Protein AF-A0A961IS47-F1 (afdb_monomer_lite)

Radius of gyration: 37.1 Å; chains: 1; bounding box: 96×62×106 Å

Sequence (460 aa):
MLNVRRTISDNNWDSGKYRLFGLIVFLSAWSSLAAQSPAVLLLPPLAPDVDQETARLVEESLGNVLQQRGHRVVRLSDLDEDQAARAVAANCGDACHAEVLLAARCEWLVRPRLSRSGSGYMVRMQFLERAGGRLEPVEENTTPIEVWLPNEGPGTIQGRLARALREHPVVQNTADTQQSTPTRDVAVQGSDGDYLIAVQGSAAVLRIRPDPPDSEVQVRTTEDENGVRTVHVVVRREFYKPVELHLRPGGSGEQTIEVVLESTGAGEPDEQLVGDCTRLGALWRSAILPGWGQYCKGQSLRAGLFFSGFLVTGYNYVSSALEYRKALQGLRTESRENALFLALLAYQTTFTFNSAYRYFSTDLLLQFDKNYVEGKLDRFDCYASSCGRARRLRNDLEQAPYFFGIVYVWNLLDAYFAGGAVAPGAGDAATGTDSATYDFSLAPETAGGQRAGFSVRWTF

Secondary structure (DSSP, 8-state):
--SHHHHTTS----HHHHHHHHHHHHHHHHHHHTT-PPEEEEPPPB-TTS-HHHHHHHHHHHHHHHHHTT-EEEEGGGS-HHHHHHHH-TT--HHHHHHHHHHHT-SEEEEEEEEEETTEEEEEEEEEEEETTEEEE-TT-SSPEEEEEES--HHHHHHHHHHHHHH-HHHHHHHHTT----S--EEEE-TTSPEEEE-TT-S-EEEE--SSTT-EEEEEEEE-TTS-EEEEEEEE-TTSPPPP------SSS----------------SGGG-----HHHHHHHHHHSTTHHHHTTT-HHHHHHHHHHHHHHHHHHHHHHHHHHHHHHHHHHHHHHHHHHHHHHHHHHHTTS-S--TT--HHHHHHHHHHHHHHHTTTS---HHHHHHHHHHHHHHHHHHHHHHHHHHHHHHHHHHTTS---TTSS---S---------------TT------------

pLDDT: mean 70.15, std 21.4, range [25.98, 96.75]

Structure (mmCIF, N/CA/C/O backbone):
data_AF-A0A961IS47-F1
#
_entry.id   AF-A0A961IS47-F1
#
loop_
_atom_site.group_PDB
_atom_site.id
_atom_site.type_symbol
_atom_site.label_atom_id
_atom_site.label_alt_id
_atom_site.label_comp_id
_atom_site.label_asym_id
_atom_site.label_entity_id
_atom_site.label_seq_id
_atom_site.pdbx_PDB_ins_code
_atom_site.Cartn_x
_atom_site.Cartn_y
_atom_site.Cartn_z
_atom_site.occupancy
_atom_site.B_iso_or_equiv
_atom_site.auth_seq_id
_atom_site.auth_comp_id
_atom_site.auth_asym_id
_atom_site.auth_atom_id
_atom_site.pdbx_PDB_model_num
ATOM 1 N N . MET A 1 1 ? 10.763 -21.704 -0.979 1.00 39.56 1 MET A N 1
ATOM 2 C CA . MET A 1 1 ? 10.579 -20.654 -2.020 1.00 39.56 1 MET A CA 1
ATOM 3 C C . MET A 1 1 ? 11.553 -20.717 -3.215 1.00 39.56 1 MET A C 1
ATOM 5 O O . MET A 1 1 ? 11.435 -19.891 -4.112 1.00 39.56 1 MET A O 1
ATOM 9 N N . LEU A 1 2 ? 12.467 -21.694 -3.315 1.00 33.47 2 LEU A N 1
ATOM 10 C CA . LEU A 1 2 ? 13.462 -21.743 -4.406 1.00 33.47 2 LEU A CA 1
ATOM 11 C C . LEU A 1 2 ? 12.978 -22.407 -5.715 1.00 33.47 2 LEU A C 1
ATOM 13 O O . LEU A 1 2 ? 13.536 -22.118 -6.768 1.00 33.47 2 LEU A O 1
ATOM 17 N N . ASN A 1 3 ? 11.893 -23.194 -5.694 1.00 31.55 3 ASN A N 1
ATOM 18 C CA . ASN A 1 3 ? 11.374 -23.870 -6.898 1.00 31.55 3 ASN A CA 1
ATOM 19 C C . ASN A 1 3 ? 10.336 -23.076 -7.711 1.00 31.55 3 ASN A C 1
ATOM 21 O O . ASN A 1 3 ? 10.062 -23.438 -8.847 1.00 31.55 3 ASN A O 1
ATOM 25 N N . VAL A 1 4 ? 9.810 -21.958 -7.199 1.00 36.59 4 VAL A N 1
ATOM 26 C CA . VAL A 1 4 ? 8.877 -21.096 -7.963 1.00 36.59 4 VAL A CA 1
ATOM 27 C C . VAL A 1 4 ? 9.634 -20.145 -8.903 1.00 36.59 4 VAL A C 1
ATOM 29 O O . VAL A 1 4 ? 9.095 -19.670 -9.897 1.00 36.59 4 VAL A O 1
ATOM 32 N N . ARG A 1 5 ? 10.926 -19.902 -8.642 1.00 34.78 5 ARG A N 1
ATOM 33 C CA . ARG A 1 5 ? 11.731 -18.932 -9.399 1.00 34.78 5 ARG A CA 1
ATOM 34 C C . ARG A 1 5 ? 12.193 -19.445 -10.766 1.00 34.78 5 ARG A C 1
ATOM 36 O O . ARG A 1 5 ? 12.476 -18.629 -11.635 1.00 34.78 5 ARG A O 1
ATOM 43 N N . ARG A 1 6 ? 12.253 -20.768 -10.975 1.00 34.38 6 ARG A N 1
ATOM 44 C CA . ARG A 1 6 ? 12.652 -21.355 -12.269 1.00 34.38 6 ARG A CA 1
ATOM 45 C C . ARG A 1 6 ? 11.505 -21.422 -13.275 1.00 34.38 6 ARG A C 1
ATOM 47 O O . ARG A 1 6 ? 11.735 -21.188 -14.450 1.00 34.38 6 ARG A O 1
ATOM 54 N N . THR A 1 7 ? 10.268 -21.618 -12.828 1.00 36.53 7 THR A N 1
ATOM 55 C CA . THR A 1 7 ? 9.114 -21.767 -13.734 1.00 36.53 7 THR A CA 1
ATOM 56 C C . THR A 1 7 ? 8.612 -20.439 -14.322 1.00 36.53 7 THR A C 1
ATOM 58 O O . THR A 1 7 ? 7.842 -20.443 -15.278 1.00 36.53 7 THR A O 1
ATOM 61 N N . ILE A 1 8 ? 9.056 -19.297 -13.782 1.00 42.88 8 ILE A N 1
ATOM 62 C CA . ILE A 1 8 ? 8.671 -17.949 -14.247 1.00 42.88 8 ILE A CA 1
ATOM 63 C C . ILE A 1 8 ? 9.618 -17.424 -15.350 1.00 42.88 8 ILE A C 1
ATOM 65 O O . ILE A 1 8 ? 9.264 -16.499 -16.073 1.00 42.88 8 ILE A O 1
ATOM 69 N N . SER A 1 9 ? 10.801 -18.024 -15.523 1.00 38.75 9 SER A N 1
ATOM 70 C CA . SER A 1 9 ? 11.792 -17.593 -16.525 1.00 38.75 9 SER A CA 1
ATOM 71 C C . SER A 1 9 ? 11.425 -17.990 -17.961 1.00 38.75 9 SER A C 1
ATOM 73 O O . SER A 1 9 ? 11.716 -17.244 -18.891 1.00 38.75 9 SER A O 1
ATOM 75 N N . ASP A 1 10 ? 10.753 -19.127 -18.152 1.00 38.34 10 ASP A N 1
ATOM 76 C CA . ASP A 1 10 ? 10.664 -19.762 -19.482 1.00 38.34 10 ASP A CA 1
ATOM 77 C C . ASP A 1 10 ? 9.315 -19.563 -20.171 1.00 38.34 10 ASP A C 1
ATOM 79 O O . ASP A 1 10 ? 8.991 -20.193 -21.174 1.00 38.34 10 ASP A O 1
ATOM 83 N N . ASN A 1 11 ? 8.503 -18.674 -19.620 1.00 36.22 11 ASN A N 1
ATOM 84 C CA . ASN A 1 11 ? 7.097 -18.628 -19.918 1.00 36.22 11 ASN A CA 1
ATOM 85 C C . ASN A 1 11 ? 6.752 -17.185 -20.303 1.00 36.22 11 ASN A C 1
ATOM 87 O O . ASN A 1 11 ? 6.757 -16.273 -19.479 1.00 36.22 11 ASN A O 1
ATOM 91 N N . ASN A 1 12 ? 6.470 -16.991 -21.593 1.00 41.88 12 ASN A N 1
ATOM 92 C CA . ASN A 1 12 ? 6.162 -15.722 -22.255 1.00 41.88 12 ASN A CA 1
ATOM 93 C C . ASN A 1 12 ? 4.779 -15.192 -21.817 1.00 41.88 12 ASN A C 1
ATOM 95 O O . ASN A 1 12 ? 3.804 -15.254 -22.564 1.00 41.88 12 ASN A O 1
ATOM 99 N N . TRP A 1 13 ? 4.670 -14.780 -20.552 1.00 43.44 13 TRP A N 1
ATOM 100 C CA . TRP A 1 13 ? 3.408 -14.399 -19.922 1.00 43.44 13 TRP A CA 1
ATOM 101 C C . TRP A 1 13 ? 3.154 -12.906 -20.130 1.00 43.44 13 TRP A C 1
ATOM 103 O O . TRP A 1 13 ? 3.967 -12.048 -19.786 1.00 43.44 13 TRP A O 1
ATOM 113 N N . ASP A 1 14 ? 1.999 -12.626 -20.723 1.00 50.56 14 ASP A N 1
ATOM 114 C CA . ASP A 1 14 ? 1.523 -11.320 -21.166 1.00 50.56 14 ASP A CA 1
ATOM 115 C C . ASP A 1 14 ? 1.358 -10.351 -19.971 1.00 50.56 14 ASP A C 1
ATOM 117 O O . ASP A 1 14 ? 0.404 -10.420 -19.191 1.00 50.56 14 ASP A O 1
ATOM 121 N N . SER A 1 15 ? 2.345 -9.472 -19.779 1.00 54.62 15 SER A N 1
ATOM 122 C CA . SER A 1 15 ? 2.575 -8.704 -18.543 1.00 54.62 15 SER A CA 1
ATOM 123 C C . SER A 1 15 ? 1.578 -7.566 -18.287 1.00 54.62 15 SER A C 1
ATOM 125 O O . SER A 1 15 ? 1.519 -7.043 -17.175 1.00 54.62 15 SER A O 1
ATOM 127 N N . GLY A 1 16 ? 0.762 -7.188 -19.276 1.00 47.56 16 GLY A N 1
ATOM 128 C CA . GLY A 1 16 ? -0.194 -6.080 -19.155 1.00 47.56 16 GLY A CA 1
ATOM 129 C C . GLY A 1 16 ? -1.436 -6.412 -18.319 1.00 47.56 16 GLY A C 1
ATOM 130 O O . GLY A 1 16 ? -1.858 -5.614 -17.482 1.00 47.56 16 GLY A O 1
ATOM 131 N N . LYS A 1 17 ? -2.003 -7.616 -18.476 1.00 49.12 17 LYS A N 1
ATOM 132 C CA . LYS A 1 17 ? -3.259 -8.010 -17.799 1.00 49.12 17 LYS A CA 1
ATOM 133 C C . LYS A 1 17 ? -3.070 -8.241 -16.296 1.00 49.12 17 LYS A C 1
ATOM 135 O O . LYS A 1 17 ? -3.948 -7.915 -15.500 1.00 49.12 17 LYS A O 1
ATOM 140 N N . TYR A 1 18 ? -1.889 -8.708 -15.895 1.00 57.00 18 TYR A N 1
ATOM 141 C CA . TYR A 1 18 ? -1.544 -8.938 -14.491 1.00 57.00 18 TYR A CA 1
ATOM 142 C C . TYR A 1 18 ? -1.083 -7.679 -13.754 1.00 57.00 18 TYR A C 1
ATOM 144 O O . TYR A 1 18 ? -1.101 -7.676 -12.531 1.00 57.00 18 TYR A O 1
ATOM 152 N N . ARG A 1 19 ? -0.726 -6.592 -14.453 1.00 51.97 19 ARG A N 1
ATOM 153 C CA . ARG A 1 19 ? -0.448 -5.296 -13.809 1.00 51.97 19 ARG A CA 1
ATOM 154 C C . ARG A 1 19 ? -1.731 -4.592 -13.371 1.00 51.97 19 ARG A C 1
ATOM 156 O O . ARG A 1 19 ? -1.755 -4.034 -12.284 1.00 51.97 19 ARG A O 1
ATOM 163 N N . LEU A 1 20 ? -2.809 -4.680 -14.157 1.00 51.78 20 LEU A N 1
ATOM 164 C CA . LEU A 1 20 ? -4.124 -4.139 -13.783 1.00 51.78 20 LEU A CA 1
ATOM 165 C C . LEU A 1 20 ? -4.806 -4.993 -12.704 1.00 51.78 20 LEU A C 1
ATOM 167 O O . LEU A 1 20 ? -5.258 -4.452 -11.700 1.00 51.78 20 LEU A O 1
ATOM 171 N N . PHE A 1 21 ? -4.819 -6.323 -12.867 1.00 52.69 21 PHE A N 1
ATOM 172 C CA . PHE A 1 21 ? -5.285 -7.232 -11.813 1.00 52.69 21 PHE A CA 1
ATOM 173 C C . PHE A 1 21 ? -4.407 -7.103 -10.564 1.00 52.69 21 PHE A C 1
ATOM 175 O O . PHE A 1 21 ? -4.919 -7.013 -9.459 1.00 52.69 21 PHE A O 1
ATOM 182 N N . GLY A 1 22 ? -3.092 -6.986 -10.749 1.00 60.06 22 GLY A N 1
ATOM 183 C CA . GLY A 1 22 ? -2.126 -6.733 -9.690 1.00 60.06 22 GLY A CA 1
ATOM 184 C C . GLY A 1 22 ? -2.356 -5.408 -8.980 1.00 60.06 22 GLY A C 1
ATOM 185 O O . GLY A 1 22 ? -2.234 -5.399 -7.773 1.00 60.06 22 GLY A O 1
ATOM 186 N N . LEU A 1 23 ? -2.747 -4.327 -9.664 1.00 54.88 23 LEU A N 1
ATOM 187 C CA . LEU A 1 23 ? -3.049 -3.034 -9.040 1.00 54.88 23 LEU A CA 1
ATOM 188 C C . LEU A 1 23 ? -4.405 -3.038 -8.326 1.00 54.88 23 LEU A C 1
ATOM 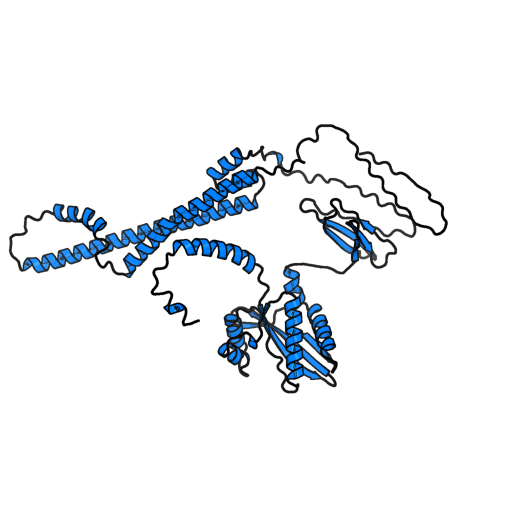190 O O . LEU A 1 23 ? -4.510 -2.477 -7.247 1.00 54.88 23 LEU A O 1
ATOM 194 N N . ILE A 1 24 ? -5.435 -3.679 -8.884 1.00 57.59 24 ILE A N 1
ATOM 195 C CA . ILE A 1 24 ? -6.744 -3.813 -8.222 1.00 57.59 24 ILE A CA 1
ATOM 196 C C . ILE A 1 24 ? -6.603 -4.700 -6.985 1.00 57.59 24 ILE A C 1
ATOM 198 O O . ILE A 1 24 ? -7.050 -4.306 -5.910 1.00 57.59 24 ILE A O 1
ATOM 202 N N . VAL A 1 25 ? -5.905 -5.835 -7.103 1.00 54.97 25 VAL A N 1
ATOM 203 C CA . VAL A 1 25 ? -5.523 -6.691 -5.971 1.00 54.97 25 VAL A CA 1
ATOM 204 C C . VAL A 1 25 ? -4.596 -5.941 -5.028 1.00 54.97 25 VAL A C 1
ATOM 206 O O . VAL A 1 25 ? -4.748 -6.091 -3.834 1.00 54.97 25 VAL A O 1
ATOM 209 N N . PHE A 1 26 ? -3.682 -5.099 -5.508 1.00 52.69 26 PHE A N 1
ATOM 210 C CA . PHE A 1 26 ? -2.794 -4.315 -4.653 1.00 52.69 26 PHE A CA 1
ATOM 211 C C . PHE A 1 26 ? -3.546 -3.218 -3.916 1.00 52.69 26 PHE A C 1
ATOM 213 O O . PHE A 1 26 ? -3.269 -3.046 -2.754 1.00 52.69 26 PHE A O 1
ATOM 220 N N . LEU A 1 27 ? -4.506 -2.510 -4.511 1.00 49.50 27 LEU A N 1
ATOM 221 C CA . LEU A 1 27 ? -5.284 -1.460 -3.842 1.00 49.50 27 LEU A CA 1
ATOM 222 C C . LEU A 1 27 ? -6.299 -2.048 -2.855 1.00 49.50 27 LEU A C 1
ATOM 224 O O . LEU A 1 27 ? -6.436 -1.539 -1.745 1.00 49.50 27 LEU A O 1
ATOM 228 N N . SER A 1 28 ? -6.947 -3.159 -3.215 1.00 47.47 28 SER A N 1
ATOM 229 C CA . SER A 1 28 ? -7.807 -3.902 -2.285 1.00 47.47 28 SER A CA 1
ATOM 230 C C . SER A 1 28 ? -6.983 -4.576 -1.182 1.00 47.47 28 SER A C 1
ATOM 232 O O . SER A 1 28 ? -7.276 -4.379 -0.006 1.00 47.47 28 SER A O 1
ATOM 234 N N . ALA A 1 29 ? -5.869 -5.234 -1.510 1.00 45.38 29 ALA A N 1
ATOM 235 C CA . ALA A 1 29 ? -4.934 -5.758 -0.518 1.00 45.38 29 ALA A CA 1
ATOM 236 C C . ALA A 1 29 ? -4.248 -4.654 0.285 1.00 45.38 29 ALA A C 1
ATOM 238 O O . ALA A 1 29 ? -3.962 -4.911 1.434 1.00 45.38 29 ALA A O 1
ATOM 239 N N . TRP A 1 30 ? -4.005 -3.452 -0.245 1.00 42.84 30 TRP A N 1
ATOM 240 C CA . TRP A 1 30 ? -3.412 -2.313 0.472 1.00 42.84 30 TRP A CA 1
ATOM 241 C C . TRP A 1 30 ? -4.393 -1.767 1.500 1.00 42.84 30 TRP A C 1
ATOM 243 O O . TRP A 1 30 ? -4.005 -1.533 2.637 1.00 42.84 30 TRP A O 1
ATOM 253 N N . SER A 1 31 ? -5.679 -1.666 1.148 1.00 40.97 31 SER A N 1
ATOM 254 C CA . SER A 1 31 ? -6.733 -1.360 2.120 1.00 40.97 31 SER A CA 1
ATOM 255 C C . SER A 1 31 ? -6.893 -2.455 3.186 1.00 40.97 31 SER A C 1
ATOM 257 O O . SER A 1 31 ? -7.191 -2.146 4.332 1.00 40.97 31 SER A O 1
ATOM 259 N N . SER A 1 32 ? -6.608 -3.722 2.852 1.00 42.28 32 SER A N 1
ATOM 260 C CA . SER A 1 32 ? -6.567 -4.830 3.820 1.00 42.28 32 SER A CA 1
ATOM 261 C C . SER A 1 32 ? -5.234 -4.954 4.580 1.00 42.28 32 SER A C 1
ATOM 263 O O . SER A 1 32 ? -5.228 -5.474 5.684 1.00 42.28 32 SER A O 1
ATOM 265 N N . LEU A 1 33 ? -4.110 -4.494 4.019 1.00 41.72 33 LEU A N 1
ATOM 266 C CA . LEU A 1 33 ? -2.751 -4.502 4.588 1.00 41.72 33 LEU A CA 1
ATOM 267 C C . LEU A 1 33 ? -2.564 -3.332 5.552 1.00 41.72 33 LEU A C 1
ATOM 269 O O . LEU A 1 33 ? -1.920 -3.507 6.577 1.00 41.72 33 LEU A O 1
ATOM 273 N N . ALA A 1 34 ? -3.178 -2.180 5.273 1.00 42.84 34 ALA A N 1
ATOM 274 C CA . ALA A 1 34 ? -3.248 -1.047 6.196 1.00 42.84 34 ALA A CA 1
ATOM 275 C C . ALA A 1 34 ? -4.091 -1.350 7.455 1.00 42.84 34 ALA A C 1
ATOM 277 O O . ALA A 1 34 ? -4.052 -0.586 8.412 1.00 42.84 34 ALA A O 1
ATOM 278 N N . ALA A 1 35 ? -4.819 -2.473 7.460 1.00 48.38 35 ALA A N 1
ATOM 279 C CA . ALA A 1 35 ? -5.587 -2.989 8.590 1.00 48.38 35 ALA A CA 1
ATOM 280 C C . ALA A 1 35 ? -5.117 -4.388 9.040 1.00 48.38 35 ALA A C 1
ATOM 282 O O . ALA A 1 35 ? -5.862 -5.094 9.720 1.00 48.38 35 ALA A O 1
ATOM 283 N N . GLN A 1 36 ? -3.912 -4.833 8.650 1.00 58.06 36 GLN A N 1
ATOM 284 C CA . GLN A 1 36 ? -3.369 -6.081 9.189 1.00 58.06 36 GLN A CA 1
ATOM 285 C C . GLN A 1 36 ? -2.904 -5.839 10.614 1.00 58.06 36 GLN A C 1
ATOM 287 O O . GLN A 1 36 ? -1.955 -5.098 10.855 1.00 58.06 36 GLN A O 1
ATOM 292 N N . SER A 1 37 ? -3.584 -6.485 11.553 1.00 75.75 37 SER A N 1
ATOM 293 C CA . SER A 1 37 ? -3.180 -6.501 12.945 1.00 75.75 37 SER A CA 1
ATOM 294 C C . SER A 1 37 ? -1.726 -6.967 13.067 1.00 75.75 37 SER A C 1
ATOM 296 O O . SER A 1 37 ? -1.347 -7.934 12.388 1.00 75.75 37 SER A O 1
ATOM 298 N N . PRO A 1 38 ? -0.926 -6.341 13.944 1.00 88.25 38 PRO A N 1
ATOM 299 C CA . PRO A 1 38 ? 0.479 -6.685 14.109 1.00 88.25 38 PRO A CA 1
ATOM 300 C C . PRO A 1 38 ? 0.627 -8.184 14.396 1.00 88.25 38 PRO A C 1
ATOM 302 O O . PRO A 1 38 ? -0.054 -8.748 15.264 1.00 88.25 38 PRO A O 1
ATOM 305 N N . ALA A 1 39 ? 1.482 -8.846 13.613 1.00 93.69 39 ALA A N 1
ATOM 306 C CA . ALA A 1 39 ? 1.762 -10.265 13.772 1.00 93.69 39 ALA A CA 1
ATOM 307 C C . ALA A 1 39 ? 2.787 -10.473 14.892 1.00 93.69 39 ALA A C 1
ATOM 309 O O . ALA A 1 39 ? 3.854 -9.853 14.900 1.00 93.69 39 ALA A O 1
ATOM 310 N N . VAL A 1 40 ? 2.470 -11.375 15.816 1.00 95.94 40 VAL A N 1
ATOM 311 C CA . VAL A 1 40 ? 3.249 -11.643 17.027 1.00 95.94 40 VAL A CA 1
ATOM 312 C C . VAL A 1 40 ? 3.778 -13.070 16.970 1.00 95.94 40 VAL A C 1
ATOM 314 O O . VAL A 1 40 ? 2.994 -14.014 16.873 1.00 95.94 40 VAL A O 1
ATOM 317 N N . LEU A 1 41 ? 5.098 -13.234 17.052 1.00 96.25 41 LEU A N 1
ATOM 318 C CA . LEU A 1 41 ? 5.722 -14.544 17.206 1.00 96.25 41 LEU A CA 1
ATOM 319 C C . LEU A 1 41 ? 5.713 -14.927 18.687 1.00 96.25 41 LEU A C 1
ATOM 321 O O . LEU A 1 41 ? 6.330 -14.252 19.515 1.00 96.25 41 LEU A O 1
ATOM 325 N N . LEU A 1 42 ? 5.019 -16.013 19.018 1.00 96.75 42 LEU A N 1
ATOM 326 C CA . LEU A 1 42 ? 4.968 -16.552 20.371 1.00 96.75 42 LEU A CA 1
ATOM 327 C C . LEU A 1 42 ? 5.943 -17.728 20.495 1.00 96.75 42 LEU A C 1
ATOM 329 O O . LEU A 1 42 ? 5.775 -18.748 19.827 1.00 96.75 42 LEU A O 1
ATOM 333 N N . LEU A 1 43 ? 6.964 -17.581 21.346 1.00 95.25 43 LEU A N 1
ATOM 334 C CA . LEU A 1 43 ? 7.876 -18.677 21.683 1.00 95.25 43 LEU A CA 1
ATOM 335 C C . LEU A 1 43 ? 7.289 -19.556 22.801 1.00 95.25 43 LEU A C 1
ATOM 337 O O . LEU A 1 43 ? 6.503 -19.060 23.616 1.00 95.25 43 LEU A O 1
ATOM 341 N N . PRO A 1 44 ? 7.696 -20.836 22.892 1.00 94.12 44 PRO A N 1
ATOM 342 C CA . PRO A 1 44 ? 7.255 -21.711 23.954 1.00 94.12 44 PRO A CA 1
ATOM 343 C C . PRO A 1 44 ? 7.867 -21.195 25.260 1.00 94.12 44 PRO A C 1
ATOM 345 O O . PRO A 1 44 ? 8.986 -20.661 25.261 1.00 94.12 44 PRO A O 1
ATOM 348 N N . PRO A 1 45 ? 7.172 -21.341 26.393 1.00 92.06 45 PRO A N 1
ATOM 349 C CA . PRO A 1 45 ? 7.708 -20.891 27.661 1.00 92.06 45 PRO A CA 1
ATOM 350 C C . PRO A 1 45 ? 9.016 -21.604 27.994 1.00 92.06 45 PRO A C 1
ATOM 352 O O . PRO A 1 45 ? 9.086 -22.832 28.034 1.00 92.06 45 PRO A O 1
ATOM 355 N N . LEU A 1 46 ? 10.059 -20.817 28.264 1.00 89.69 46 LEU A N 1
ATOM 356 C CA . LEU A 1 46 ? 11.325 -21.353 28.750 1.00 89.69 46 LEU A CA 1
ATOM 357 C C . LEU A 1 46 ? 11.114 -21.806 30.198 1.00 89.69 46 LEU A C 1
ATOM 359 O O . LEU A 1 46 ? 10.932 -20.965 31.085 1.00 89.69 46 LEU A O 1
ATOM 363 N N . ALA A 1 47 ? 11.085 -23.119 30.415 1.00 88.38 47 ALA A N 1
ATOM 364 C CA . ALA A 1 47 ? 10.659 -23.703 31.680 1.00 88.38 47 ALA A CA 1
ATOM 365 C C . ALA A 1 47 ? 11.487 -24.957 32.027 1.00 88.38 47 ALA A C 1
ATOM 367 O O . ALA A 1 47 ? 11.016 -26.075 31.833 1.00 88.38 47 ALA A O 1
ATOM 368 N N . PRO A 1 48 ? 12.736 -24.807 32.511 1.00 86.25 48 PRO A N 1
ATOM 369 C CA . PRO A 1 48 ? 13.599 -25.958 32.798 1.00 86.25 48 PRO A CA 1
ATOM 370 C C . PRO A 1 48 ? 13.044 -26.872 33.906 1.00 86.25 48 PRO A C 1
ATOM 372 O O . PRO A 1 48 ? 13.308 -28.069 33.888 1.00 86.25 48 PRO A O 1
ATOM 375 N N . ASP A 1 49 ? 12.241 -26.321 34.824 1.00 90.12 49 ASP A N 1
ATOM 376 C CA . ASP A 1 49 ? 11.751 -27.010 36.029 1.00 90.12 49 ASP A CA 1
ATOM 377 C C . ASP A 1 49 ? 10.228 -27.249 36.032 1.00 90.12 49 ASP A C 1
ATOM 379 O O . ASP A 1 49 ? 9.638 -27.528 37.081 1.00 90.12 49 ASP A O 1
ATOM 383 N N . VAL A 1 50 ? 9.563 -27.082 34.884 1.00 88.88 50 VAL A N 1
ATOM 384 C CA . VAL A 1 50 ? 8.103 -27.214 34.756 1.00 88.88 50 VAL A CA 1
ATOM 385 C C . VAL A 1 50 ? 7.767 -28.318 33.764 1.00 88.88 50 VAL A C 1
ATOM 387 O O . VAL A 1 50 ? 8.471 -28.522 32.778 1.00 88.88 50 VAL A O 1
ATOM 390 N N . ASP A 1 51 ? 6.689 -29.047 34.032 1.00 90.56 51 ASP A N 1
ATOM 391 C CA . ASP A 1 51 ? 6.187 -30.079 33.138 1.00 90.56 51 ASP A CA 1
ATOM 392 C C . ASP A 1 51 ? 5.766 -29.497 31.774 1.00 90.56 51 ASP A C 1
ATOM 394 O O . ASP A 1 51 ? 5.251 -28.380 31.661 1.00 90.56 51 ASP A O 1
ATOM 398 N N . GLN A 1 52 ? 6.002 -30.274 30.712 1.00 90.75 52 GLN A N 1
ATOM 399 C CA . GLN A 1 52 ? 5.721 -29.859 29.332 1.00 90.75 52 GLN A CA 1
ATOM 400 C C . GLN A 1 52 ? 4.232 -29.575 29.088 1.00 90.75 52 GLN A C 1
ATOM 402 O O . GLN A 1 52 ? 3.896 -28.767 28.223 1.00 90.75 52 GLN A O 1
ATOM 407 N N . GLU A 1 53 ? 3.340 -30.223 29.839 1.00 90.12 53 GLU A N 1
ATOM 408 C CA . GLU A 1 53 ? 1.896 -30.027 29.718 1.00 90.12 53 GLU A CA 1
ATOM 409 C C . GLU A 1 53 ? 1.488 -28.631 30.202 1.00 90.12 53 GLU A C 1
ATOM 411 O O . GLU A 1 53 ? 0.819 -27.899 29.473 1.00 90.12 53 GLU A O 1
ATOM 416 N N . THR A 1 54 ? 1.983 -28.200 31.363 1.00 87.38 54 THR A N 1
ATOM 417 C CA . THR A 1 54 ? 1.781 -26.841 31.880 1.00 87.38 54 THR A CA 1
ATOM 418 C C . THR A 1 54 ? 2.386 -25.795 30.947 1.00 87.38 54 THR A C 1
ATOM 420 O O . THR A 1 54 ? 1.740 -24.789 30.650 1.00 87.38 54 THR A O 1
ATOM 423 N N . ALA A 1 55 ? 3.592 -26.036 30.421 1.00 90.75 55 ALA A N 1
ATOM 424 C CA . ALA A 1 55 ? 4.220 -25.158 29.433 1.00 90.75 55 ALA A CA 1
ATOM 425 C C . ALA A 1 55 ? 3.332 -24.973 28.185 1.00 90.75 55 ALA A C 1
ATOM 427 O O . ALA A 1 55 ? 3.076 -23.843 27.760 1.00 90.75 55 ALA A O 1
ATOM 428 N N . ARG A 1 56 ? 2.786 -26.071 27.651 1.00 92.44 56 ARG A N 1
ATOM 429 C CA . ARG A 1 56 ? 1.870 -26.054 26.504 1.00 92.44 56 ARG A CA 1
ATOM 430 C C . ARG A 1 56 ? 0.554 -25.334 26.816 1.00 92.44 56 ARG A C 1
ATOM 432 O O . ARG A 1 56 ? 0.086 -24.553 25.992 1.00 92.44 56 ARG A O 1
ATOM 439 N N . LEU A 1 57 ? -0.033 -25.555 27.994 1.00 90.12 57 LEU A N 1
ATOM 440 C CA . LEU A 1 57 ? -1.264 -24.874 28.417 1.00 90.12 57 LEU A CA 1
ATOM 441 C C . LEU A 1 57 ? -1.075 -23.356 28.535 1.00 90.12 57 LEU A C 1
ATOM 443 O O . LEU A 1 57 ? -1.969 -22.591 28.161 1.00 90.12 57 LEU A O 1
ATOM 447 N N . VAL A 1 58 ? 0.085 -22.912 29.030 1.00 90.62 58 VAL A N 1
ATOM 448 C CA . VAL A 1 58 ? 0.442 -21.487 29.095 1.00 90.62 58 VAL A CA 1
ATOM 449 C C . VAL A 1 58 ? 0.594 -20.900 27.691 1.00 90.62 58 VAL A C 1
ATOM 451 O O . VAL A 1 58 ? 0.039 -19.834 27.430 1.00 90.62 58 VAL A O 1
ATOM 454 N N . GLU A 1 59 ? 1.282 -21.592 26.779 1.00 94.19 59 GLU A N 1
ATOM 455 C CA . GLU A 1 59 ? 1.430 -21.161 25.380 1.00 94.19 59 GLU A CA 1
ATOM 456 C C . GLU A 1 59 ? 0.072 -21.038 24.671 1.00 94.19 59 GLU A C 1
ATOM 458 O O . GLU A 1 59 ? -0.221 -20.013 24.053 1.00 94.19 59 GLU A O 1
ATOM 463 N N . GLU A 1 60 ? -0.792 -22.047 24.802 1.00 93.44 60 GLU A N 1
ATOM 464 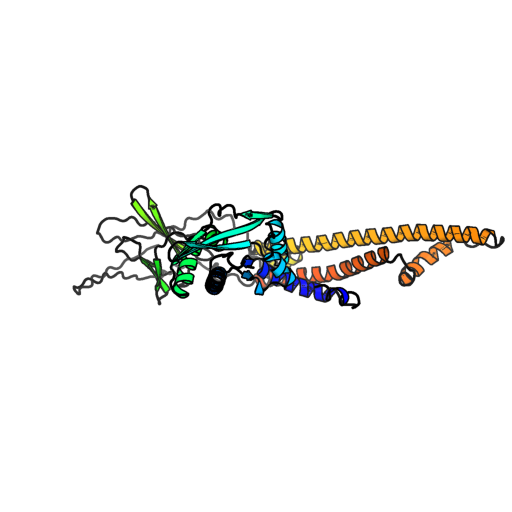C CA . GLU A 1 60 ? -2.119 -22.058 24.183 1.00 93.44 60 GLU A CA 1
ATOM 465 C C . GLU A 1 60 ? -3.012 -20.943 24.741 1.00 93.44 60 GLU A C 1
ATOM 467 O O . GLU A 1 60 ? -3.638 -20.200 23.980 1.00 93.44 60 GLU A O 1
ATOM 472 N N . SER A 1 61 ? -3.007 -20.762 26.065 1.00 91.31 61 SER A N 1
ATOM 473 C CA . SER A 1 61 ? -3.752 -19.690 26.731 1.00 91.31 61 SER A CA 1
ATOM 474 C C . SER A 1 61 ? -3.275 -18.308 26.286 1.00 91.31 61 SER A C 1
ATOM 476 O O . SER A 1 61 ? -4.099 -17.444 25.985 1.00 91.31 61 SER A O 1
ATOM 478 N N . LEU A 1 62 ? -1.958 -18.099 26.202 1.00 92.69 62 LEU A N 1
ATOM 479 C CA . LEU A 1 62 ? -1.354 -16.840 25.765 1.00 92.69 62 LEU A CA 1
ATOM 480 C C . LEU A 1 62 ? -1.681 -16.539 24.302 1.00 92.69 62 LEU A C 1
ATOM 482 O O . LEU A 1 62 ? -2.095 -15.425 23.981 1.00 92.69 62 LEU A O 1
ATOM 486 N N . GLY A 1 63 ? -1.583 -17.547 23.434 1.00 93.62 63 GLY A N 1
ATOM 487 C CA . GLY A 1 63 ? -1.980 -17.430 22.036 1.00 93.62 63 GLY A CA 1
ATOM 488 C C . GLY A 1 63 ? -3.452 -17.043 21.882 1.00 93.62 63 GLY A C 1
ATOM 489 O O . GLY A 1 63 ? -3.765 -16.128 21.125 1.00 93.62 63 GLY A O 1
ATOM 490 N N . ASN A 1 64 ? -4.350 -17.672 22.645 1.00 91.19 64 ASN A N 1
ATOM 491 C CA . ASN A 1 64 ? -5.781 -17.363 22.598 1.00 91.19 64 ASN A CA 1
ATOM 492 C C . ASN A 1 64 ? -6.079 -15.929 23.062 1.00 91.19 64 ASN A C 1
ATOM 494 O O . ASN A 1 64 ? -6.892 -15.244 22.444 1.00 91.19 64 ASN A O 1
ATOM 498 N N . VAL A 1 65 ? -5.414 -15.445 24.118 1.00 89.88 65 VAL A N 1
ATOM 499 C CA . VAL A 1 65 ? -5.604 -14.065 24.600 1.00 89.88 65 VAL A CA 1
ATOM 500 C C . VAL A 1 65 ? -5.106 -13.040 23.579 1.00 89.88 65 VAL A C 1
ATOM 502 O O . VAL A 1 65 ? -5.801 -12.060 23.316 1.00 89.88 65 VAL A O 1
ATOM 505 N N . LEU A 1 66 ? -3.935 -13.264 22.978 1.00 91.69 66 LEU A N 1
ATOM 506 C CA . LEU A 1 66 ? -3.392 -12.373 21.948 1.00 91.69 66 LEU A CA 1
ATOM 507 C C . LEU A 1 66 ? -4.290 -12.343 20.698 1.00 91.69 66 LEU A C 1
ATOM 509 O O . LEU A 1 66 ? -4.564 -11.267 20.172 1.00 91.69 66 LEU A O 1
ATOM 513 N N . GLN A 1 67 ? -4.828 -13.492 20.273 1.00 92.44 67 GLN A N 1
ATOM 514 C CA . GLN A 1 67 ? -5.793 -13.562 19.168 1.00 92.44 67 GLN A CA 1
ATOM 515 C C . GLN A 1 67 ? -7.106 -12.833 19.479 1.00 92.44 67 GLN A C 1
ATOM 517 O O . GLN A 1 67 ? -7.617 -12.107 18.630 1.00 92.44 67 GLN A O 1
ATOM 522 N N . GLN A 1 68 ? -7.638 -12.962 20.700 1.00 89.75 68 GLN A N 1
ATOM 523 C CA . GLN A 1 68 ? -8.830 -12.218 21.141 1.00 89.75 68 GLN A CA 1
ATOM 524 C C . GLN A 1 68 ? -8.621 -10.698 21.132 1.00 89.75 68 GLN A C 1
ATOM 526 O O . GLN A 1 68 ? -9.587 -9.946 21.031 1.00 89.75 68 GLN A O 1
ATOM 531 N N . ARG A 1 69 ? -7.368 -10.244 21.224 1.00 87.12 69 ARG A N 1
ATOM 532 C CA . ARG A 1 69 ? -6.967 -8.836 21.100 1.00 87.12 69 ARG A CA 1
ATOM 533 C C . ARG A 1 69 ? -6.711 -8.394 19.662 1.00 87.12 69 ARG A C 1
ATOM 535 O O . ARG A 1 69 ? -6.242 -7.287 19.437 1.00 87.12 69 ARG A O 1
ATOM 542 N N . GLY A 1 70 ? -7.026 -9.246 18.693 1.00 89.88 70 GLY A N 1
ATOM 543 C CA . GLY A 1 70 ? -6.874 -8.956 17.277 1.00 89.88 70 GLY A CA 1
ATOM 544 C C . GLY A 1 70 ? -5.481 -9.253 16.734 1.00 89.88 70 GLY A C 1
ATOM 545 O O . GLY A 1 70 ? -5.319 -9.185 15.523 1.00 89.88 70 GLY A O 1
ATOM 546 N N . HIS A 1 71 ? -4.493 -9.633 17.552 1.00 92.50 71 HIS A N 1
ATOM 547 C CA . HIS A 1 71 ? -3.153 -9.948 17.054 1.00 92.50 71 HIS A CA 1
ATOM 548 C C . HIS A 1 71 ? -3.139 -11.251 16.256 1.00 92.50 71 HIS A C 1
ATOM 550 O O . HIS A 1 71 ? -3.709 -12.271 16.659 1.00 92.50 71 HIS A O 1
ATOM 556 N N . ARG A 1 72 ? -2.390 -11.261 15.152 1.00 95.25 72 ARG A N 1
ATOM 557 C CA . ARG A 1 72 ? -2.106 -12.498 14.427 1.00 95.25 72 ARG A CA 1
ATOM 558 C C . ARG A 1 72 ? -0.967 -13.236 15.127 1.00 95.25 72 ARG A C 1
ATOM 560 O O . ARG A 1 72 ? 0.195 -12.879 14.969 1.00 95.25 72 ARG A O 1
ATOM 567 N N . VAL A 1 73 ? -1.299 -14.275 15.885 1.00 96.38 73 VAL A N 1
ATOM 568 C CA . VAL A 1 73 ? -0.300 -15.097 16.583 1.00 96.38 73 VAL A CA 1
ATOM 569 C C . VAL A 1 73 ? 0.301 -16.122 15.626 1.00 96.38 73 VAL A C 1
ATOM 571 O O . VAL A 1 73 ? -0.435 -16.899 15.022 1.00 96.38 73 VAL A O 1
ATOM 574 N N . VAL A 1 74 ? 1.627 -16.125 15.516 1.00 96.31 74 VAL A N 1
ATOM 575 C CA . VAL A 1 74 ? 2.419 -17.147 14.824 1.00 96.31 74 VAL A CA 1
ATOM 576 C C . VAL A 1 74 ? 3.099 -17.997 15.892 1.00 96.31 74 VAL A C 1
ATOM 578 O O . VAL A 1 74 ? 3.822 -17.464 16.736 1.00 96.31 74 VAL A O 1
ATOM 581 N N . ARG A 1 75 ? 2.842 -19.305 15.893 1.00 95.81 75 ARG A N 1
ATOM 582 C CA . ARG A 1 75 ? 3.494 -20.273 16.784 1.00 95.81 75 ARG A CA 1
ATOM 583 C C . ARG A 1 75 ? 4.685 -20.909 16.079 1.00 95.81 75 ARG A C 1
ATOM 585 O O . ARG A 1 75 ? 4.782 -20.895 14.855 1.00 95.81 75 ARG A O 1
ATOM 592 N N . LEU A 1 76 ? 5.570 -21.543 16.842 1.00 93.19 76 LEU A N 1
ATOM 593 C CA . LEU A 1 76 ? 6.681 -22.317 16.274 1.00 93.19 76 LEU A CA 1
ATOM 594 C C . LEU A 1 76 ? 6.234 -23.442 15.346 1.00 93.19 76 LEU A C 1
ATOM 596 O O . LEU A 1 76 ? 6.907 -23.703 14.356 1.00 93.19 76 LEU A O 1
ATOM 600 N N . SER A 1 77 ? 5.094 -24.071 15.645 1.00 92.56 77 SER A N 1
ATOM 601 C CA . SER A 1 77 ? 4.476 -25.087 14.786 1.00 92.56 77 SER A CA 1
ATOM 602 C C . SER A 1 77 ? 4.073 -24.559 13.410 1.00 92.56 77 SER A C 1
ATOM 604 O O . SER A 1 77 ? 3.856 -25.354 12.500 1.00 92.56 77 SER A O 1
ATOM 606 N N . ASP A 1 78 ? 3.944 -23.238 13.274 1.00 93.62 78 ASP A N 1
ATOM 607 C CA . ASP A 1 78 ? 3.519 -22.578 12.042 1.00 93.62 78 ASP A CA 1
ATOM 608 C C . ASP A 1 78 ? 4.720 -22.134 11.186 1.00 93.62 78 ASP A C 1
ATOM 610 O O . ASP A 1 78 ? 4.538 -21.695 10.048 1.00 93.62 78 ASP A O 1
ATOM 614 N N . LEU A 1 79 ? 5.943 -22.225 11.726 1.00 92.62 79 LEU A N 1
ATOM 615 C CA . LEU A 1 79 ? 7.183 -21.916 11.018 1.00 92.62 79 LEU A CA 1
ATOM 616 C C . LEU A 1 79 ? 7.689 -23.139 10.245 1.00 92.62 79 LEU A C 1
ATOM 618 O O . LEU A 1 79 ? 7.378 -24.283 10.578 1.00 92.62 79 LEU A O 1
ATOM 622 N N . ASP A 1 80 ? 8.515 -22.908 9.222 1.00 94.38 80 ASP A N 1
ATOM 623 C CA . ASP A 1 80 ? 9.255 -24.014 8.611 1.00 94.38 80 ASP A CA 1
ATOM 624 C C . ASP A 1 80 ? 10.276 -24.614 9.592 1.00 94.38 80 ASP A C 1
ATOM 626 O O . ASP A 1 80 ? 10.713 -23.957 10.536 1.00 94.38 80 ASP A O 1
ATOM 630 N N . GLU A 1 81 ? 10.648 -25.877 9.378 1.00 92.31 81 GLU A N 1
ATOM 631 C CA . GLU A 1 81 ? 11.517 -26.634 10.288 1.00 92.31 81 GLU A CA 1
ATOM 632 C C . GLU A 1 81 ? 12.862 -25.926 10.542 1.00 92.31 81 GLU A C 1
ATOM 634 O O . GLU A 1 81 ? 13.329 -25.880 11.682 1.00 92.31 81 GLU A O 1
ATOM 639 N N . ASP A 1 82 ? 13.436 -25.273 9.523 1.00 90.88 82 ASP A N 1
ATOM 640 C CA . ASP A 1 82 ? 14.693 -24.524 9.641 1.00 90.88 82 ASP A CA 1
ATOM 641 C C . ASP A 1 82 ? 14.527 -23.219 10.439 1.00 90.88 82 ASP A C 1
ATOM 643 O O . ASP A 1 82 ? 15.447 -22.788 11.143 1.00 90.88 82 ASP A O 1
ATOM 647 N N . GLN A 1 83 ? 13.386 -22.539 10.304 1.00 90.50 83 GLN A N 1
ATOM 648 C CA . GLN A 1 83 ? 13.030 -21.357 11.093 1.00 90.50 83 GLN A CA 1
ATOM 649 C C . GLN A 1 83 ? 12.744 -21.730 12.547 1.00 90.50 83 GLN A C 1
ATOM 651 O O . GLN A 1 83 ? 13.249 -21.071 13.457 1.00 90.50 83 GLN A O 1
ATOM 656 N N . ALA A 1 84 ? 11.983 -22.803 12.768 1.00 90.62 84 ALA A N 1
ATOM 657 C CA . ALA A 1 84 ? 11.653 -23.301 14.094 1.00 90.62 84 ALA A CA 1
ATOM 658 C C . ALA A 1 84 ? 12.910 -23.755 14.848 1.00 90.62 84 ALA A C 1
ATOM 660 O O . ALA A 1 84 ? 13.129 -23.345 15.990 1.00 90.62 84 ALA A O 1
ATOM 661 N N . ALA A 1 85 ? 13.791 -24.516 14.189 1.00 89.00 85 ALA A N 1
ATOM 662 C CA . ALA A 1 85 ? 15.063 -24.947 14.761 1.00 89.00 85 ALA A CA 1
ATOM 663 C C . ALA A 1 85 ? 15.956 -23.756 15.146 1.00 89.00 85 ALA A C 1
ATOM 665 O O . ALA A 1 85 ? 16.561 -23.756 16.219 1.00 89.00 85 ALA A O 1
ATOM 666 N N . ARG A 1 86 ? 16.007 -22.710 14.308 1.00 88.00 86 ARG A N 1
ATOM 667 C CA . ARG A 1 86 ? 16.760 -21.481 14.608 1.00 88.00 86 ARG A CA 1
ATOM 668 C C . ARG A 1 86 ? 16.180 -20.715 15.790 1.00 88.00 86 ARG A C 1
ATOM 670 O O . ARG A 1 86 ? 16.934 -20.306 16.664 1.00 88.00 86 ARG A O 1
ATOM 677 N N . ALA A 1 87 ? 14.862 -20.565 15.843 1.00 86.06 87 ALA A N 1
ATOM 678 C CA . ALA A 1 87 ? 14.174 -19.833 16.902 1.00 86.06 87 ALA A CA 1
ATOM 679 C C . ALA A 1 87 ? 14.343 -20.468 18.295 1.00 86.06 87 ALA A C 1
ATOM 681 O O . ALA A 1 87 ? 14.423 -19.745 19.291 1.00 86.06 87 ALA A O 1
ATOM 682 N N . VAL A 1 88 ? 14.413 -21.804 18.359 1.00 86.38 88 VAL A N 1
ATOM 683 C CA . VAL A 1 88 ? 14.526 -22.584 19.608 1.00 86.38 88 VAL A CA 1
ATOM 684 C C . VAL A 1 88 ? 15.978 -22.876 19.998 1.00 86.38 88 VAL A C 1
ATOM 686 O O . VAL A 1 88 ? 16.236 -23.317 21.118 1.00 86.38 88 VAL A O 1
ATOM 689 N N . ALA A 1 89 ? 16.953 -22.624 19.119 1.00 88.00 89 ALA A N 1
ATOM 690 C CA . ALA A 1 89 ? 18.354 -22.884 19.428 1.00 88.00 89 ALA A CA 1
ATOM 691 C C . ALA A 1 89 ? 18.760 -22.165 20.728 1.00 88.00 89 ALA A C 1
ATOM 693 O O . ALA A 1 89 ? 18.618 -20.951 20.849 1.00 88.00 89 ALA A O 1
ATOM 694 N N . ALA A 1 90 ? 19.295 -22.914 21.698 1.00 64.75 90 ALA A N 1
ATOM 695 C CA . ALA A 1 90 ? 19.613 -22.405 23.039 1.00 64.75 90 ALA A CA 1
ATOM 696 C C . ALA A 1 90 ? 20.594 -21.211 23.039 1.00 64.75 90 ALA A C 1
ATOM 698 O O . ALA A 1 90 ? 20.617 -20.430 23.985 1.00 64.75 90 ALA A O 1
ATOM 699 N N . ASN A 1 91 ? 21.364 -21.050 21.957 1.00 69.75 91 ASN A N 1
ATOM 700 C CA . ASN A 1 91 ? 22.301 -19.946 21.735 1.00 69.75 91 ASN A CA 1
ATOM 701 C C . ASN A 1 91 ? 21.767 -18.878 20.760 1.00 69.75 91 ASN A C 1
ATOM 703 O O . ASN A 1 91 ? 22.538 -18.044 20.282 1.00 69.75 91 ASN A O 1
ATOM 707 N N . CYS A 1 92 ? 20.477 -18.903 20.419 1.00 80.69 92 CYS A N 1
ATOM 708 C CA . CYS A 1 92 ? 19.854 -17.878 19.589 1.00 80.69 92 CYS A CA 1
ATOM 709 C C . CYS A 1 92 ? 19.740 -16.596 20.424 1.00 80.69 92 CYS A C 1
ATOM 711 O O . CYS A 1 92 ? 18.818 -16.415 21.217 1.00 80.69 92 CYS A O 1
ATOM 713 N N . GLY A 1 93 ? 20.753 -15.737 20.301 1.00 88.81 93 GLY A N 1
ATOM 714 C CA . GLY A 1 93 ? 20.716 -14.383 20.842 1.00 88.81 93 GLY A CA 1
ATOM 715 C C . GLY A 1 93 ? 19.720 -13.502 20.083 1.00 88.81 93 GLY A C 1
ATOM 716 O O . GLY A 1 93 ? 19.150 -13.901 19.067 1.00 88.81 93 GLY A O 1
ATOM 717 N N . ASP A 1 94 ? 19.570 -12.261 20.534 1.00 89.00 94 ASP A N 1
ATOM 718 C CA . ASP A 1 94 ? 18.566 -11.326 20.011 1.00 89.00 94 ASP A CA 1
ATOM 719 C C . ASP A 1 94 ? 18.683 -11.069 18.493 1.00 89.00 94 ASP A C 1
ATOM 721 O O . ASP A 1 94 ? 17.672 -10.900 17.814 1.00 89.00 94 ASP A O 1
ATOM 725 N N . ALA A 1 95 ? 19.895 -11.115 17.926 1.00 87.25 95 ALA A N 1
ATOM 726 C CA . ALA A 1 95 ? 20.107 -10.986 16.479 1.00 87.25 95 ALA A CA 1
ATOM 727 C C . ALA A 1 95 ? 19.497 -12.154 15.682 1.00 87.25 95 ALA A C 1
ATOM 729 O O . ALA A 1 95 ? 18.893 -11.949 14.633 1.00 87.25 95 ALA A O 1
ATOM 730 N N . CYS A 1 96 ? 19.611 -13.377 16.204 1.00 90.81 96 CYS A N 1
ATOM 731 C CA . CYS A 1 96 ? 19.038 -14.568 15.583 1.00 90.81 96 CYS A CA 1
ATOM 732 C C . CYS A 1 96 ? 17.503 -14.525 15.650 1.00 90.81 96 CYS A C 1
ATOM 734 O O . CYS A 1 96 ? 16.834 -14.750 14.642 1.00 90.81 96 CYS A O 1
ATOM 736 N N . HIS A 1 97 ? 16.926 -14.126 16.789 1.00 91.50 97 HIS A N 1
ATOM 737 C CA . HIS A 1 97 ? 15.476 -13.928 16.890 1.00 91.50 97 HIS A CA 1
ATOM 738 C C . HIS A 1 97 ? 14.968 -12.805 15.969 1.00 91.50 97 HIS A C 1
ATOM 740 O O . HIS A 1 97 ? 13.891 -12.948 15.394 1.00 91.50 97 HIS A O 1
ATOM 746 N N . ALA A 1 98 ? 15.739 -11.734 15.750 1.00 90.75 98 ALA A N 1
ATOM 747 C CA . ALA A 1 98 ? 15.382 -10.680 14.796 1.00 90.75 98 ALA A CA 1
ATOM 748 C C . ALA A 1 98 ? 15.298 -11.193 13.343 1.00 90.75 98 ALA A C 1
ATOM 750 O O . ALA A 1 98 ? 14.386 -10.806 12.604 1.00 90.75 98 ALA A O 1
ATOM 751 N N . GLU A 1 99 ? 16.201 -12.094 12.938 1.00 90.19 99 GLU A N 1
ATOM 752 C CA . GLU A 1 99 ? 16.141 -12.752 11.626 1.00 90.19 99 GLU A CA 1
ATOM 753 C C . GLU A 1 99 ? 14.916 -13.663 11.495 1.00 90.19 99 GLU A C 1
ATOM 755 O O . GLU A 1 99 ? 14.238 -13.633 10.465 1.00 90.19 99 GLU A O 1
ATOM 760 N N . VAL A 1 100 ? 14.588 -14.428 12.543 1.00 90.00 100 VAL A N 1
ATOM 761 C CA . VAL A 1 100 ? 13.385 -15.276 12.564 1.00 90.00 100 VAL A CA 1
ATOM 762 C C . VAL A 1 100 ? 12.124 -14.422 12.431 1.00 90.00 100 VAL A C 1
ATOM 764 O O . VAL A 1 100 ? 11.263 -14.746 11.618 1.00 90.00 100 VAL A O 1
ATOM 767 N N . LEU A 1 101 ? 12.020 -13.301 13.152 1.00 92.19 101 LEU A N 1
ATOM 768 C CA . LEU A 1 101 ? 10.887 -12.375 13.022 1.00 92.19 101 LEU A CA 1
ATOM 769 C C . LEU A 1 101 ? 10.763 -11.809 11.607 1.00 92.19 101 LEU A C 1
ATOM 771 O O . LEU A 1 101 ? 9.661 -11.710 11.070 1.00 92.19 101 LEU A O 1
ATOM 775 N N . LEU A 1 102 ? 11.889 -11.458 10.975 1.00 90.88 102 LEU A N 1
ATOM 776 C CA . LEU A 1 102 ? 11.907 -10.994 9.588 1.00 90.88 102 LEU A CA 1
ATOM 777 C C . LEU A 1 102 ? 11.428 -12.072 8.616 1.00 90.88 102 LEU A C 1
ATOM 779 O O . LEU A 1 102 ? 10.626 -11.769 7.730 1.00 90.88 102 LEU A O 1
ATOM 783 N N . ALA A 1 103 ? 11.866 -13.314 8.805 1.00 88.75 103 ALA A N 1
ATOM 784 C CA . ALA A 1 103 ? 11.435 -14.440 7.988 1.00 88.75 103 ALA A CA 1
ATOM 785 C C . ALA A 1 103 ? 9.939 -14.759 8.185 1.00 88.75 103 ALA A C 1
ATOM 787 O O . ALA A 1 103 ? 9.220 -14.954 7.203 1.00 88.75 103 ALA A O 1
ATOM 788 N N . ALA A 1 104 ? 9.460 -14.720 9.432 1.00 90.62 104 ALA A N 1
ATOM 789 C CA . ALA A 1 104 ? 8.071 -14.976 9.818 1.00 90.62 104 ALA A CA 1
ATOM 790 C C . ALA A 1 104 ? 7.117 -13.796 9.546 1.00 90.62 104 ALA A C 1
ATOM 792 O O . ALA A 1 104 ? 5.900 -13.953 9.641 1.00 90.62 104 ALA A O 1
ATOM 793 N N . ARG A 1 105 ? 7.653 -12.622 9.177 1.00 93.94 105 ARG A N 1
ATOM 794 C CA . ARG A 1 105 ? 6.912 -11.352 9.035 1.00 93.94 105 ARG A CA 1
ATOM 795 C C . ARG A 1 105 ? 6.156 -10.957 10.308 1.00 93.94 105 ARG A C 1
ATOM 797 O O . ARG A 1 105 ? 5.044 -10.442 10.235 1.00 93.94 105 ARG A O 1
ATOM 804 N N . CYS A 1 106 ? 6.767 -11.204 11.459 1.00 94.31 106 CYS A N 1
ATOM 805 C CA . CYS A 1 106 ? 6.272 -10.750 12.750 1.00 94.31 106 CYS A CA 1
ATOM 806 C C . CYS A 1 106 ? 6.966 -9.443 13.131 1.00 94.31 106 CYS A C 1
ATOM 808 O O . CYS A 1 106 ? 8.157 -9.256 12.866 1.00 94.31 106 CYS A O 1
ATOM 810 N N . GLU A 1 107 ? 6.217 -8.542 13.752 1.00 93.75 107 GLU A N 1
ATOM 811 C CA . GLU A 1 107 ? 6.749 -7.278 14.264 1.00 93.75 107 GLU A CA 1
ATOM 812 C C . GLU A 1 107 ? 7.274 -7.469 15.684 1.00 93.75 107 GLU A C 1
ATOM 814 O O . GLU A 1 107 ? 8.312 -6.913 16.052 1.00 93.75 107 GLU A O 1
ATOM 819 N N . TRP A 1 108 ? 6.569 -8.291 16.465 1.00 94.25 108 TRP A N 1
ATOM 820 C CA . TRP A 1 108 ? 6.806 -8.475 17.890 1.00 94.25 108 TRP A CA 1
ATOM 821 C C . TRP A 1 108 ? 7.159 -9.924 18.225 1.00 94.25 108 TRP A C 1
ATOM 823 O O . TRP A 1 108 ? 6.644 -10.868 17.618 1.00 94.25 108 TRP A O 1
ATOM 833 N N . LEU A 1 109 ? 8.002 -10.091 19.242 1.00 95.25 109 LEU A N 1
ATOM 834 C CA . LEU A 1 109 ? 8.341 -11.367 19.863 1.00 95.25 109 LEU A CA 1
ATOM 835 C C . LEU A 1 109 ? 7.861 -11.386 21.309 1.00 95.25 109 LEU A C 1
ATOM 837 O O . LEU A 1 109 ? 8.215 -10.505 22.094 1.00 95.25 109 LEU A O 1
ATOM 841 N N . VAL A 1 110 ? 7.134 -12.435 21.685 1.00 95.38 110 VAL A N 1
ATOM 842 C CA . VAL A 1 110 ? 6.757 -12.684 23.079 1.00 95.38 110 VAL A CA 1
ATOM 843 C C . VAL A 1 110 ? 7.568 -13.859 23.607 1.00 95.38 110 VAL A C 1
ATOM 845 O O . VAL A 1 110 ? 7.461 -14.980 23.106 1.00 95.38 110 VAL A O 1
ATOM 848 N N . ARG A 1 111 ? 8.391 -13.591 24.630 1.00 94.62 111 ARG A N 1
ATOM 849 C CA . ARG A 1 111 ? 9.214 -14.585 25.335 1.00 94.62 111 ARG A CA 1
ATOM 850 C C . ARG A 1 111 ? 8.639 -14.849 26.730 1.00 94.62 111 ARG A C 1
ATOM 852 O O . ARG A 1 111 ? 8.983 -14.121 27.667 1.00 94.62 111 ARG A O 1
ATOM 859 N N . PRO A 1 112 ? 7.769 -15.858 26.901 1.00 94.44 112 PRO A N 1
ATOM 860 C CA . PRO A 1 112 ? 7.351 -16.280 28.225 1.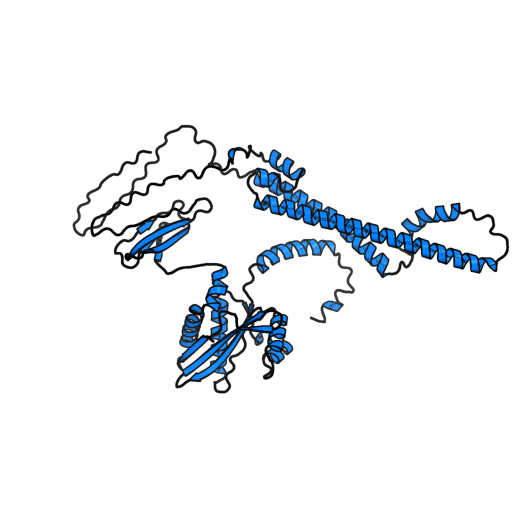00 94.44 112 PRO A CA 1
ATOM 861 C C . PRO A 1 112 ? 8.475 -17.077 28.907 1.00 94.44 112 PRO A C 1
ATOM 863 O O . PRO A 1 112 ? 9.104 -17.955 28.318 1.00 94.44 112 PRO A O 1
ATOM 866 N N . ARG A 1 113 ? 8.741 -16.776 30.175 1.00 94.19 113 ARG A N 1
ATOM 867 C CA . ARG A 1 113 ? 9.580 -17.575 31.073 1.00 94.19 113 ARG A CA 1
ATOM 868 C C . ARG A 1 113 ? 8.713 -18.079 32.204 1.00 94.19 113 ARG A C 1
ATOM 870 O O . ARG A 1 113 ? 8.038 -17.285 32.854 1.00 94.19 113 ARG A O 1
ATOM 877 N N . LEU A 1 114 ? 8.744 -19.380 32.439 1.00 94.31 114 LEU A N 1
ATOM 878 C CA . LEU A 1 114 ? 7.960 -20.004 33.489 1.00 94.31 114 LEU A CA 1
ATOM 879 C C . LEU A 1 114 ? 8.915 -20.492 34.574 1.00 94.31 114 LEU A C 1
ATOM 881 O O . LEU A 1 114 ? 9.839 -21.255 34.299 1.00 94.31 114 LEU A O 1
ATOM 885 N N . SER A 1 115 ? 8.708 -20.040 35.805 1.00 93.06 115 SER A N 1
ATOM 886 C CA . SER A 1 115 ? 9.454 -20.521 36.965 1.00 93.06 115 SER A CA 1
ATOM 887 C C . SER A 1 115 ? 8.502 -21.041 38.029 1.00 93.06 115 SER A C 1
ATOM 889 O O . SER A 1 115 ? 7.387 -20.547 38.196 1.00 93.06 115 SER A O 1
ATOM 891 N N . ARG A 1 116 ? 8.927 -22.062 38.770 1.00 91.38 116 ARG A N 1
ATOM 892 C CA . ARG A 1 116 ? 8.156 -22.561 39.908 1.00 91.38 116 ARG A CA 1
ATOM 893 C C . ARG A 1 116 ? 8.299 -21.587 41.079 1.00 91.38 116 ARG A C 1
ATOM 895 O O . ARG A 1 116 ? 9.412 -21.202 41.426 1.00 91.38 116 ARG A O 1
ATOM 902 N N . SER A 1 117 ? 7.184 -21.185 41.688 1.00 90.44 117 SER A N 1
ATOM 903 C CA . SER A 1 117 ? 7.172 -20.272 42.836 1.00 90.44 117 SER A CA 1
ATOM 904 C C . SER A 1 117 ? 6.203 -20.776 43.903 1.00 90.44 117 SER A C 1
ATOM 906 O O . SER A 1 117 ? 4.981 -20.642 43.788 1.00 90.44 117 SER A O 1
ATOM 908 N N . GLY A 1 118 ? 6.760 -21.415 44.936 1.00 90.81 118 GLY A N 1
ATOM 909 C CA . GLY A 1 118 ? 5.991 -22.055 46.003 1.00 90.81 118 GLY A CA 1
ATOM 910 C C . GLY A 1 118 ? 5.087 -23.174 45.476 1.00 90.81 118 GLY A C 1
ATOM 911 O O . GLY A 1 118 ? 5.559 -24.126 44.851 1.00 90.81 118 GLY A O 1
ATOM 912 N N . SER A 1 119 ? 3.783 -23.056 45.740 1.00 89.56 119 SER A N 1
ATOM 913 C CA . SER A 1 119 ? 2.746 -23.995 45.289 1.00 89.56 119 SER A CA 1
ATOM 914 C C . SER A 1 119 ? 2.215 -23.717 43.879 1.00 89.56 119 SER A C 1
ATOM 916 O O . SER A 1 119 ? 1.318 -24.426 43.434 1.00 89.56 119 SER A O 1
ATOM 918 N N . GLY A 1 120 ? 2.735 -22.703 43.184 1.00 90.69 120 GLY A N 1
ATOM 919 C CA . GLY A 1 120 ? 2.283 -22.312 41.852 1.00 90.69 120 GLY A CA 1
ATOM 920 C C . GLY A 1 120 ? 3.432 -22.043 40.885 1.00 90.69 120 GLY A C 1
ATOM 921 O O . GLY A 1 120 ? 4.592 -22.395 41.124 1.00 90.69 120 GLY A O 1
ATOM 922 N N . TYR A 1 121 ? 3.091 -21.379 39.790 1.00 90.38 121 TYR A N 1
ATOM 923 C CA . TYR A 1 121 ? 4.002 -20.993 38.724 1.00 90.38 121 TYR A CA 1
ATOM 924 C C . TYR A 1 121 ? 3.999 -19.474 38.572 1.00 90.38 121 TYR A C 1
ATOM 926 O O . TYR A 1 121 ? 2.963 -18.827 38.690 1.00 90.38 121 TYR A O 1
ATOM 934 N N . MET A 1 122 ? 5.161 -18.892 38.309 1.00 92.56 122 MET A N 1
ATOM 935 C CA . MET A 1 122 ? 5.307 -17.495 37.932 1.00 92.56 122 MET A CA 1
ATOM 936 C C . MET A 1 122 ? 5.598 -17.431 36.435 1.00 92.56 122 MET A C 1
ATOM 938 O O . MET A 1 122 ? 6.607 -17.967 35.975 1.00 92.56 122 MET A O 1
ATOM 942 N N . VAL A 1 123 ? 4.720 -16.780 35.676 1.00 93.50 123 VAL A N 1
ATOM 943 C CA . VAL A 1 123 ? 4.939 -16.492 34.255 1.00 93.50 123 VAL A CA 1
ATOM 944 C C . VAL A 1 123 ? 5.509 -15.085 34.152 1.00 93.50 123 VAL A C 1
ATOM 946 O O . VAL A 1 123 ? 4.834 -14.129 34.520 1.00 93.50 123 VAL A O 1
ATOM 949 N N . ARG A 1 124 ? 6.731 -14.950 33.640 1.00 94.19 124 ARG A N 1
ATOM 950 C CA . ARG A 1 124 ? 7.342 -13.670 33.266 1.00 94.19 124 ARG A CA 1
ATOM 951 C C . ARG A 1 124 ? 7.285 -13.502 31.760 1.00 94.19 124 ARG A C 1
ATOM 953 O O . ARG A 1 124 ? 7.915 -14.278 31.048 1.00 94.19 124 ARG A O 1
ATOM 960 N N . MET A 1 125 ? 6.568 -12.501 31.267 1.00 93.56 125 MET A N 1
ATOM 961 C CA . MET A 1 125 ? 6.489 -12.221 29.830 1.00 93.56 125 MET A CA 1
ATOM 962 C C . MET A 1 125 ? 7.369 -11.031 29.458 1.00 93.56 125 MET A C 1
ATOM 964 O O . MET A 1 125 ? 7.298 -9.975 30.086 1.00 93.56 125 MET A O 1
ATOM 968 N N . GLN A 1 126 ? 8.186 -11.203 28.420 1.00 93.56 126 GLN A N 1
ATOM 969 C CA . GLN A 1 126 ? 8.939 -10.123 27.783 1.00 93.56 126 GLN A CA 1
ATOM 970 C C . GLN A 1 126 ? 8.428 -9.918 26.357 1.00 93.56 126 GLN A C 1
ATOM 972 O O . GLN A 1 126 ? 8.422 -10.863 25.567 1.00 93.56 126 GLN A O 1
ATOM 977 N N . PHE A 1 127 ? 8.020 -8.689 26.046 1.00 93.00 127 PHE A N 1
ATOM 978 C CA . PHE A 1 127 ? 7.654 -8.233 24.707 1.00 93.00 127 PHE A CA 1
ATOM 979 C C . PHE A 1 127 ? 8.841 -7.489 24.120 1.00 93.00 127 PHE A C 1
ATOM 981 O O . PHE A 1 127 ? 9.390 -6.594 24.770 1.00 93.00 127 PHE A O 1
ATOM 988 N N . LEU A 1 128 ? 9.242 -7.890 22.920 1.00 93.62 128 LEU A N 1
ATOM 989 C CA . LEU A 1 128 ? 10.354 -7.284 22.203 1.00 93.62 128 LEU A CA 1
ATOM 990 C C . LEU A 1 128 ? 9.882 -6.888 20.820 1.00 93.62 128 LEU A C 1
ATOM 992 O O . LEU A 1 128 ? 9.211 -7.667 20.141 1.00 93.62 128 LEU A O 1
ATOM 996 N N . GLU A 1 129 ? 10.269 -5.695 20.412 1.00 93.81 129 GLU A N 1
ATOM 997 C CA . GLU A 1 129 ? 9.985 -5.149 19.100 1.00 93.81 129 GLU A CA 1
ATOM 998 C C . GLU A 1 129 ? 11.246 -5.182 18.244 1.00 93.81 129 GLU A C 1
ATOM 1000 O O . GLU A 1 129 ? 12.373 -5.019 18.724 1.00 93.81 129 GLU A O 1
ATOM 1005 N N . ARG A 1 130 ? 11.063 -5.425 16.946 1.00 90.00 130 ARG A N 1
ATOM 1006 C CA . ARG A 1 130 ? 12.163 -5.387 15.989 1.00 90.00 130 ARG A CA 1
ATOM 1007 C C . ARG A 1 130 ? 12.433 -3.950 15.531 1.00 90.00 130 ARG A C 1
ATOM 1009 O O . ARG A 1 130 ? 11.948 -3.540 14.476 1.00 90.00 130 ARG A O 1
ATOM 1016 N N . ALA A 1 131 ? 13.291 -3.233 16.249 1.00 88.06 131 ALA A N 1
ATOM 1017 C CA . ALA A 1 131 ? 13.776 -1.908 15.869 1.00 88.06 131 ALA A CA 1
ATOM 1018 C C . ALA A 1 131 ? 15.197 -1.987 15.277 1.00 88.06 131 ALA A C 1
ATOM 1020 O O . ALA A 1 131 ? 16.109 -2.581 15.849 1.00 88.06 131 ALA A O 1
ATOM 1021 N N . GLY A 1 132 ? 15.407 -1.435 14.075 1.00 82.88 132 GLY A N 1
ATOM 1022 C CA . GLY A 1 132 ? 16.756 -1.282 13.501 1.00 82.88 132 GLY A CA 1
ATOM 1023 C C . GLY A 1 132 ? 17.551 -2.581 13.270 1.00 82.88 132 GLY A C 1
ATOM 1024 O O . GLY A 1 132 ? 18.780 -2.551 13.248 1.00 82.88 132 GLY A O 1
ATOM 1025 N N . GLY A 1 133 ? 16.880 -3.729 13.112 1.00 82.69 133 GLY A N 1
ATOM 1026 C CA . GLY A 1 133 ? 17.538 -5.036 12.950 1.00 82.69 133 GLY A CA 1
ATOM 1027 C C . GLY A 1 133 ? 18.021 -5.669 14.261 1.00 82.69 133 GLY A C 1
ATOM 1028 O O . GLY A 1 133 ? 18.703 -6.693 14.228 1.00 82.69 133 GLY A O 1
ATOM 1029 N N . ARG A 1 134 ? 17.659 -5.090 15.408 1.00 87.12 134 ARG A N 1
ATOM 1030 C CA . ARG A 1 134 ? 17.837 -5.671 16.741 1.00 87.12 134 ARG A CA 1
ATOM 1031 C C . ARG A 1 134 ? 16.475 -5.880 17.393 1.00 87.12 134 ARG A C 1
ATOM 1033 O O . ARG A 1 134 ? 15.471 -5.336 16.940 1.00 87.12 134 ARG A O 1
ATOM 1040 N N . LEU A 1 135 ? 16.450 -6.724 18.419 1.00 90.56 135 LEU A N 1
ATOM 1041 C CA . LEU A 1 135 ? 15.305 -6.811 19.311 1.00 90.56 135 LEU A CA 1
ATOM 1042 C C . LEU A 1 135 ? 15.540 -5.890 20.486 1.00 90.56 135 LEU A C 1
ATOM 1044 O O . LEU A 1 135 ? 16.520 -6.049 21.212 1.00 90.56 135 LEU A O 1
ATOM 1048 N N . GLU A 1 136 ? 14.628 -4.953 20.657 1.00 90.69 136 GLU A N 1
ATOM 1049 C CA . GLU A 1 136 ? 14.635 -4.024 21.771 1.00 90.69 136 GLU A CA 1
ATOM 1050 C C . GLU A 1 136 ? 13.404 -4.314 22.637 1.00 90.69 136 GLU A C 1
ATOM 1052 O O . GLU A 1 136 ? 12.359 -4.717 22.113 1.00 90.69 136 GLU A O 1
ATOM 1057 N N . PRO A 1 137 ? 13.504 -4.206 23.973 1.00 88.75 137 PRO A N 1
ATOM 1058 C CA . PRO A 1 137 ? 12.313 -4.202 24.810 1.00 88.75 137 PRO A CA 1
ATOM 1059 C C . PRO A 1 137 ? 11.418 -3.058 24.342 1.00 88.75 137 PRO A C 1
ATOM 1061 O O . PRO A 1 137 ? 11.918 -1.956 24.131 1.00 88.75 137 PRO A O 1
ATOM 1064 N N . VAL A 1 138 ? 10.116 -3.304 24.194 1.00 85.19 138 VAL A N 1
ATOM 1065 C CA . VAL A 1 138 ? 9.157 -2.216 23.934 1.00 85.19 138 VAL A CA 1
ATOM 1066 C C . VAL A 1 138 ? 9.353 -1.162 25.034 1.00 85.19 138 VAL A C 1
ATOM 1068 O O . VAL A 1 138 ? 9.412 -1.546 26.200 1.00 85.19 138 VAL A O 1
ATOM 1071 N N . GLU A 1 139 ? 9.519 0.126 24.702 1.00 68.50 139 GLU A N 1
ATOM 1072 C CA . GLU A 1 139 ? 9.953 1.174 25.659 1.00 68.50 139 GLU A CA 1
ATOM 1073 C C . GLU A 1 139 ? 9.062 1.259 26.915 1.00 68.50 139 GLU A C 1
ATOM 1075 O O . GLU A 1 139 ? 9.540 1.528 28.017 1.00 68.50 139 GLU A O 1
ATOM 1080 N N . GLU A 1 140 ? 7.777 0.930 26.780 1.00 60.66 140 GLU A N 1
ATOM 1081 C CA . GLU A 1 140 ? 6.799 0.871 27.876 1.00 60.66 140 GLU A CA 1
ATOM 1082 C C . GLU A 1 140 ? 6.878 -0.417 28.723 1.00 60.66 140 GLU A C 1
ATOM 1084 O O . GLU A 1 140 ? 6.160 -0.575 29.708 1.00 60.66 140 GLU A O 1
ATOM 1089 N N . ASN A 1 141 ? 7.756 -1.350 28.358 1.00 58.81 141 ASN A N 1
ATOM 1090 C CA . ASN A 1 141 ? 7.889 -2.695 28.914 1.00 58.81 141 ASN A CA 1
ATOM 1091 C C . ASN A 1 141 ? 9.201 -2.892 29.687 1.00 58.81 141 ASN A C 1
ATOM 1093 O O . ASN A 1 141 ? 9.842 -3.945 29.605 1.00 58.81 141 ASN A O 1
ATOM 1097 N N . THR A 1 142 ? 9.635 -1.878 30.436 1.00 57.06 142 THR A N 1
ATOM 1098 C CA . THR A 1 142 ? 10.839 -1.997 31.278 1.00 57.06 142 THR A CA 1
ATOM 1099 C C . THR A 1 142 ? 10.664 -3.008 32.415 1.00 57.06 142 THR A C 1
ATOM 1101 O O . THR A 1 142 ? 11.653 -3.569 32.891 1.00 57.06 142 THR A O 1
ATOM 1104 N N . THR A 1 143 ? 9.424 -3.318 32.807 1.00 72.06 143 THR A N 1
ATOM 1105 C CA . THR A 1 143 ? 9.110 -4.365 33.786 1.00 72.06 143 THR A CA 1
ATOM 1106 C C . THR A 1 143 ? 8.418 -5.557 33.126 1.00 72.06 143 THR A C 1
ATOM 1108 O O . THR A 1 143 ? 7.360 -5.376 32.527 1.00 72.06 143 THR A O 1
ATOM 1111 N N . PRO A 1 144 ? 8.960 -6.784 33.246 1.00 78.38 144 PRO A N 1
ATOM 1112 C CA . PRO A 1 144 ? 8.294 -7.977 32.738 1.00 78.38 144 PRO A CA 1
ATOM 1113 C C . PRO A 1 144 ? 6.941 -8.175 33.428 1.00 78.38 144 PRO A C 1
ATOM 1115 O O . PRO A 1 144 ? 6.827 -7.984 34.639 1.00 78.38 144 PRO A O 1
ATOM 1118 N N . ILE A 1 145 ? 5.934 -8.621 32.675 1.00 84.31 145 ILE A N 1
ATOM 1119 C CA . ILE A 1 145 ? 4.631 -8.969 33.255 1.00 84.31 145 ILE A CA 1
ATOM 1120 C C . ILE A 1 145 ? 4.812 -10.227 34.088 1.00 84.31 145 ILE A C 1
ATOM 1122 O O . ILE A 1 145 ? 5.133 -11.278 33.531 1.00 84.31 145 ILE A O 1
ATOM 1126 N N . GLU A 1 146 ? 4.593 -10.128 35.394 1.00 88.38 146 GLU A N 1
ATOM 1127 C CA . GLU A 1 146 ? 4.631 -11.265 36.308 1.00 88.38 146 GLU A CA 1
ATOM 1128 C C . GLU A 1 146 ? 3.206 -11.726 36.625 1.00 88.38 146 GLU A C 1
ATOM 1130 O O . GLU A 1 146 ? 2.410 -10.982 37.196 1.00 88.38 146 GLU A O 1
ATOM 1135 N N . VAL A 1 147 ? 2.870 -12.962 36.257 1.00 89.56 147 VAL A N 1
ATOM 1136 C CA . VAL A 1 147 ? 1.561 -13.559 36.546 1.00 89.56 147 VAL A CA 1
ATOM 1137 C C . VAL A 1 147 ? 1.756 -14.790 37.408 1.00 89.56 147 VAL A C 1
ATOM 1139 O O . VAL A 1 147 ? 2.331 -15.787 36.966 1.00 89.56 147 VAL A O 1
ATOM 1142 N N . TRP A 1 148 ? 1.242 -14.737 38.635 1.00 91.50 148 TRP A N 1
ATOM 1143 C CA . TRP A 1 148 ? 1.200 -15.903 39.506 1.00 91.50 148 TRP A CA 1
ATOM 1144 C C . TRP A 1 148 ? 0.004 -16.797 39.154 1.00 91.50 148 TRP A C 1
ATOM 1146 O O . TRP A 1 148 ? -1.165 -16.402 39.268 1.00 91.50 148 TRP A O 1
ATOM 1156 N N . LEU A 1 149 ? 0.316 -18.016 38.730 1.00 88.00 149 LEU A N 1
ATOM 1157 C CA . LEU A 1 149 ? -0.622 -19.080 38.418 1.00 88.00 149 LEU A CA 1
ATOM 1158 C C . LEU A 1 149 ? -0.642 -20.078 39.587 1.00 88.00 149 LEU A C 1
ATOM 1160 O O . LEU A 1 149 ? 0.356 -20.768 39.806 1.00 88.00 149 LEU A O 1
ATOM 1164 N N . PRO A 1 150 ? -1.739 -20.185 40.353 1.00 84.38 150 PRO A N 1
ATOM 1165 C CA . PRO A 1 150 ? -1.888 -21.279 41.304 1.00 84.38 150 PRO A CA 1
ATOM 1166 C C . PRO A 1 150 ? -1.908 -22.615 40.551 1.00 84.38 150 PRO A C 1
ATOM 1168 O O . PRO A 1 150 ? -2.242 -22.656 39.367 1.00 84.38 150 PRO A O 1
ATOM 1171 N N . ASN A 1 151 ? -1.596 -23.711 41.243 1.00 78.12 151 ASN A N 1
ATOM 1172 C CA . ASN A 1 151 ? -1.768 -25.069 40.724 1.00 78.12 151 ASN A CA 1
ATOM 1173 C C . ASN A 1 151 ? -3.264 -25.452 40.683 1.00 78.12 151 ASN A C 1
ATOM 1175 O O . ASN A 1 151 ? -3.736 -26.312 41.422 1.00 78.12 151 ASN A O 1
ATOM 1179 N N . GLU A 1 152 ? -4.024 -24.714 39.880 1.00 73.75 152 GLU A N 1
ATOM 1180 C CA . GLU A 1 152 ? -5.449 -24.886 39.610 1.00 73.75 152 GLU A CA 1
ATOM 1181 C C . GLU A 1 152 ? -5.627 -25.239 38.121 1.00 73.75 152 GLU A C 1
ATOM 1183 O O . GLU A 1 152 ? -4.721 -25.042 37.312 1.00 73.75 152 GLU A O 1
ATOM 1188 N N . GLY A 1 153 ? -6.790 -25.779 37.743 1.00 76.19 153 GLY A N 1
ATOM 1189 C CA . GLY A 1 153 ? -7.039 -26.296 36.391 1.00 76.19 153 GLY A CA 1
ATOM 1190 C C . GLY A 1 153 ? -6.860 -25.280 35.237 1.00 76.19 153 GLY A C 1
ATOM 1191 O O . GLY A 1 153 ? -6.719 -24.072 35.442 1.00 76.19 153 GLY A O 1
ATOM 1192 N N . PRO A 1 154 ? -6.925 -25.736 33.975 1.00 70.94 154 PRO A N 1
ATOM 1193 C CA . PRO A 1 154 ? -6.605 -24.917 32.797 1.00 70.94 154 PRO A CA 1
ATOM 1194 C C . PRO A 1 154 ? -7.468 -23.648 32.644 1.00 70.94 154 PRO A C 1
ATOM 1196 O O . PRO A 1 154 ? -6.966 -22.601 32.236 1.00 70.94 154 PRO A O 1
ATOM 1199 N N . GLY A 1 155 ? -8.749 -23.689 33.035 1.00 74.00 155 GLY A N 1
ATOM 1200 C CA . GLY A 1 155 ? -9.646 -22.526 32.938 1.00 74.00 155 GLY A CA 1
ATOM 1201 C C . GLY A 1 155 ? -9.236 -21.345 33.831 1.00 74.00 155 GLY A C 1
ATOM 1202 O O . GLY A 1 155 ? -9.355 -20.184 33.434 1.00 74.00 155 GLY A O 1
ATOM 1203 N N . THR A 1 156 ? -8.691 -21.622 35.018 1.00 81.62 156 THR A N 1
ATOM 1204 C CA . THR A 1 156 ? -8.187 -20.595 35.947 1.00 81.62 156 THR A CA 1
ATOM 1205 C C . THR A 1 156 ? -6.905 -19.935 35.442 1.00 81.62 156 THR A C 1
ATOM 1207 O O . THR A 1 156 ? -6.707 -18.739 35.667 1.00 81.62 156 THR A O 1
ATOM 1210 N N . ILE A 1 157 ? -6.076 -20.674 34.697 1.00 79.38 157 ILE A N 1
ATOM 1211 C CA . ILE A 1 157 ? -4.853 -20.154 34.073 1.00 79.38 157 ILE A CA 1
ATOM 1212 C C . ILE A 1 157 ? -5.206 -19.134 32.987 1.00 79.38 157 ILE A C 1
ATOM 1214 O O . ILE A 1 157 ? -4.733 -17.996 33.040 1.00 79.38 157 ILE A O 1
ATOM 1218 N N . GLN A 1 158 ? -6.094 -19.495 32.054 1.00 80.44 158 GLN A N 1
ATOM 1219 C CA . GLN A 1 158 ? -6.493 -18.610 30.957 1.00 80.44 158 GLN A CA 1
ATOM 1220 C C . GLN A 1 158 ? -7.124 -17.307 31.471 1.00 80.44 158 GLN A C 1
ATOM 1222 O O . GLN A 1 158 ? -6.764 -16.225 31.009 1.00 80.44 158 GLN A O 1
ATOM 1227 N N . GLY A 1 159 ? -8.022 -17.386 32.460 1.00 81.06 159 GLY A N 1
ATOM 1228 C CA . GLY A 1 159 ? -8.679 -16.207 33.031 1.00 81.06 159 GLY A CA 1
ATOM 1229 C C . GLY A 1 159 ? -7.709 -15.235 33.715 1.00 81.06 159 GLY A C 1
ATOM 1230 O O . GLY A 1 159 ? -7.829 -14.020 33.542 1.00 81.06 159 GLY A O 1
ATOM 1231 N N . ARG A 1 160 ? -6.720 -15.752 34.460 1.00 87.00 160 ARG A N 1
ATOM 1232 C CA . ARG A 1 160 ? -5.692 -14.926 35.120 1.00 87.00 160 ARG A CA 1
ATOM 1233 C C . ARG A 1 160 ? -4.746 -14.284 34.113 1.00 87.00 160 ARG A C 1
ATOM 1235 O O . ARG A 1 160 ? -4.465 -13.094 34.227 1.00 87.00 160 ARG A O 1
ATOM 1242 N N . LEU A 1 161 ? -4.314 -15.041 33.106 1.00 84.69 161 LEU A N 1
ATOM 1243 C CA . LEU A 1 161 ? -3.455 -14.530 32.042 1.00 84.69 161 LEU A CA 1
ATOM 1244 C C . LEU A 1 161 ? -4.171 -13.443 31.223 1.00 84.69 161 LEU A C 1
ATOM 1246 O O . LEU A 1 161 ? -3.606 -12.383 30.971 1.00 84.69 161 LEU A O 1
ATOM 1250 N N . ALA A 1 162 ? -5.445 -13.668 30.883 1.00 83.75 162 ALA A N 1
ATOM 1251 C CA . ALA A 1 162 ? -6.280 -12.699 30.179 1.00 83.75 162 ALA A CA 1
ATOM 1252 C C . ALA A 1 162 ? -6.473 -11.401 30.973 1.00 83.75 162 ALA A C 1
ATOM 1254 O O . ALA A 1 162 ? -6.478 -10.319 30.385 1.00 83.75 162 ALA A O 1
ATOM 1255 N N . ARG A 1 163 ? -6.629 -11.496 32.301 1.00 87.31 163 ARG A N 1
ATOM 1256 C CA . ARG A 1 163 ? -6.720 -10.327 33.185 1.00 87.31 163 ARG A CA 1
ATOM 1257 C C . ARG A 1 163 ? -5.399 -9.558 33.231 1.00 87.31 163 ARG A C 1
ATOM 1259 O O . ARG A 1 163 ? -5.406 -8.364 32.968 1.00 87.31 163 ARG A O 1
ATOM 1266 N N . ALA A 1 164 ? -4.281 -10.242 33.469 1.00 85.50 164 ALA A N 1
ATOM 1267 C CA . ALA A 1 164 ? -2.969 -9.601 33.541 1.00 85.50 164 ALA A CA 1
ATOM 1268 C C . ALA A 1 164 ? -2.575 -8.914 32.222 1.00 85.50 164 ALA A C 1
ATOM 1270 O O . ALA A 1 164 ? -2.114 -7.778 32.226 1.00 85.50 164 ALA A O 1
ATOM 1271 N N . LEU A 1 165 ? -2.825 -9.562 31.079 1.00 82.31 165 LEU A N 1
ATOM 1272 C CA . LEU A 1 165 ? -2.587 -8.963 29.760 1.00 82.31 165 LEU A CA 1
ATOM 1273 C C . LEU A 1 165 ? -3.538 -7.802 29.470 1.00 82.31 165 LEU A C 1
ATOM 1275 O O . LEU A 1 165 ? -3.171 -6.874 28.763 1.00 82.31 165 LEU A O 1
ATOM 1279 N N . ARG A 1 166 ? -4.761 -7.829 30.011 1.00 82.38 166 ARG A N 1
ATOM 1280 C CA . ARG A 1 166 ? -5.714 -6.725 29.858 1.00 82.38 166 ARG A CA 1
ATOM 1281 C C . ARG A 1 166 ? -5.293 -5.474 30.604 1.00 82.38 166 ARG A C 1
ATOM 1283 O O . ARG A 1 166 ? -5.637 -4.396 30.142 1.00 82.38 166 ARG A O 1
ATOM 1290 N N . GLU A 1 167 ? -4.614 -5.625 31.728 1.00 83.75 167 GLU A N 1
ATOM 1291 C CA . GLU A 1 167 ? -4.179 -4.519 32.580 1.00 83.75 167 GLU A CA 1
ATOM 1292 C C . GLU A 1 167 ? -2.810 -3.960 32.158 1.00 83.75 167 GLU A C 1
ATOM 1294 O O . GLU A 1 167 ? -2.410 -2.911 32.653 1.00 83.75 167 GLU A O 1
ATOM 1299 N N . HIS A 1 168 ? -2.098 -4.621 31.236 1.00 81.12 168 HIS A N 1
ATOM 1300 C CA . HIS A 1 168 ? -0.750 -4.212 30.857 1.00 81.12 168 HIS A CA 1
ATOM 1301 C C . HIS A 1 168 ? -0.727 -3.127 29.758 1.00 81.12 168 HIS A C 1
ATOM 1303 O O . HIS A 1 168 ? -1.288 -3.364 28.682 1.00 81.12 168 HIS A O 1
ATOM 1309 N N . PRO A 1 169 ? -0.008 -2.000 29.955 1.00 75.44 169 PRO A N 1
ATOM 1310 C CA . PRO A 1 169 ? 0.007 -0.861 29.027 1.00 75.44 169 PRO A CA 1
ATOM 1311 C C . PRO A 1 169 ? 0.394 -1.224 27.592 1.00 75.44 169 PRO A C 1
ATOM 1313 O O . PRO A 1 169 ? -0.287 -0.833 26.658 1.00 75.44 169 PRO A O 1
ATOM 1316 N N . VAL A 1 170 ? 1.413 -2.070 27.409 1.00 75.81 170 VAL A N 1
ATOM 1317 C CA . VAL A 1 170 ? 1.900 -2.487 26.075 1.00 75.81 170 VAL A CA 1
ATOM 1318 C C . VAL A 1 170 ? 0.808 -3.152 25.232 1.00 75.81 170 VAL A C 1
ATOM 1320 O O . VAL A 1 170 ? 0.751 -2.959 24.020 1.00 75.81 170 VAL A O 1
ATOM 1323 N N . VAL A 1 171 ? -0.057 -3.943 25.875 1.00 73.44 171 VAL A N 1
ATOM 1324 C CA . VAL A 1 171 ? -1.150 -4.676 25.215 1.00 73.44 171 VAL A CA 1
ATOM 1325 C C . VAL A 1 171 ? -2.376 -3.776 25.031 1.00 73.44 171 VAL A C 1
ATOM 1327 O O . VAL A 1 171 ? -3.149 -3.974 24.097 1.00 73.44 171 VAL A O 1
ATOM 1330 N N . GLN A 1 172 ? -2.563 -2.785 25.909 1.00 71.62 172 GLN A N 1
ATOM 1331 C CA . GLN A 1 172 ? -3.595 -1.757 25.760 1.00 71.62 172 GLN A CA 1
ATOM 1332 C C . GLN A 1 172 ? -3.253 -0.811 24.608 1.00 71.62 172 GLN A C 1
ATOM 1334 O O . GLN A 1 172 ? -4.019 -0.714 23.661 1.00 71.62 172 GLN A O 1
ATOM 1339 N N . ASN A 1 173 ? -2.056 -0.226 24.600 1.00 61.41 173 ASN A N 1
ATOM 1340 C CA . ASN A 1 173 ? -1.649 0.796 23.638 1.00 61.41 173 ASN A CA 1
ATOM 1341 C C . ASN A 1 173 ? -1.616 0.292 22.186 1.00 61.41 173 ASN A C 1
ATOM 1343 O O . ASN A 1 173 ? -1.933 1.051 21.269 1.00 61.41 173 ASN A O 1
ATOM 1347 N N . THR A 1 174 ? -1.336 -0.996 21.947 1.00 56.09 174 THR A N 1
ATOM 1348 C CA . THR A 1 174 ? -1.423 -1.558 20.585 1.00 56.09 174 THR A CA 1
ATOM 1349 C C . THR A 1 174 ? -2.845 -1.743 20.073 1.00 56.09 174 THR A C 1
ATOM 1351 O O . THR A 1 174 ? -3.060 -1.656 18.866 1.00 56.09 174 THR A O 1
ATOM 1354 N N . ALA A 1 175 ? -3.808 -1.993 20.959 1.00 47.72 175 ALA A N 1
ATOM 1355 C CA . ALA A 1 175 ? -5.223 -2.054 20.601 1.00 47.72 175 ALA A CA 1
ATOM 1356 C C . ALA A 1 175 ? -5.854 -0.646 20.567 1.00 47.72 175 ALA A C 1
ATOM 1358 O O . ALA A 1 175 ? -6.666 -0.340 19.695 1.00 47.72 175 ALA A O 1
ATOM 1359 N N . ASP A 1 176 ? -5.418 0.237 21.464 1.00 40.81 176 ASP A N 1
ATOM 1360 C CA . ASP A 1 176 ? -6.008 1.554 21.705 1.00 40.81 176 ASP A CA 1
ATOM 1361 C C . ASP A 1 176 ? -5.503 2.630 20.730 1.00 40.81 176 ASP A C 1
ATOM 1363 O O . ASP A 1 176 ? -6.153 3.666 20.580 1.00 40.81 176 ASP A O 1
ATOM 1367 N N . THR A 1 177 ? -4.443 2.363 19.949 1.00 41.69 177 THR A N 1
ATOM 1368 C CA . THR A 1 177 ? -4.097 3.200 18.777 1.00 41.69 177 THR A CA 1
ATOM 1369 C C . THR A 1 177 ? -5.224 3.197 17.720 1.00 41.69 177 THR A C 1
ATOM 1371 O O . THR A 1 177 ? -5.219 4.020 16.805 1.00 41.69 177 THR A O 1
ATOM 1374 N N . GLN A 1 178 ? -6.246 2.338 17.865 1.00 41.56 178 GLN A N 1
ATOM 1375 C CA . GLN A 1 178 ? -7.495 2.413 17.101 1.00 41.56 178 GLN A CA 1
ATOM 1376 C C . GLN A 1 178 ? -8.762 2.730 17.910 1.00 41.56 178 GLN A C 1
ATOM 1378 O O . GLN A 1 178 ? -9.803 2.914 17.287 1.00 41.56 178 GLN A O 1
ATOM 1383 N N . GLN A 1 179 ? -8.729 2.868 19.240 1.00 37.56 179 GLN A N 1
ATOM 1384 C CA . GLN A 1 179 ? -9.920 3.237 20.022 1.00 37.56 179 GLN A CA 1
ATOM 1385 C C . GLN A 1 179 ? -9.549 3.628 21.459 1.00 37.56 179 GLN A C 1
ATOM 1387 O O . GLN A 1 179 ? -9.213 2.784 22.280 1.00 37.56 179 GLN A O 1
ATOM 1392 N N . SER A 1 180 ? -9.657 4.912 21.800 1.00 30.97 180 SER A N 1
ATOM 1393 C CA . SER A 1 180 ? -9.536 5.372 23.184 1.00 30.97 180 SER A CA 1
ATOM 1394 C C . SER A 1 180 ? -10.843 5.134 23.951 1.00 30.97 180 SER A C 1
ATOM 1396 O O . SER A 1 180 ? -11.919 5.502 23.482 1.00 30.97 180 SER A O 1
ATOM 1398 N N . THR A 1 181 ? -10.771 4.562 25.160 1.00 31.19 181 THR A N 1
ATOM 1399 C CA . THR A 1 181 ? -11.906 4.547 26.105 1.00 31.19 181 THR A CA 1
ATOM 1400 C C . THR A 1 181 ? -11.448 4.995 27.501 1.00 31.19 181 THR A C 1
ATOM 1402 O O . THR A 1 181 ? -10.576 4.343 28.073 1.00 31.19 181 THR A O 1
ATOM 1405 N N . PRO A 1 182 ? -12.019 6.066 28.091 1.00 34.66 182 PRO A N 1
ATOM 1406 C CA . PRO A 1 182 ? -11.846 6.393 29.502 1.00 34.66 182 PRO A CA 1
ATOM 1407 C C . PRO A 1 182 ? -12.900 5.699 30.393 1.00 34.66 182 PRO A C 1
ATOM 1409 O O . PRO A 1 182 ? -13.888 5.141 29.923 1.00 34.66 182 PRO A O 1
ATOM 1412 N N . THR A 1 183 ? -12.636 5.718 31.698 1.00 38.75 183 THR A N 1
ATOM 1413 C CA . THR A 1 183 ? -13.377 5.156 32.844 1.00 38.75 183 THR A CA 1
ATOM 1414 C C . THR A 1 183 ? -14.916 5.182 32.732 1.00 38.75 183 THR A C 1
ATOM 1416 O O . THR A 1 183 ? -15.509 6.201 32.395 1.00 38.75 183 THR A O 1
ATOM 1419 N N . ARG A 1 184 ? -15.562 4.040 33.034 1.00 47.91 184 ARG A N 1
ATOM 1420 C CA . ARG A 1 184 ? -16.985 3.746 32.757 1.00 47.91 184 ARG A CA 1
ATOM 1421 C C . ARG A 1 184 ? -17.979 4.377 33.746 1.00 47.91 184 ARG A C 1
ATOM 1423 O O . ARG A 1 184 ? -18.162 3.839 34.835 1.00 47.91 184 ARG A O 1
ATOM 1430 N N . ASP A 1 185 ? -18.738 5.363 33.274 1.00 54.16 185 ASP A N 1
ATOM 1431 C CA . ASP A 1 185 ? -20.192 5.408 33.489 1.00 54.16 185 ASP A CA 1
ATOM 1432 C C . ASP A 1 185 ? -20.875 4.537 32.421 1.00 54.16 185 ASP A C 1
ATOM 1434 O O . ASP A 1 185 ? -20.360 4.386 31.309 1.00 54.16 185 ASP A O 1
ATOM 1438 N N . VAL A 1 186 ? -22.001 3.899 32.753 1.00 58.00 186 VAL A N 1
ATOM 1439 C CA . VAL A 1 186 ? -22.648 2.924 31.859 1.00 58.00 186 VAL A CA 1
ATOM 1440 C C . VAL A 1 186 ? -23.848 3.571 31.172 1.00 58.00 186 VAL A C 1
ATOM 1442 O O . VAL A 1 186 ? -24.866 3.840 31.809 1.00 58.00 186 VAL A O 1
ATOM 1445 N N . ALA A 1 187 ? -23.734 3.778 29.860 1.00 68.44 187 ALA A N 1
ATOM 1446 C CA . ALA A 1 187 ? -24.876 3.998 28.983 1.00 68.44 187 ALA A CA 1
ATOM 1447 C C . ALA A 1 187 ? -25.402 2.634 28.509 1.00 68.44 187 ALA A C 1
ATOM 1449 O O . ALA A 1 187 ? -24.665 1.861 27.895 1.00 68.44 187 ALA A O 1
ATOM 1450 N N . VAL A 1 188 ? -26.661 2.316 28.814 1.00 76.56 188 VAL A N 1
ATOM 1451 C CA . VAL A 1 188 ? -27.340 1.101 28.341 1.00 76.56 188 VAL A CA 1
ATOM 1452 C C . VAL A 1 188 ? -28.380 1.506 27.307 1.00 76.56 188 VAL A C 1
ATOM 1454 O O . VAL A 1 188 ? -29.286 2.276 27.618 1.00 76.56 188 VAL A O 1
ATOM 1457 N N . GLN A 1 189 ? -28.263 0.981 26.088 1.00 77.81 189 GLN A N 1
ATOM 1458 C CA . GLN A 1 189 ? -29.284 1.159 25.059 1.00 77.81 189 GLN A CA 1
ATOM 1459 C C . GLN A 1 189 ? -30.455 0.203 25.340 1.00 77.81 189 GLN A C 1
ATOM 1461 O O . GLN A 1 189 ? -30.275 -1.012 25.430 1.00 77.81 189 GLN A O 1
ATOM 1466 N N . GLY A 1 190 ? -31.646 0.759 25.535 1.00 74.88 190 GLY A N 1
ATOM 1467 C CA . GLY A 1 190 ? -32.903 0.031 25.666 1.00 74.88 190 GLY A CA 1
ATOM 1468 C C . GLY A 1 190 ? -33.461 -0.415 24.313 1.00 74.88 190 GLY A C 1
ATOM 1469 O O . GLY A 1 190 ? -33.050 0.065 23.258 1.00 74.88 190 GLY A O 1
ATOM 1470 N N . SER A 1 191 ? -34.443 -1.320 24.351 1.00 68.25 191 SER A N 1
ATOM 1471 C CA . SER A 1 191 ? -35.107 -1.882 23.160 1.00 68.25 191 SER A CA 1
ATOM 1472 C C . SER A 1 191 ? -35.753 -0.837 22.250 1.00 68.25 191 SER A C 1
ATOM 1474 O O . SER A 1 191 ? -35.923 -1.086 21.061 1.00 68.25 191 SER A O 1
ATOM 1476 N N . ASP A 1 192 ? -36.092 0.325 22.807 1.00 77.69 192 ASP A N 1
ATOM 1477 C CA . ASP A 1 192 ? -36.865 1.367 22.131 1.00 77.69 192 ASP A CA 1
ATOM 1478 C C . ASP A 1 192 ? -35.964 2.447 21.494 1.00 77.69 192 ASP A C 1
ATOM 1480 O O . ASP A 1 192 ? -36.456 3.496 21.088 1.00 77.69 192 ASP A O 1
ATOM 1484 N N . GLY A 1 193 ? -34.643 2.219 21.440 1.00 77.19 193 GLY A N 1
ATOM 1485 C CA . GLY A 1 193 ? -33.654 3.184 20.934 1.00 77.19 193 GLY A CA 1
ATOM 1486 C C . GLY A 1 193 ? -33.194 4.223 21.965 1.00 77.19 193 GLY A C 1
ATOM 1487 O O . GLY A 1 193 ? -32.365 5.073 21.657 1.00 77.19 193 GLY A O 1
ATOM 1488 N N . ASP A 1 194 ? -33.692 4.141 23.199 1.00 80.88 194 ASP A N 1
ATOM 1489 C CA . ASP A 1 194 ? -33.330 5.060 24.279 1.00 80.88 194 ASP A CA 1
ATOM 1490 C C . ASP A 1 194 ? -32.037 4.647 24.974 1.00 80.88 194 ASP A C 1
ATOM 1492 O O . ASP A 1 194 ? -31.836 3.478 25.285 1.00 80.88 194 ASP A O 1
ATOM 1496 N N . TYR A 1 195 ? -31.200 5.613 25.323 1.00 81.62 195 TYR A N 1
ATOM 1497 C CA . TYR A 1 195 ? -30.034 5.420 26.172 1.00 81.62 195 TYR A CA 1
ATOM 1498 C C . TYR A 1 195 ? -30.389 5.776 27.612 1.00 81.62 195 TYR A C 1
ATOM 1500 O O . TYR A 1 195 ? -30.786 6.904 27.904 1.00 81.62 195 TYR A O 1
ATOM 1508 N N . LEU A 1 196 ? -30.238 4.814 28.520 1.00 81.94 196 LEU A N 1
ATOM 1509 C CA . LEU A 1 196 ? -30.308 5.029 29.961 1.00 81.94 196 LEU A CA 1
ATOM 1510 C C . LEU A 1 196 ? -28.887 5.148 30.502 1.00 81.94 196 LEU A C 1
ATOM 1512 O O . LEU A 1 196 ? -28.100 4.205 30.416 1.00 81.94 196 LEU A O 1
ATOM 1516 N N . ILE A 1 197 ? -28.557 6.308 31.054 1.00 82.75 197 ILE A N 1
ATOM 1517 C CA . ILE A 1 197 ? -27.242 6.600 31.614 1.00 82.75 197 ILE A CA 1
ATOM 1518 C C . ILE A 1 197 ? -27.385 6.619 33.131 1.00 82.75 197 ILE A C 1
ATOM 1520 O O . ILE A 1 197 ? -28.041 7.496 33.699 1.00 82.75 197 ILE A O 1
ATOM 1524 N N . ALA A 1 198 ? -26.779 5.625 33.777 1.00 76.94 198 ALA A N 1
ATOM 1525 C CA . ALA A 1 198 ? -26.659 5.576 35.226 1.00 76.94 198 ALA A CA 1
ATOM 1526 C C . ALA A 1 198 ? -25.324 6.210 35.628 1.00 76.94 198 ALA A C 1
ATOM 1528 O O . ALA A 1 198 ? -24.261 5.680 35.303 1.00 76.94 198 ALA A O 1
ATOM 1529 N N . VAL A 1 199 ? -25.389 7.345 36.326 1.00 76.38 199 VAL A N 1
ATOM 1530 C CA . VAL A 1 199 ? -24.202 8.064 36.807 1.00 76.38 199 VAL A CA 1
ATOM 1531 C C . VAL A 1 199 ? -23.814 7.495 38.165 1.00 76.38 199 VAL A C 1
ATOM 1533 O O . VAL A 1 199 ? -24.614 7.519 39.106 1.00 76.38 199 VAL A O 1
ATOM 1536 N N . GLN A 1 200 ? -22.596 6.969 38.292 1.00 69.56 200 GLN A N 1
ATOM 1537 C CA . GLN A 1 200 ? -22.171 6.324 39.533 1.00 69.56 200 GLN A CA 1
ATOM 1538 C C . GLN A 1 200 ? -22.238 7.308 40.717 1.00 69.56 200 GLN A C 1
ATOM 1540 O O . GLN A 1 200 ? -21.664 8.396 40.678 1.00 69.56 200 GLN A O 1
ATOM 1545 N N . GLY A 1 201 ? -22.927 6.921 41.796 1.00 69.44 201 GLY A N 1
ATOM 1546 C CA . GLY A 1 201 ? -23.108 7.759 42.991 1.00 69.44 201 GLY A CA 1
ATOM 1547 C C . GLY A 1 201 ? -24.295 8.729 42.935 1.00 69.44 201 GLY A C 1
ATOM 1548 O O . GLY A 1 201 ? -24.507 9.460 43.899 1.00 69.44 201 GLY A O 1
ATOM 1549 N N . SER A 1 202 ? -25.088 8.712 41.859 1.00 69.50 202 SER A N 1
ATOM 1550 C CA . SER A 1 202 ? -26.361 9.431 41.760 1.00 69.50 202 SER A CA 1
ATOM 1551 C C . SER A 1 202 ? -27.540 8.454 41.733 1.00 69.50 202 SER A C 1
ATOM 1553 O O . SER A 1 202 ? -27.446 7.374 41.155 1.00 69.50 202 SER A O 1
ATOM 1555 N N . ALA A 1 203 ? -28.666 8.835 42.342 1.00 69.81 203 ALA A N 1
ATOM 1556 C CA . ALA A 1 203 ? -29.937 8.121 42.182 1.00 69.81 203 ALA A CA 1
ATOM 1557 C C . ALA A 1 203 ? -30.660 8.496 40.871 1.00 69.81 203 ALA A C 1
ATOM 1559 O O . ALA A 1 203 ? -31.674 7.890 40.529 1.00 69.81 203 ALA A O 1
ATOM 1560 N N . ALA A 1 204 ? -30.160 9.503 40.148 1.00 64.62 204 ALA A N 1
ATOM 1561 C CA . ALA A 1 204 ? -30.740 9.948 38.892 1.00 64.62 204 ALA A CA 1
ATOM 1562 C C . ALA A 1 204 ? -30.328 9.025 37.735 1.00 64.62 204 ALA A C 1
ATOM 1564 O O . ALA A 1 204 ? -29.150 8.705 37.565 1.00 64.62 204 ALA A O 1
ATOM 1565 N N . VAL A 1 205 ? -31.308 8.648 36.914 1.00 72.75 205 VAL A N 1
ATOM 1566 C CA . VAL A 1 205 ? -31.101 7.959 35.637 1.00 72.75 205 VAL A CA 1
ATOM 1567 C C . VAL A 1 205 ? -31.469 8.933 34.527 1.00 72.75 205 VAL A C 1
ATOM 1569 O O . VAL A 1 205 ? -32.599 9.418 34.482 1.00 72.75 205 VAL A O 1
ATOM 1572 N N . LEU A 1 206 ? -30.524 9.231 33.637 1.00 79.50 206 LEU A N 1
ATOM 1573 C CA . LEU A 1 206 ? -30.770 10.097 32.487 1.00 79.50 206 LEU A CA 1
ATOM 1574 C C . LEU A 1 206 ? -31.243 9.237 31.309 1.00 79.50 206 LEU A C 1
ATOM 1576 O O . LEU A 1 206 ? -30.544 8.308 30.913 1.00 79.50 206 LEU A O 1
ATOM 1580 N N . ARG A 1 207 ? -32.422 9.536 30.753 1.00 81.12 207 ARG A N 1
ATOM 1581 C CA . ARG A 1 207 ? -32.949 8.887 29.542 1.00 81.12 207 ARG A CA 1
ATOM 1582 C C . ARG A 1 207 ? -32.763 9.819 28.351 1.00 81.12 207 ARG A C 1
ATOM 1584 O O . ARG A 1 207 ? -33.288 10.927 28.365 1.00 81.12 207 ARG A O 1
ATOM 1591 N N . ILE A 1 208 ? -32.049 9.366 27.327 1.00 82.44 208 ILE A N 1
ATOM 1592 C CA . ILE A 1 208 ? -31.803 10.113 26.090 1.00 82.44 208 ILE A CA 1
ATOM 1593 C C . ILE A 1 208 ? -32.389 9.329 24.927 1.00 82.44 208 ILE A C 1
ATOM 1595 O O . ILE A 1 208 ? -32.022 8.178 24.719 1.00 82.44 208 ILE A O 1
ATOM 1599 N N . ARG A 1 209 ? -33.269 9.959 24.152 1.00 82.31 209 ARG A N 1
ATOM 1600 C CA . ARG A 1 209 ? -33.778 9.413 22.893 1.00 82.31 209 ARG A CA 1
ATOM 1601 C C . ARG A 1 209 ? -33.131 10.178 21.738 1.00 82.31 209 ARG A C 1
ATOM 1603 O O . ARG A 1 209 ? -33.597 11.278 21.442 1.00 82.31 209 ARG A O 1
ATOM 1610 N N . PRO A 1 210 ? -32.039 9.680 21.137 1.00 75.88 210 PRO A N 1
ATOM 1611 C CA . PRO A 1 210 ? -31.480 10.322 19.961 1.00 75.88 210 PRO A CA 1
ATOM 1612 C C . PRO A 1 210 ? -32.459 10.208 18.788 1.00 75.88 210 PRO A C 1
ATOM 1614 O O . PRO A 1 210 ? -33.101 9.178 18.594 1.00 75.88 210 PRO A O 1
ATOM 1617 N N . ASP A 1 211 ? -32.559 11.276 18.006 1.00 71.19 211 ASP A N 1
ATOM 1618 C CA . ASP A 1 211 ? -33.226 11.279 16.706 1.00 71.19 211 ASP A CA 1
ATOM 1619 C C . ASP A 1 211 ? -32.138 11.586 15.654 1.00 71.19 211 ASP A C 1
ATOM 1621 O O . ASP A 1 211 ? -31.506 12.638 15.770 1.00 71.19 211 ASP A O 1
ATOM 1625 N N . PRO A 1 212 ? -31.815 10.688 14.695 1.00 72.06 212 PRO A N 1
ATOM 1626 C CA . PRO A 1 212 ? -32.445 9.397 14.507 1.00 72.06 212 PRO A CA 1
ATOM 1627 C C . PRO A 1 212 ? -31.918 8.396 15.558 1.00 72.06 212 PRO A C 1
ATOM 1629 O O . PRO A 1 212 ? -30.869 8.624 16.182 1.00 72.06 212 PRO A O 1
ATOM 1632 N N . PRO A 1 213 ? -32.656 7.295 15.783 1.00 72.62 213 PRO A N 1
ATOM 1633 C CA . PRO A 1 213 ? -32.396 6.338 16.865 1.00 72.62 213 PRO A CA 1
ATOM 1634 C C . PRO A 1 213 ? -31.058 5.584 16.755 1.00 72.62 213 PRO A C 1
ATOM 1636 O O . PRO A 1 213 ? -30.697 4.843 17.666 1.00 72.62 213 PRO A O 1
ATOM 1639 N N . ASP A 1 214 ? -30.322 5.757 15.658 1.00 77.12 214 ASP A N 1
ATOM 1640 C CA . ASP A 1 214 ? -29.024 5.150 15.355 1.00 77.12 214 ASP A CA 1
ATOM 1641 C C . ASP A 1 214 ? -27.809 6.029 15.720 1.00 77.12 214 ASP A C 1
ATOM 1643 O O . ASP A 1 214 ? -26.671 5.623 15.485 1.00 77.12 214 ASP A O 1
ATOM 1647 N N . SER A 1 215 ? -28.014 7.211 16.313 1.00 79.38 215 SER A N 1
ATOM 1648 C CA . SER A 1 215 ? -26.903 8.096 16.707 1.00 79.38 215 SER A CA 1
ATOM 1649 C C . SER A 1 215 ? -26.046 7.494 17.830 1.00 79.38 215 SER A C 1
ATOM 1651 O O . SER A 1 215 ? -26.570 6.985 18.821 1.00 79.38 215 SER A O 1
ATOM 1653 N N . GLU A 1 216 ? -24.719 7.617 17.730 1.00 80.31 216 GLU A N 1
ATOM 1654 C CA . GLU A 1 216 ? -23.799 7.140 18.768 1.00 80.31 216 GLU A CA 1
ATOM 1655 C C . GLU A 1 216 ? -23.792 8.109 19.960 1.00 80.31 216 GLU A C 1
ATOM 1657 O O . GLU A 1 216 ? -23.490 9.293 19.810 1.00 80.31 216 GLU A O 1
ATOM 1662 N N . VAL A 1 217 ? -24.092 7.616 21.163 1.00 77.94 217 VAL A N 1
ATOM 1663 C CA . VAL A 1 217 ? -24.053 8.409 22.401 1.00 77.94 217 VAL A CA 1
ATOM 1664 C C . VAL A 1 217 ? -22.800 8.053 23.200 1.00 77.94 217 VAL A C 1
ATOM 1666 O O . VAL A 1 217 ? -22.681 6.950 23.729 1.00 77.94 217 VAL A O 1
ATOM 1669 N N . GLN A 1 218 ? -21.872 9.000 23.319 1.00 80.06 218 GLN A N 1
ATOM 1670 C CA . GLN A 1 218 ? -20.691 8.901 24.172 1.00 80.06 218 GLN A CA 1
ATOM 1671 C C . GLN A 1 218 ? -20.919 9.688 25.459 1.00 80.06 218 GLN A C 1
ATOM 1673 O O . GLN A 1 218 ? -21.292 10.856 25.428 1.00 80.06 218 GLN A O 1
ATOM 1678 N N . VAL A 1 219 ? -20.669 9.062 26.604 1.00 80.50 219 VAL A N 1
ATOM 1679 C CA . VAL A 1 219 ? -20.805 9.702 27.916 1.00 80.50 219 VAL A CA 1
ATOM 1680 C C . VAL A 1 219 ? -19.429 9.813 28.547 1.00 80.50 219 VAL A C 1
ATOM 1682 O O . VAL A 1 219 ? -18.694 8.830 28.616 1.00 80.50 219 VAL A O 1
ATOM 1685 N N . ARG A 1 220 ? -19.076 11.007 29.016 1.00 78.75 220 ARG A N 1
ATOM 1686 C CA . ARG A 1 220 ? -17.835 11.266 29.738 1.00 78.75 220 ARG A CA 1
ATOM 1687 C C . ARG A 1 220 ? -18.131 12.073 30.985 1.00 78.75 220 ARG A C 1
ATOM 1689 O O . ARG A 1 220 ? -18.652 13.174 30.891 1.00 78.75 220 ARG A O 1
ATOM 1696 N N . THR A 1 221 ? -17.712 11.584 32.140 1.00 78.00 221 THR A N 1
ATOM 1697 C CA . THR A 1 221 ? -17.855 12.333 33.391 1.00 78.00 221 THR A CA 1
ATOM 1698 C C . THR A 1 221 ? -16.527 12.953 33.796 1.00 78.00 221 THR A C 1
ATOM 1700 O O . THR A 1 221 ? -15.478 12.313 33.729 1.00 78.00 221 THR A O 1
ATOM 1703 N N . THR A 1 222 ? -16.564 14.220 34.196 1.00 77.56 222 THR A N 1
ATOM 1704 C CA . THR A 1 222 ? -15.427 14.953 34.761 1.00 77.56 222 THR A CA 1
ATOM 1705 C C . THR A 1 222 ? -15.802 15.453 36.146 1.00 77.56 222 THR A C 1
ATOM 1707 O O . THR A 1 222 ? -16.859 16.056 36.303 1.00 77.56 222 THR A O 1
ATOM 1710 N N . GLU A 1 223 ? -14.954 15.226 37.141 1.00 77.50 223 GLU A N 1
ATOM 1711 C CA . GLU A 1 223 ? -15.122 15.756 38.497 1.00 77.50 223 GLU A CA 1
ATOM 1712 C C . GLU A 1 223 ? -14.146 16.922 38.681 1.00 77.50 223 GLU A C 1
ATOM 1714 O O . GLU A 1 223 ? -12.965 16.781 38.358 1.00 77.50 223 GLU A O 1
ATOM 1719 N N . ASP A 1 224 ? -14.641 18.086 39.103 1.00 78.50 224 ASP A N 1
ATOM 1720 C CA . ASP A 1 224 ? -13.786 19.243 39.374 1.00 78.50 224 ASP A CA 1
ATOM 1721 C C . ASP A 1 224 ? -13.113 19.153 40.757 1.00 78.50 224 ASP A C 1
ATOM 1723 O O . ASP A 1 224 ? -13.382 18.252 41.555 1.00 78.50 224 ASP A O 1
ATOM 1727 N N . GLU A 1 225 ? -12.228 20.106 41.060 1.00 77.00 225 GLU A N 1
ATOM 1728 C CA . GLU A 1 225 ? -11.496 20.164 42.337 1.00 77.00 225 GLU A CA 1
ATOM 1729 C C . GLU A 1 225 ? -12.411 20.308 43.569 1.00 77.00 225 GLU A C 1
ATOM 1731 O O . GLU A 1 225 ? -11.980 20.046 44.691 1.00 77.00 225 GLU A O 1
ATOM 1736 N N . ASN A 1 226 ? -13.679 20.686 43.374 1.00 71.75 226 ASN A N 1
ATOM 1737 C CA . ASN A 1 226 ? -14.676 20.832 44.433 1.00 71.75 226 ASN A CA 1
ATOM 1738 C C . ASN A 1 226 ? -15.566 19.585 44.587 1.00 71.75 226 ASN A C 1
ATOM 1740 O O . ASN A 1 226 ? -16.526 19.614 45.360 1.00 71.75 226 ASN A O 1
ATOM 1744 N N . GLY A 1 227 ? -15.282 18.501 43.856 1.00 72.50 227 GLY A N 1
ATOM 1745 C CA . GLY A 1 227 ? -16.091 17.280 43.856 1.00 72.50 227 GLY A CA 1
ATOM 1746 C C . GLY A 1 227 ? -17.379 17.394 43.034 1.00 72.50 227 GLY A C 1
ATOM 1747 O O . GLY A 1 227 ? -18.281 16.561 43.164 1.00 72.50 227 GLY A O 1
ATOM 1748 N N . VAL A 1 228 ? -17.513 18.426 42.193 1.00 74.88 228 VAL A N 1
ATOM 1749 C CA . VAL A 1 228 ? -18.668 18.585 41.308 1.00 74.88 228 VAL A CA 1
ATOM 1750 C C . VAL A 1 228 ? -18.467 17.716 40.074 1.00 74.88 228 VAL A C 1
ATOM 1752 O O . VAL A 1 228 ? -17.596 17.964 39.240 1.00 74.88 228 VAL A O 1
ATOM 1755 N N . ARG A 1 229 ? -19.318 16.698 39.930 1.00 68.75 229 ARG A N 1
ATOM 1756 C CA . ARG A 1 229 ? -19.353 15.834 38.746 1.00 68.75 229 ARG A CA 1
ATOM 1757 C C . ARG A 1 229 ? -20.171 16.473 37.635 1.00 68.75 229 ARG A C 1
ATOM 1759 O O . ARG A 1 229 ? -21.353 16.747 37.811 1.00 68.75 229 ARG A O 1
ATOM 1766 N N . THR A 1 230 ? -19.541 16.644 36.484 1.00 74.06 230 THR A N 1
ATOM 1767 C CA . THR A 1 230 ? -20.144 17.084 35.226 1.00 74.06 230 THR A CA 1
ATOM 1768 C C . THR A 1 230 ? -20.202 15.896 34.277 1.00 74.06 230 THR A C 1
ATOM 1770 O O . THR A 1 230 ? -19.168 15.300 33.984 1.00 74.06 230 THR A O 1
ATOM 1773 N N . VAL A 1 231 ? -21.394 15.549 33.796 1.00 74.44 231 VAL A N 1
ATOM 1774 C CA . VAL A 1 231 ? -21.599 14.449 32.844 1.00 74.44 231 VAL A CA 1
ATOM 1775 C C . VAL A 1 231 ? -21.763 15.031 31.447 1.00 74.44 231 VAL A C 1
ATOM 1777 O O . VAL A 1 231 ? -22.820 15.553 31.110 1.00 74.44 231 VAL A O 1
ATOM 1780 N N . HIS A 1 232 ? -20.723 14.922 30.632 1.00 75.25 232 HIS A N 1
ATOM 1781 C CA . HIS A 1 232 ? -20.729 15.310 29.227 1.00 75.25 232 HIS A CA 1
ATOM 1782 C C . HIS A 1 232 ? -21.354 14.191 28.406 1.00 75.25 232 HIS A C 1
ATOM 1784 O O . HIS A 1 232 ? -20.806 13.089 28.344 1.00 75.25 232 HIS A O 1
ATOM 1790 N N . VAL A 1 233 ? -22.488 14.458 27.764 1.00 78.00 233 VAL A N 1
ATOM 1791 C CA . VAL A 1 233 ? -23.109 13.497 26.850 1.00 78.00 233 VAL A CA 1
ATOM 1792 C C . VAL A 1 233 ? -22.984 13.994 25.422 1.00 78.00 233 VAL A C 1
ATOM 1794 O O . VAL A 1 233 ? -23.691 14.902 25.006 1.00 78.00 233 VAL A O 1
ATOM 1797 N N . VAL A 1 234 ? -22.084 13.374 24.672 1.00 75.69 234 VAL A N 1
ATOM 1798 C CA . VAL A 1 234 ? -21.819 13.681 23.274 1.00 75.69 234 VAL A CA 1
ATOM 1799 C C . VAL A 1 234 ? -22.617 12.730 22.395 1.00 75.69 234 VAL A C 1
ATOM 1801 O O . VAL A 1 234 ? -22.296 11.549 22.293 1.00 75.69 234 VAL A O 1
ATOM 1804 N N . VAL A 1 235 ? -23.631 13.249 21.711 1.00 76.62 235 VAL A N 1
ATOM 1805 C CA . VAL A 1 235 ? -24.332 12.510 20.654 1.00 76.62 235 VAL A CA 1
ATOM 1806 C C . VAL A 1 235 ? -23.611 12.779 19.333 1.00 76.62 235 VAL A C 1
ATOM 1808 O O . VAL A 1 235 ? -23.703 13.876 18.781 1.00 76.62 235 VAL A O 1
ATOM 1811 N N . ARG A 1 236 ? -22.839 11.808 18.839 1.00 66.88 236 ARG A N 1
ATOM 1812 C CA . ARG A 1 236 ? -22.163 11.906 17.544 1.00 66.88 236 ARG A CA 1
ATOM 1813 C C . ARG A 1 236 ? -23.149 11.577 16.429 1.00 66.88 236 ARG A C 1
ATOM 1815 O O . ARG A 1 236 ? -23.594 10.443 16.277 1.00 66.88 236 ARG A O 1
ATOM 1822 N N . ARG A 1 237 ? -23.429 12.586 15.608 1.00 67.44 237 ARG A N 1
ATOM 1823 C CA . ARG A 1 237 ? -23.897 12.418 14.229 1.00 67.44 237 ARG A CA 1
ATOM 1824 C C . ARG A 1 237 ? -22.714 12.647 13.298 1.00 67.44 237 ARG A C 1
ATOM 1826 O O . ARG A 1 237 ? -21.862 13.480 13.595 1.00 67.44 237 ARG A O 1
ATOM 1833 N N . GLU A 1 238 ? -22.716 12.003 12.135 1.00 49.62 238 GLU A N 1
ATOM 1834 C CA . GLU A 1 238 ? -21.686 12.196 11.101 1.00 49.62 238 GLU A CA 1
ATOM 1835 C C . GLU A 1 238 ? -21.561 13.655 10.593 1.00 49.62 238 GLU A C 1
ATOM 1837 O O . GLU A 1 238 ? -20.622 13.958 9.863 1.00 49.62 238 GLU A O 1
ATOM 1842 N N . PHE A 1 239 ? -22.443 14.585 11.004 1.00 41.66 239 PHE A N 1
ATOM 1843 C CA . PHE A 1 239 ? -22.512 15.947 10.450 1.00 41.66 239 PHE A CA 1
ATOM 1844 C C . PHE A 1 239 ? -22.748 17.096 11.455 1.00 41.66 239 PHE A C 1
ATOM 1846 O O . PHE A 1 239 ? -23.005 18.215 11.022 1.00 41.66 239 PHE A O 1
ATOM 1853 N N . TYR A 1 240 ? -22.652 16.884 12.776 1.00 45.44 240 TYR A N 1
ATOM 1854 C CA . TYR A 1 240 ? -22.880 17.963 13.761 1.00 45.44 240 TYR A CA 1
ATOM 1855 C C . TYR A 1 240 ? -21.797 18.031 14.841 1.00 45.44 240 TYR A C 1
ATOM 1857 O O . TYR A 1 240 ? -21.208 17.018 15.219 1.00 45.44 240 TYR A O 1
ATOM 1865 N N . LYS A 1 241 ? -21.536 19.246 15.347 1.00 41.47 241 LYS A N 1
ATOM 1866 C CA . LYS A 1 241 ? -20.650 19.457 16.499 1.00 41.47 241 LYS A CA 1
ATOM 1867 C C . LYS A 1 241 ? -21.229 18.783 17.753 1.00 41.47 241 LYS A C 1
ATOM 1869 O O . LYS A 1 241 ? -22.448 18.759 17.917 1.00 41.47 241 LYS A O 1
ATOM 1874 N N . PRO A 1 242 ? -20.363 18.265 18.639 1.00 43.69 242 PRO A N 1
ATOM 1875 C CA . PRO A 1 242 ? -20.787 17.673 19.901 1.00 43.69 242 PRO A CA 1
ATOM 1876 C C . PRO A 1 242 ? -21.540 18.705 20.752 1.00 43.69 242 PRO A C 1
ATOM 1878 O O . PRO A 1 242 ? -21.118 19.856 20.850 1.00 43.69 242 PRO A O 1
ATOM 1881 N N . VAL A 1 243 ? -22.648 18.282 21.360 1.00 51.34 243 VAL A N 1
ATOM 1882 C CA . VAL A 1 243 ? -23.386 19.069 22.357 1.00 51.34 243 VAL A CA 1
ATOM 1883 C C . VAL A 1 243 ? -22.813 18.725 23.731 1.00 51.34 243 VAL A C 1
ATOM 1885 O O . VAL A 1 243 ? -22.754 17.551 24.085 1.00 51.34 243 VAL A O 1
ATOM 1888 N N . GLU A 1 244 ? -22.367 19.723 24.493 1.00 47.62 244 GLU A N 1
ATOM 1889 C CA . GLU A 1 244 ? -21.914 19.538 25.876 1.00 47.62 244 GLU A CA 1
ATOM 1890 C C . GLU A 1 244 ? -23.052 19.899 26.837 1.00 47.62 244 GLU A C 1
ATOM 1892 O O . GLU A 1 244 ? -23.619 20.989 26.778 1.00 47.62 244 GLU A O 1
ATOM 1897 N N . LEU A 1 245 ? -23.409 18.962 27.716 1.00 55.38 245 LEU A N 1
ATOM 1898 C CA . LEU A 1 245 ? -24.411 19.162 28.761 1.00 55.38 245 LEU A CA 1
ATOM 1899 C C . LEU A 1 245 ? -23.695 19.284 30.107 1.00 55.38 245 LEU A C 1
ATOM 1901 O O . LEU A 1 245 ? -22.940 18.397 30.496 1.00 55.38 245 LEU A O 1
ATOM 1905 N N . HIS A 1 246 ? -23.949 20.368 30.840 1.00 47.22 246 HIS A N 1
ATOM 1906 C CA . HIS A 1 246 ? -23.401 20.564 32.181 1.00 47.22 246 HIS A CA 1
ATOM 1907 C C . HIS A 1 246 ? -24.480 20.310 33.232 1.00 47.22 246 HIS A C 1
ATOM 1909 O O . HIS A 1 246 ? -25.356 21.143 33.455 1.00 47.22 246 HIS A O 1
ATOM 1915 N N . LEU A 1 247 ? -24.408 19.162 33.905 1.00 55.12 247 LEU A N 1
ATOM 1916 C CA . LEU A 1 247 ? -25.276 18.860 35.044 1.00 55.12 247 LEU A CA 1
ATOM 1917 C C . LEU A 1 247 ? -24.598 19.321 36.337 1.00 55.12 247 LEU A C 1
ATOM 1919 O O . LEU A 1 247 ? -23.496 18.873 36.644 1.00 55.12 247 LEU A O 1
ATOM 1923 N N . ARG A 1 248 ? -25.250 20.201 37.107 1.00 48.94 248 ARG A N 1
ATOM 1924 C CA . ARG A 1 248 ? -24.826 20.539 38.474 1.00 48.94 248 ARG A CA 1
ATOM 1925 C C . ARG A 1 248 ? -25.695 19.779 39.478 1.00 48.94 248 ARG A C 1
ATOM 1927 O O . ARG A 1 248 ? -26.907 19.973 39.465 1.00 48.94 248 ARG A O 1
ATOM 1934 N N . PRO A 1 249 ? -25.124 18.965 40.380 1.00 49.94 249 PRO A N 1
ATOM 1935 C CA . PRO A 1 249 ? -25.891 18.325 41.439 1.00 49.94 249 PRO A CA 1
ATOM 1936 C C . PRO A 1 249 ? -26.347 19.388 42.450 1.00 49.94 249 PRO A C 1
ATOM 1938 O O . PRO A 1 249 ? -25.564 19.853 43.275 1.00 49.94 249 PRO A O 1
ATOM 1941 N N . GLY A 1 250 ? -27.612 19.809 42.376 1.00 42.03 250 GLY A N 1
ATOM 1942 C CA . GLY A 1 250 ? -28.242 20.617 43.424 1.00 42.03 250 GLY A CA 1
ATOM 1943 C C . GLY A 1 250 ? -29.140 19.751 44.305 1.00 42.03 250 GLY A C 1
ATOM 1944 O O . GLY A 1 250 ? -29.797 18.830 43.829 1.00 42.03 250 GLY A O 1
ATOM 1945 N N . GLY A 1 251 ? -29.114 20.023 45.610 1.00 48.50 251 GLY A N 1
ATOM 1946 C CA . GLY A 1 251 ? -29.743 19.197 46.638 1.00 48.50 251 GLY A CA 1
ATOM 1947 C C . GLY A 1 251 ? -31.237 18.933 46.418 1.00 48.50 251 GLY A C 1
ATOM 1948 O O . GLY A 1 251 ? -31.978 19.845 46.078 1.00 48.50 251 GLY A O 1
ATOM 1949 N N . SER A 1 252 ? -31.615 17.666 46.631 1.00 41.44 252 SER A N 1
ATOM 1950 C CA . SER A 1 252 ? -32.931 17.037 46.891 1.00 41.44 252 SER A CA 1
ATOM 1951 C C . SER A 1 252 ? -34.245 17.643 46.356 1.00 41.44 252 SER A C 1
ATOM 1953 O O . SER A 1 252 ? -35.306 17.270 46.852 1.00 41.44 252 SER A O 1
ATOM 1955 N N . GLY A 1 253 ? -34.223 18.532 45.370 1.00 46.28 253 GLY A N 1
ATOM 1956 C CA . GLY A 1 253 ? -35.402 19.065 44.690 1.00 46.28 253 GLY A CA 1
ATOM 1957 C C . GLY A 1 253 ? -35.402 18.664 43.220 1.00 46.28 253 GLY A C 1
ATOM 1958 O O . GLY A 1 253 ? -34.346 18.580 42.601 1.00 46.28 253 GLY A O 1
ATOM 1959 N N . GLU A 1 254 ? -36.587 18.397 42.679 1.00 39.06 254 GLU A N 1
ATOM 1960 C CA . GLU A 1 254 ? -36.828 18.124 41.261 1.00 39.06 254 GLU A CA 1
ATOM 1961 C C . GLU A 1 254 ? -36.224 19.254 40.403 1.00 39.06 254 GLU A C 1
ATOM 1963 O O . GLU A 1 254 ? -36.607 20.416 40.539 1.00 39.06 254 GLU A O 1
ATOM 1968 N N . GLN A 1 255 ? -35.222 18.933 39.577 1.00 43.09 255 GLN A N 1
ATOM 1969 C CA . GLN A 1 255 ? -34.555 19.900 38.703 1.00 43.09 255 GLN A CA 1
ATOM 1970 C C . GLN A 1 255 ? -35.014 19.706 37.262 1.00 43.09 255 GLN A C 1
ATOM 1972 O O . GLN A 1 255 ? -34.759 18.671 36.647 1.00 43.09 255 GLN A O 1
ATOM 1977 N N . THR A 1 256 ? -35.659 20.728 36.713 1.00 34.81 256 THR A N 1
ATOM 1978 C CA . THR A 1 256 ? -35.902 20.873 35.279 1.00 34.81 256 THR A CA 1
ATOM 1979 C C . THR A 1 256 ? -34.616 21.355 34.613 1.00 34.81 256 THR A C 1
ATOM 1981 O O . THR A 1 256 ? -34.114 22.432 34.927 1.00 34.81 256 THR A O 1
ATOM 1984 N N . ILE A 1 257 ? -34.065 20.550 33.705 1.00 44.81 257 ILE A N 1
ATOM 1985 C CA . ILE A 1 257 ? -32.906 20.925 32.889 1.00 44.81 257 ILE A CA 1
ATOM 1986 C C . ILE A 1 257 ? -33.453 21.529 31.596 1.00 44.81 257 ILE A C 1
ATOM 1988 O O . ILE A 1 257 ? -33.994 20.816 30.752 1.00 44.81 257 ILE A O 1
ATOM 1992 N N . GLU A 1 258 ? -33.347 22.847 31.458 1.00 34.03 258 GLU A N 1
ATOM 1993 C CA . GLU A 1 258 ? -33.664 23.546 30.215 1.00 34.03 258 GLU A CA 1
ATOM 1994 C C . GLU A 1 258 ? -32.464 23.425 29.267 1.00 34.03 258 GLU A C 1
ATOM 1996 O O . GLU A 1 258 ? -31.397 23.989 29.510 1.00 34.03 258 GLU A O 1
ATOM 2001 N N . VAL A 1 259 ? -32.613 22.628 28.207 1.00 41.12 259 VAL A N 1
ATOM 2002 C CA . VAL A 1 259 ? -31.590 22.474 27.167 1.00 41.12 259 VAL A CA 1
ATOM 2003 C C . VAL A 1 259 ? -31.859 23.519 26.090 1.00 41.12 259 VAL A C 1
ATOM 2005 O O . VAL A 1 259 ? -32.652 23.297 25.177 1.00 41.12 259 VAL A O 1
ATOM 2008 N N . VAL A 1 260 ? -31.207 24.675 26.203 1.00 34.41 260 VAL A N 1
ATOM 2009 C CA . VAL A 1 260 ? -31.211 25.691 25.146 1.00 34.41 260 VAL A CA 1
ATOM 2010 C C . VAL A 1 260 ? -30.209 25.252 24.080 1.00 34.41 260 VAL A C 1
ATOM 2012 O O . VAL A 1 260 ? -28.997 25.343 24.271 1.00 34.41 260 VAL A O 1
ATOM 2015 N N . LEU A 1 261 ? -30.711 24.731 22.959 1.00 39.09 261 LEU A N 1
ATOM 2016 C CA . LEU A 1 261 ? -29.905 24.473 21.765 1.00 39.09 261 LEU A CA 1
ATOM 2017 C C . LEU A 1 261 ? -29.585 25.814 21.104 1.00 39.09 261 LEU A C 1
ATOM 2019 O O . LEU A 1 261 ? -30.251 26.241 20.163 1.00 39.09 261 LEU A O 1
ATOM 2023 N N . GLU A 1 262 ? -28.574 26.503 21.619 1.00 35.91 262 GLU A N 1
ATOM 2024 C CA . GLU A 1 262 ? -28.054 27.691 20.962 1.00 35.91 262 GLU A CA 1
ATOM 2025 C C . GLU A 1 262 ? -27.257 27.229 19.736 1.00 35.91 262 GLU A C 1
ATOM 2027 O O . GLU A 1 262 ? -26.143 26.706 19.838 1.00 35.91 262 GLU A O 1
ATOM 2032 N N . SER A 1 263 ? -27.868 27.377 18.555 1.00 37.81 263 SER A N 1
ATOM 2033 C CA . SER A 1 263 ? -27.161 27.368 17.278 1.00 37.81 263 SER A CA 1
ATOM 2034 C C . SER A 1 263 ? -26.154 28.511 17.325 1.00 37.81 263 SER A C 1
ATOM 2036 O O . SER A 1 263 ? -26.431 29.648 16.947 1.00 37.81 263 SER A O 1
ATOM 2038 N N . THR A 1 264 ? -24.975 28.233 17.874 1.00 37.72 264 THR A N 1
ATOM 2039 C CA . THR A 1 264 ? -23.837 29.119 17.718 1.00 37.72 264 THR A CA 1
ATOM 2040 C C . THR A 1 264 ? -23.524 29.092 16.236 1.00 37.72 264 THR A C 1
ATOM 2042 O O . THR A 1 264 ? -22.947 28.131 15.726 1.00 37.72 264 THR A O 1
ATOM 2045 N N . GLY A 1 265 ? -23.964 30.144 15.544 1.00 42.81 265 GLY A N 1
ATOM 2046 C CA . GLY A 1 265 ? -23.464 30.532 14.240 1.00 42.81 265 GLY A CA 1
ATOM 2047 C C . GLY A 1 265 ? -21.954 30.686 14.350 1.00 42.81 265 GLY A C 1
ATOM 2048 O O . GLY A 1 265 ? -21.432 31.775 14.578 1.00 42.81 265 GLY A O 1
ATOM 2049 N N . ALA A 1 266 ? -21.243 29.564 14.246 1.00 42.97 266 ALA A N 1
ATOM 2050 C CA . ALA A 1 266 ? -19.880 29.544 13.781 1.00 42.97 266 ALA A CA 1
ATOM 2051 C C . ALA A 1 266 ? -19.951 30.285 12.457 1.00 42.97 266 ALA A C 1
ATOM 2053 O O . ALA A 1 266 ? -20.633 29.804 11.554 1.00 42.97 266 ALA A O 1
ATOM 2054 N N . GLY A 1 267 ? -19.367 31.488 12.420 1.00 43.88 267 GLY A N 1
ATOM 2055 C CA . GLY A 1 267 ? -19.355 32.325 11.231 1.00 43.88 267 GLY A CA 1
ATOM 2056 C C . GLY A 1 267 ? -19.097 31.430 10.037 1.00 43.88 267 GLY A C 1
ATOM 2057 O O . GLY A 1 267 ? -18.064 30.755 10.002 1.00 43.88 267 GLY A O 1
ATOM 2058 N N . GLU A 1 268 ? -20.101 31.348 9.163 1.00 40.41 268 GLU A N 1
ATOM 2059 C CA . GLU A 1 268 ? -20.006 30.618 7.915 1.00 40.41 268 GLU A CA 1
ATOM 2060 C C . GLU A 1 268 ? -18.686 31.080 7.284 1.00 40.41 268 GLU A C 1
ATOM 2062 O O . GLU A 1 268 ? -18.540 32.276 7.007 1.00 40.41 268 GLU A O 1
ATOM 2067 N N . PRO A 1 269 ? -17.671 30.213 7.092 1.00 47.75 269 PRO A N 1
ATOM 2068 C CA . PRO A 1 269 ? -16.774 30.495 5.986 1.00 47.75 269 PRO A CA 1
ATOM 2069 C C . PRO A 1 269 ? -17.704 30.660 4.786 1.00 47.75 269 PRO A C 1
ATOM 2071 O O . PRO A 1 269 ? -18.608 29.844 4.661 1.00 47.75 269 PRO A O 1
ATOM 2074 N N . ASP A 1 270 ? -17.547 31.720 3.993 1.00 43.66 270 ASP A N 1
ATOM 2075 C CA . ASP A 1 270 ? -18.322 32.019 2.779 1.00 43.66 270 ASP A CA 1
ATOM 2076 C C . ASP A 1 270 ? -18.430 30.790 1.836 1.00 43.66 270 ASP A C 1
ATOM 2078 O O . ASP A 1 270 ? -17.785 30.701 0.792 1.00 43.66 270 ASP A O 1
ATOM 2082 N N . GLU A 1 271 ? -19.254 29.808 2.196 1.00 51.28 271 GLU A N 1
ATOM 2083 C CA . GLU A 1 271 ? -19.518 28.565 1.473 1.00 51.28 271 GLU A CA 1
ATOM 2084 C C . GLU A 1 271 ? -20.703 28.773 0.517 1.00 51.28 271 GLU A C 1
ATOM 2086 O O . GLU A 1 271 ? -21.108 27.874 -0.211 1.00 51.28 271 GLU A O 1
ATOM 2091 N N . GLN A 1 272 ? -21.204 30.011 0.428 1.00 45.28 272 GLN A N 1
ATOM 2092 C CA . GLN A 1 272 ? -22.202 30.441 -0.551 1.00 45.28 272 GLN A CA 1
ATOM 2093 C C . GLN A 1 272 ? -21.614 30.733 -1.945 1.00 45.28 272 GLN A C 1
ATOM 2095 O O . GLN A 1 272 ? -22.344 31.115 -2.857 1.00 45.28 272 GLN A O 1
ATOM 2100 N N . LEU A 1 273 ? -20.313 30.507 -2.165 1.00 47.97 273 LEU A N 1
ATOM 2101 C CA . LEU A 1 273 ? -19.695 30.579 -3.498 1.00 47.97 273 LEU A CA 1
ATOM 2102 C C . LEU A 1 273 ? -19.588 29.224 -4.215 1.00 47.97 273 LEU A C 1
ATOM 2104 O O . LEU A 1 273 ? -19.072 29.169 -5.337 1.00 47.97 273 LEU A O 1
ATOM 2108 N N . VAL A 1 274 ? -20.114 28.136 -3.639 1.00 55.50 274 VAL A N 1
ATOM 2109 C CA . VAL A 1 274 ? -20.272 26.860 -4.356 1.00 55.50 274 VAL A CA 1
ATOM 2110 C C . VAL A 1 274 ? -21.503 26.958 -5.258 1.00 55.50 274 VAL A C 1
ATOM 2112 O O . VAL A 1 274 ? -22.547 26.373 -4.999 1.00 55.50 274 VAL A O 1
ATOM 2115 N N . GLY A 1 275 ? -21.390 27.759 -6.320 1.00 58.28 275 GLY A N 1
ATOM 2116 C CA . GLY A 1 275 ? -22.441 27.886 -7.324 1.00 58.28 275 GLY A CA 1
ATOM 2117 C C . GLY A 1 275 ? -22.851 26.511 -7.848 1.00 58.28 275 GLY A C 1
ATOM 2118 O O . GLY A 1 275 ? -21.980 25.703 -8.179 1.00 58.28 275 GLY A O 1
ATOM 2119 N N . ASP A 1 276 ? -24.165 26.273 -7.916 1.00 70.81 276 ASP A N 1
ATOM 2120 C CA . ASP A 1 276 ? -24.812 25.008 -8.275 1.00 70.81 276 ASP A CA 1
ATOM 2121 C C . ASP A 1 276 ? -24.073 24.249 -9.382 1.00 70.81 276 ASP A C 1
ATOM 2123 O O . ASP A 1 276 ? -24.247 24.464 -10.591 1.00 70.81 276 ASP A O 1
ATOM 2127 N N . CYS A 1 277 ? -23.207 23.324 -8.971 1.00 82.62 277 CYS A N 1
ATOM 2128 C CA . CYS A 1 277 ? -22.401 22.556 -9.898 1.00 82.62 277 CYS A CA 1
ATOM 2129 C C . CYS A 1 277 ? -23.244 21.411 -10.457 1.00 82.62 277 CYS A C 1
ATOM 2131 O O . CYS A 1 277 ? -23.211 20.280 -9.963 1.00 82.62 277 CYS A O 1
ATOM 2133 N N . THR A 1 278 ? -24.021 21.710 -11.502 1.00 90.19 278 THR A N 1
ATOM 2134 C CA . THR A 1 278 ? -24.844 20.715 -12.206 1.00 90.19 278 THR A CA 1
ATOM 2135 C C . THR A 1 278 ? -24.011 19.492 -12.617 1.00 90.19 278 THR A C 1
ATOM 2137 O O . THR A 1 278 ? -22.800 19.586 -12.828 1.00 90.19 278 THR A O 1
ATOM 2140 N N . ARG A 1 279 ? -24.646 18.320 -12.785 1.00 91.44 279 ARG A N 1
ATOM 2141 C CA . ARG A 1 279 ? -23.961 17.076 -13.212 1.00 91.44 279 ARG A CA 1
ATOM 2142 C C . ARG A 1 279 ? -23.081 17.284 -14.445 1.00 91.44 279 ARG A C 1
ATOM 2144 O O . ARG A 1 279 ? -21.932 16.849 -14.467 1.00 91.44 279 ARG A O 1
ATOM 2151 N N . LEU A 1 280 ? -23.617 17.994 -15.436 1.00 92.94 280 LEU A N 1
ATOM 2152 C CA . LEU A 1 280 ? -22.900 18.352 -16.659 1.00 92.94 280 LEU A CA 1
ATOM 2153 C C . LEU A 1 280 ? -21.773 19.354 -16.384 1.00 92.94 280 LEU A C 1
ATOM 2155 O O . LEU A 1 280 ? -20.677 19.194 -16.914 1.00 92.94 280 LEU A O 1
ATOM 2159 N N . GLY A 1 281 ? -22.004 20.340 -15.513 1.00 92.31 281 GLY A N 1
ATOM 2160 C CA . GLY A 1 281 ? -20.988 21.307 -15.103 1.00 92.31 281 GLY A CA 1
ATOM 2161 C C . GLY A 1 281 ? -19.802 20.673 -14.372 1.00 92.31 281 GLY A C 1
ATOM 2162 O O . GLY A 1 281 ? -18.663 21.096 -14.574 1.00 92.31 281 GLY A O 1
ATOM 2163 N N . ALA A 1 282 ? -20.041 19.652 -13.553 1.00 92.69 282 ALA A N 1
ATOM 2164 C CA . ALA A 1 282 ? -18.984 18.904 -12.885 1.00 92.69 282 ALA A CA 1
ATOM 2165 C C . ALA A 1 282 ? -18.235 17.979 -13.850 1.00 92.69 282 ALA A C 1
ATOM 2167 O O . ALA A 1 282 ? -17.008 17.939 -13.816 1.00 92.69 282 ALA A O 1
ATOM 2168 N N . LEU A 1 283 ? -18.948 17.298 -14.753 1.00 95.00 283 LEU A N 1
ATOM 2169 C CA . LEU A 1 283 ? -18.323 16.479 -15.792 1.00 95.00 283 LEU A CA 1
ATOM 2170 C C . LEU A 1 283 ? -17.415 17.322 -16.699 1.00 95.00 283 LEU A C 1
ATOM 2172 O O . LEU A 1 283 ? -16.279 16.931 -16.948 1.00 95.00 283 LEU A O 1
ATOM 2176 N N . TRP A 1 284 ? -17.870 18.504 -17.128 1.00 96.06 284 TRP A N 1
ATOM 2177 C CA . TRP A 1 284 ? -17.065 19.412 -17.950 1.00 96.06 284 TRP A CA 1
ATOM 2178 C C . TRP A 1 284 ? -15.799 19.890 -17.229 1.00 96.06 284 TRP A C 1
ATOM 2180 O O . TRP A 1 284 ? -14.709 19.864 -17.797 1.00 96.06 284 TRP A O 1
ATOM 2190 N N . ARG A 1 285 ? -15.912 20.259 -15.947 1.00 94.25 285 ARG A N 1
ATOM 2191 C CA . ARG A 1 285 ? -14.754 20.651 -15.127 1.00 94.25 285 ARG A CA 1
ATOM 2192 C C . ARG A 1 285 ? -13.762 19.503 -14.955 1.00 94.25 285 ARG A C 1
ATOM 2194 O O . ARG A 1 285 ? -12.571 19.705 -15.174 1.00 94.25 285 ARG A O 1
ATOM 2201 N N . SER A 1 286 ? -14.245 18.298 -14.648 1.00 95.19 286 SER A N 1
ATOM 2202 C CA . SER A 1 286 ? -13.397 17.105 -14.525 1.00 95.19 286 SER A CA 1
ATOM 2203 C C . SER A 1 286 ? -12.782 16.645 -15.849 1.00 95.19 286 SER A C 1
ATOM 2205 O O . SER A 1 286 ? -11.753 15.970 -15.820 1.00 95.19 286 SER A O 1
ATOM 2207 N N . ALA A 1 287 ? -13.365 17.015 -16.995 1.00 95.94 287 ALA A N 1
ATOM 2208 C CA . ALA A 1 287 ? -12.777 16.774 -18.312 1.00 95.94 287 ALA A CA 1
ATOM 2209 C C . ALA A 1 287 ? -11.574 17.681 -18.592 1.00 95.94 287 ALA A C 1
ATOM 2211 O O . ALA A 1 287 ? -10.597 17.227 -19.188 1.00 95.94 287 ALA A O 1
ATOM 2212 N N . ILE A 1 288 ? -11.622 18.934 -18.136 1.00 95.81 288 ILE A N 1
ATOM 2213 C CA . ILE A 1 288 ? -10.493 19.866 -18.243 1.00 95.81 288 ILE A CA 1
ATOM 2214 C C . ILE A 1 288 ? -9.401 19.484 -17.244 1.00 95.81 288 ILE A C 1
ATOM 2216 O O . ILE A 1 288 ? -8.230 19.391 -17.609 1.00 95.81 288 ILE A O 1
ATOM 2220 N N . LEU A 1 289 ? -9.786 19.266 -15.984 1.00 95.81 289 LEU A N 1
ATOM 2221 C CA . LEU A 1 289 ? -8.860 18.977 -14.901 1.00 95.81 289 LEU A CA 1
ATOM 2222 C C . LEU A 1 289 ? -9.414 17.866 -13.998 1.00 95.81 289 LEU A C 1
ATOM 2224 O O . LEU A 1 289 ? -10.405 18.088 -13.298 1.00 95.81 289 LEU A O 1
ATOM 2228 N N . PRO A 1 290 ? -8.783 16.682 -13.970 1.00 95.75 290 PRO A N 1
ATOM 2229 C CA . PRO A 1 290 ? -9.224 15.581 -13.119 1.00 95.75 290 PRO A CA 1
ATOM 2230 C C . PRO A 1 290 ? -9.314 15.980 -11.646 1.00 95.75 290 PRO A C 1
ATOM 2232 O O . PRO A 1 290 ? -8.406 16.612 -11.110 1.00 95.75 290 PRO A O 1
ATOM 2235 N N . GLY A 1 291 ? -10.431 15.631 -11.007 1.00 93.56 291 GLY A N 1
ATOM 2236 C CA . GLY A 1 291 ? -10.775 16.034 -9.643 1.00 93.56 291 GLY A CA 1
ATOM 2237 C C . GLY A 1 291 ? -11.530 17.365 -9.515 1.00 93.56 291 GLY A C 1
ATOM 2238 O O . GLY A 1 291 ? -12.124 17.623 -8.469 1.00 93.56 291 GLY A O 1
ATOM 2239 N N . TRP A 1 292 ? -11.580 18.218 -10.545 1.00 95.19 292 TRP A N 1
ATOM 2240 C CA . TRP A 1 292 ? -12.188 19.551 -10.412 1.00 95.19 292 TRP A CA 1
ATOM 2241 C C . TRP A 1 292 ? -13.714 19.512 -10.242 1.00 95.19 292 TRP A C 1
ATOM 2243 O O . TRP A 1 292 ? -14.276 20.270 -9.451 1.00 95.19 292 TRP A O 1
ATOM 2253 N N . GLY A 1 293 ? -14.406 18.603 -10.927 1.00 93.38 293 GLY A N 1
ATOM 2254 C CA . GLY A 1 293 ? -15.848 18.409 -10.770 1.00 93.38 293 GLY A CA 1
ATOM 2255 C C . GLY A 1 293 ? -16.248 17.902 -9.384 1.00 93.38 293 GLY A C 1
ATOM 2256 O O . GLY A 1 293 ? -17.305 18.281 -8.888 1.00 93.38 293 GLY A O 1
ATOM 2257 N N . GLN A 1 294 ? -15.403 17.092 -8.742 1.00 93.88 294 GLN A N 1
ATOM 2258 C CA . GLN A 1 294 ? -15.580 16.645 -7.359 1.00 93.88 294 GLN A CA 1
ATOM 2259 C C . GLN A 1 294 ? -15.368 17.804 -6.380 1.00 93.88 294 GLN A C 1
ATOM 2261 O O . GLN A 1 294 ? -16.166 17.995 -5.466 1.00 93.88 294 GLN A O 1
ATOM 2266 N N . TYR A 1 295 ? -14.339 18.625 -6.613 1.00 92.94 295 TYR A N 1
ATOM 2267 C CA . TYR A 1 295 ? -14.060 19.800 -5.786 1.00 92.94 295 TYR A CA 1
ATOM 2268 C C . TYR A 1 295 ? -15.212 20.810 -5.830 1.00 92.94 295 TYR A C 1
ATOM 2270 O O . TYR A 1 295 ? -15.659 21.291 -4.797 1.00 92.94 295 TYR A O 1
ATOM 2278 N N . CYS A 1 296 ? -15.764 21.040 -7.024 1.00 90.38 296 CYS A N 1
ATOM 2279 C CA . CYS A 1 296 ? -16.936 21.886 -7.265 1.00 90.38 296 CYS A CA 1
ATOM 2280 C C . CYS A 1 296 ? -18.193 21.442 -6.488 1.00 90.38 296 CYS A C 1
ATOM 2282 O O . CYS A 1 296 ? -19.145 22.201 -6.385 1.00 90.38 296 CYS A O 1
ATOM 2284 N N . LYS A 1 297 ? -18.211 20.213 -5.959 1.00 86.06 297 LYS A N 1
ATOM 2285 C CA . LYS A 1 297 ? -19.311 19.644 -5.164 1.00 86.06 297 LYS A CA 1
ATOM 2286 C C . LYS A 1 297 ? -18.982 19.521 -3.676 1.00 86.06 297 LYS A C 1
ATOM 2288 O O . LYS A 1 297 ? -19.631 18.750 -2.979 1.00 86.06 297 LYS A O 1
ATOM 2293 N N . GLY A 1 298 ? -17.915 20.167 -3.208 1.00 88.25 298 GLY A N 1
ATOM 2294 C CA . GLY A 1 298 ? -17.446 20.039 -1.825 1.00 88.25 298 GLY A CA 1
ATOM 2295 C C . GLY A 1 298 ? -16.748 18.707 -1.511 1.00 88.25 298 GLY A C 1
ATOM 2296 O O . GLY A 1 298 ? -16.314 18.487 -0.385 1.00 88.25 298 GLY A O 1
ATOM 2297 N N . GLN A 1 299 ? -16.556 17.811 -2.489 1.00 89.25 299 GLN A N 1
ATOM 2298 C CA . GLN A 1 299 ? -15.876 16.524 -2.284 1.00 89.25 299 GLN A CA 1
ATOM 2299 C C . GLN A 1 299 ? -14.351 16.674 -2.407 1.00 89.25 299 GLN A C 1
ATOM 2301 O O . GLN A 1 299 ? -13.710 16.076 -3.278 1.00 89.25 299 GLN A O 1
ATOM 2306 N N . SER A 1 300 ? -13.758 17.482 -1.527 1.00 91.56 300 SER A N 1
ATOM 2307 C CA . SER A 1 300 ? -12.336 17.859 -1.547 1.00 91.56 300 SER A CA 1
ATOM 2308 C C . SER A 1 300 ? -11.377 16.660 -1.489 1.00 91.56 300 SER A C 1
ATOM 2310 O O . SER A 1 300 ? -10.407 16.612 -2.248 1.00 91.56 300 SER A O 1
ATOM 2312 N N . LEU A 1 301 ? -11.674 15.645 -0.669 1.00 90.69 301 LEU A N 1
ATOM 2313 C CA . LEU A 1 301 ? -10.862 14.423 -0.570 1.00 90.69 301 LEU A CA 1
ATOM 2314 C C . LEU A 1 301 ? -10.838 13.629 -1.883 1.00 90.69 301 LEU A C 1
ATOM 2316 O O . LEU A 1 301 ? -9.772 13.236 -2.357 1.00 90.69 301 LEU A O 1
ATOM 2320 N N . ARG A 1 302 ? -12.005 13.424 -2.510 1.00 90.88 302 ARG A N 1
ATOM 2321 C CA . ARG A 1 302 ? -12.095 12.706 -3.794 1.00 90.88 302 ARG A CA 1
ATOM 2322 C C . ARG A 1 302 ? -11.413 13.485 -4.911 1.00 90.88 302 ARG A C 1
ATOM 2324 O O . ARG A 1 302 ? -10.681 12.896 -5.703 1.00 90.88 302 ARG A O 1
ATOM 2331 N N . ALA A 1 303 ? -11.594 14.805 -4.933 1.00 93.94 303 ALA A N 1
ATOM 2332 C CA . ALA A 1 303 ? -10.893 15.688 -5.856 1.00 93.94 303 ALA A CA 1
ATOM 2333 C C . ALA A 1 303 ? -9.370 15.531 -5.754 1.00 93.94 303 ALA A C 1
ATOM 2335 O O . ALA A 1 303 ? -8.698 15.344 -6.769 1.00 93.94 303 ALA A O 1
ATOM 2336 N N . GLY A 1 304 ? -8.840 15.533 -4.526 1.00 92.62 304 GLY A N 1
ATOM 2337 C CA . GLY A 1 304 ? -7.415 15.348 -4.259 1.00 92.62 304 GLY A CA 1
ATOM 2338 C C . GLY A 1 304 ? -6.882 13.998 -4.744 1.00 92.62 304 GLY A C 1
ATOM 2339 O O . GLY A 1 304 ? -5.808 13.945 -5.347 1.00 92.62 304 GLY A O 1
ATOM 2340 N N . LEU A 1 305 ? -7.637 12.912 -4.557 1.00 92.94 305 LEU A N 1
ATOM 2341 C CA . LEU A 1 305 ? -7.254 11.577 -5.034 1.00 92.94 305 LEU A CA 1
ATOM 2342 C C . LEU A 1 305 ? -7.167 11.508 -6.562 1.00 92.94 305 LEU A C 1
ATOM 2344 O O . LEU A 1 305 ? -6.181 11.008 -7.103 1.00 92.94 305 LEU A O 1
ATOM 2348 N N . PHE A 1 306 ? -8.160 12.046 -7.272 1.00 93.31 306 PHE A N 1
ATOM 2349 C CA . PHE A 1 306 ? -8.146 12.051 -8.735 1.00 93.31 306 PHE A CA 1
ATOM 2350 C C . PHE A 1 306 ? -7.049 12.937 -9.313 1.00 93.31 306 PHE A C 1
ATOM 2352 O O . PHE A 1 306 ? -6.347 12.526 -10.239 1.00 93.31 306 PHE A O 1
ATOM 2359 N N . PHE A 1 307 ? -6.869 14.127 -8.745 1.00 95.12 307 PHE A N 1
ATOM 2360 C CA . PHE A 1 307 ? -5.840 15.058 -9.181 1.00 95.12 307 PHE A CA 1
ATOM 2361 C C . PHE A 1 307 ? -4.431 14.488 -8.962 1.00 95.12 307 PHE A C 1
ATOM 2363 O O . PHE A 1 307 ? -3.617 14.455 -9.886 1.00 95.12 307 PHE A O 1
ATOM 2370 N N . SER A 1 308 ? -4.149 13.966 -7.764 1.00 93.38 308 SER A N 1
ATOM 2371 C CA . SER A 1 308 ? -2.852 13.352 -7.452 1.00 93.38 308 SER A CA 1
ATOM 2372 C C . SER A 1 308 ? -2.590 12.090 -8.280 1.00 93.38 308 SER A C 1
ATOM 2374 O O . SER A 1 308 ? -1.501 11.943 -8.836 1.00 93.38 308 SER A O 1
ATOM 2376 N N . GLY A 1 309 ? -3.589 11.216 -8.449 1.00 89.31 309 GLY A N 1
ATOM 2377 C CA . GLY A 1 309 ? -3.481 10.021 -9.288 1.00 89.31 309 GLY A CA 1
ATOM 2378 C C . GLY A 1 309 ? -3.186 10.352 -10.754 1.00 89.31 309 GLY A C 1
ATOM 2379 O O . GLY A 1 309 ? -2.353 9.698 -11.392 1.00 89.31 309 GLY A O 1
ATOM 2380 N N . PHE A 1 310 ? -3.803 11.411 -11.279 1.00 92.81 310 PHE A N 1
ATOM 2381 C CA . PHE A 1 310 ? -3.524 11.907 -12.622 1.00 92.81 310 PHE A CA 1
ATOM 2382 C C . PHE A 1 310 ? -2.101 12.461 -12.754 1.00 92.81 310 PHE A C 1
ATOM 2384 O O . PHE A 1 310 ? -1.407 12.116 -13.711 1.00 92.81 310 PHE A O 1
ATOM 2391 N N . LEU A 1 311 ? -1.629 13.251 -11.781 1.00 92.75 311 LEU A N 1
ATOM 2392 C CA . LEU A 1 311 ? -0.256 13.767 -11.765 1.00 92.75 311 LEU A CA 1
ATOM 2393 C C . LEU A 1 311 ? 0.787 12.647 -11.701 1.00 92.75 311 LEU A C 1
ATOM 2395 O O . LEU A 1 311 ? 1.745 12.671 -12.471 1.00 92.75 311 LEU A O 1
ATOM 2399 N N . VAL A 1 312 ? 0.595 11.646 -10.838 1.00 90.50 312 VAL A N 1
ATOM 2400 C CA . VAL A 1 312 ? 1.509 10.496 -10.722 1.00 90.50 312 VAL A CA 1
ATOM 2401 C C . VAL A 1 312 ? 1.558 9.712 -12.032 1.00 90.50 312 VAL A C 1
ATOM 2403 O O . VAL A 1 312 ? 2.635 9.364 -12.518 1.00 90.50 312 VAL A O 1
ATOM 2406 N N . THR A 1 313 ? 0.401 9.470 -12.647 1.00 88.56 313 THR A N 1
ATOM 2407 C CA . THR A 1 313 ? 0.325 8.751 -13.924 1.00 88.56 313 THR A CA 1
ATOM 2408 C C . THR A 1 313 ? 0.976 9.548 -15.056 1.00 88.56 313 THR A C 1
ATOM 2410 O O . THR A 1 313 ? 1.763 8.997 -15.827 1.00 88.56 313 THR A O 1
ATOM 2413 N N . GLY A 1 314 ? 0.706 10.854 -15.130 1.00 88.88 314 GLY A N 1
ATOM 2414 C CA . GLY A 1 314 ? 1.321 11.754 -16.102 1.00 88.88 314 GLY A CA 1
ATOM 2415 C C . GLY A 1 314 ? 2.838 11.841 -15.933 1.00 88.88 314 GLY A C 1
ATOM 2416 O O . GLY A 1 314 ? 3.570 11.755 -16.918 1.00 88.88 314 GLY A O 1
ATOM 2417 N N . TYR A 1 315 ? 3.323 11.926 -14.692 1.00 91.44 315 TYR A N 1
ATOM 2418 C CA . TYR A 1 315 ? 4.752 11.914 -14.384 1.00 91.44 315 TYR A CA 1
ATOM 2419 C C . TYR A 1 315 ? 5.422 10.625 -14.868 1.00 91.44 315 TYR A C 1
ATOM 2421 O O . TYR A 1 315 ? 6.423 10.696 -15.579 1.00 91.44 315 TYR A O 1
ATOM 2429 N N . ASN A 1 316 ? 4.840 9.461 -14.557 1.00 85.56 316 ASN A N 1
ATOM 2430 C CA . ASN A 1 316 ? 5.358 8.162 -14.996 1.00 85.56 316 ASN A CA 1
ATOM 2431 C C . ASN A 1 316 ? 5.377 8.019 -16.525 1.00 85.56 316 ASN A C 1
ATOM 2433 O O . ASN A 1 316 ? 6.313 7.445 -17.084 1.00 85.56 316 ASN A O 1
ATOM 2437 N N . TYR A 1 317 ? 4.373 8.560 -17.218 1.00 87.56 317 TYR A N 1
ATOM 2438 C CA . TYR A 1 317 ? 4.356 8.582 -18.679 1.00 87.56 317 TYR A CA 1
ATOM 2439 C C . TYR A 1 317 ? 5.483 9.453 -19.247 1.00 87.56 317 TYR A C 1
ATOM 2441 O O . TYR A 1 317 ? 6.237 9.010 -20.115 1.00 87.56 317 TYR A O 1
ATOM 2449 N N . VAL A 1 318 ? 5.636 10.680 -18.737 1.00 91.00 318 VAL A N 1
ATOM 2450 C CA . VAL A 1 318 ? 6.670 11.617 -19.198 1.00 91.00 318 VAL A CA 1
ATOM 2451 C C . VAL A 1 318 ? 8.070 11.084 -18.900 1.00 91.00 318 VAL A C 1
ATOM 2453 O O . VAL A 1 318 ? 8.929 11.133 -19.779 1.00 91.00 318 VAL A O 1
ATOM 2456 N N . SER A 1 319 ? 8.311 10.538 -17.705 1.00 90.88 319 SER A N 1
ATOM 2457 C CA . SER A 1 319 ? 9.610 9.962 -17.343 1.00 90.88 319 SER A CA 1
ATOM 2458 C C . SER A 1 319 ? 9.962 8.779 -18.249 1.00 90.88 319 SER A C 1
ATOM 2460 O O . SER A 1 319 ? 11.041 8.772 -18.845 1.00 90.88 319 SER A O 1
ATOM 2462 N N . SER A 1 320 ? 9.019 7.858 -18.471 1.00 83.69 320 SER A N 1
ATOM 2463 C CA . SER A 1 320 ? 9.191 6.721 -19.385 1.00 83.69 320 SER A CA 1
ATOM 2464 C C . SER A 1 320 ? 9.459 7.180 -20.821 1.00 83.69 320 SER A C 1
ATOM 2466 O O . SER A 1 320 ? 10.330 6.634 -21.499 1.00 83.69 320 SER A O 1
ATOM 2468 N N . ALA A 1 321 ? 8.777 8.231 -21.287 1.00 86.12 321 ALA A N 1
ATOM 2469 C CA . ALA A 1 321 ? 8.995 8.806 -22.613 1.00 86.12 321 ALA A CA 1
ATOM 2470 C C . ALA A 1 321 ? 10.376 9.451 -22.762 1.00 86.12 321 ALA A C 1
ATOM 2472 O O . ALA A 1 321 ? 11.027 9.296 -23.800 1.00 86.12 321 ALA A O 1
ATOM 2473 N N . LEU A 1 322 ? 10.847 10.157 -21.734 1.00 91.62 322 LEU A N 1
ATOM 2474 C CA . LEU A 1 322 ? 12.186 10.740 -21.719 1.00 91.62 322 LEU A CA 1
ATOM 2475 C C . LEU A 1 322 ? 13.265 9.654 -21.698 1.00 91.62 322 LEU A C 1
ATOM 2477 O O . LEU A 1 322 ? 14.235 9.751 -22.450 1.00 91.62 322 LEU A O 1
ATOM 2481 N N . GLU A 1 323 ? 13.096 8.607 -20.890 1.00 89.19 323 GLU A N 1
ATOM 2482 C CA . GLU A 1 323 ? 14.015 7.467 -20.862 1.00 89.19 323 GLU A CA 1
ATOM 2483 C C . GLU A 1 323 ? 14.038 6.713 -22.188 1.00 89.19 323 GLU A C 1
ATOM 2485 O O . GLU A 1 323 ? 15.114 6.385 -22.687 1.00 89.19 323 GLU A O 1
ATOM 2490 N N . TYR A 1 324 ? 12.875 6.503 -22.802 1.00 87.44 324 TYR A N 1
ATOM 2491 C CA . TYR A 1 324 ? 12.778 5.876 -24.113 1.00 87.44 324 TYR A CA 1
ATOM 2492 C C . TYR A 1 324 ? 13.502 6.699 -25.189 1.00 87.44 324 TYR A C 1
ATOM 2494 O O . TYR A 1 324 ? 14.280 6.152 -25.970 1.00 87.44 324 TYR A O 1
ATOM 2502 N N . ARG A 1 325 ? 13.343 8.031 -25.189 1.00 86.06 325 ARG A N 1
ATOM 2503 C CA . ARG A 1 325 ? 14.080 8.927 -26.099 1.00 86.06 325 ARG A CA 1
ATOM 2504 C C . ARG A 1 325 ? 15.591 8.865 -25.881 1.00 86.06 325 ARG A C 1
ATOM 2506 O O . ARG A 1 325 ? 16.330 8.808 -26.861 1.00 86.06 325 ARG A O 1
ATOM 2513 N N . LYS A 1 326 ? 16.050 8.843 -24.625 1.00 90.00 326 LYS A N 1
ATOM 2514 C CA . LYS A 1 326 ? 17.476 8.682 -24.293 1.00 90.00 326 LYS A CA 1
ATOM 2515 C C . LYS A 1 326 ? 18.012 7.330 -24.770 1.00 90.00 326 LYS A C 1
ATOM 2517 O O . LYS A 1 326 ? 19.087 7.280 -25.358 1.00 90.00 326 LYS A O 1
ATOM 2522 N N . ALA A 1 327 ? 17.247 6.253 -24.587 1.00 84.38 327 ALA A N 1
ATOM 2523 C CA . ALA A 1 327 ? 17.613 4.924 -25.074 1.00 84.38 327 ALA A CA 1
ATOM 2524 C C . ALA A 1 327 ? 17.717 4.887 -26.610 1.00 84.38 327 ALA A C 1
ATOM 2526 O O . ALA A 1 327 ? 18.685 4.356 -27.147 1.00 84.38 327 ALA A O 1
ATOM 2527 N N . LEU A 1 328 ? 16.777 5.518 -27.324 1.00 82.62 328 LEU A N 1
ATOM 2528 C CA . LEU A 1 328 ? 16.841 5.647 -28.785 1.00 82.62 328 LEU A CA 1
ATOM 2529 C C . LEU A 1 328 ? 18.044 6.474 -29.259 1.00 82.62 328 LEU A C 1
ATOM 2531 O O . LEU A 1 328 ? 18.644 6.149 -30.281 1.00 82.62 328 LEU A O 1
ATOM 2535 N N . GLN A 1 329 ? 18.406 7.537 -28.536 1.00 86.56 329 GLN A N 1
ATOM 2536 C CA . GLN A 1 329 ? 19.606 8.323 -28.837 1.00 86.56 329 GLN A CA 1
ATOM 2537 C C . GLN A 1 329 ? 20.881 7.492 -28.659 1.00 86.56 329 GLN A C 1
ATOM 2539 O O . GLN A 1 329 ? 21.727 7.532 -29.547 1.00 86.56 329 GLN A O 1
ATOM 2544 N N . GLY A 1 330 ? 20.975 6.695 -27.588 1.00 82.75 330 GLY A N 1
ATOM 2545 C CA . GLY A 1 330 ? 22.096 5.776 -27.358 1.00 82.75 330 GLY A CA 1
ATOM 2546 C C . GLY A 1 330 ? 22.258 4.746 -28.479 1.00 82.75 330 GLY A C 1
ATOM 2547 O O . GLY A 1 330 ? 23.356 4.547 -28.989 1.00 82.75 330 GLY A O 1
ATOM 2548 N N . LEU A 1 331 ? 21.148 4.170 -28.952 1.00 77.62 331 LEU A N 1
ATOM 2549 C CA . LEU A 1 331 ? 21.171 3.252 -30.096 1.00 77.62 331 LEU A CA 1
ATOM 2550 C C . LEU A 1 331 ? 21.646 3.939 -31.385 1.00 77.62 331 LEU A C 1
ATOM 2552 O O . LEU A 1 331 ? 22.378 3.340 -32.168 1.00 77.62 331 LEU A O 1
ATOM 2556 N N . ARG A 1 332 ? 21.270 5.206 -31.612 1.00 76.62 332 ARG A N 1
ATOM 2557 C CA . ARG A 1 332 ? 21.742 5.975 -32.777 1.00 76.62 332 ARG A CA 1
ATOM 2558 C C . ARG A 1 332 ? 23.231 6.292 -32.697 1.00 76.62 332 ARG A C 1
ATOM 2560 O O . ARG A 1 332 ? 23.902 6.230 -33.723 1.00 76.62 332 ARG A O 1
ATOM 2567 N N . THR A 1 333 ? 23.749 6.639 -31.519 1.00 79.06 333 THR A N 1
ATOM 2568 C CA . THR A 1 333 ? 25.182 6.920 -31.345 1.00 79.06 333 THR A CA 1
ATOM 2569 C C . THR A 1 333 ? 26.014 5.653 -31.504 1.00 79.06 333 THR A C 1
ATOM 2571 O O . THR A 1 333 ? 26.943 5.657 -32.306 1.00 79.06 333 THR A O 1
ATOM 2574 N N . GLU A 1 334 ? 25.619 4.547 -30.865 1.00 75.44 334 GLU A N 1
ATOM 2575 C CA . GLU A 1 334 ? 26.302 3.252 -31.007 1.00 75.44 334 GLU A CA 1
ATOM 2576 C C . GLU A 1 334 ? 26.237 2.732 -32.448 1.00 75.44 334 GLU A C 1
ATOM 2578 O O . GLU A 1 334 ? 27.239 2.276 -32.993 1.00 75.44 334 GLU A O 1
ATOM 2583 N N . SER A 1 335 ? 25.081 2.843 -33.114 1.00 69.56 335 SER A N 1
ATOM 2584 C CA . SER A 1 335 ? 24.954 2.454 -34.523 1.00 69.56 335 SER A CA 1
ATOM 2585 C C . SER A 1 335 ? 25.854 3.292 -35.427 1.00 69.56 335 SER A C 1
ATOM 2587 O O . SER A 1 335 ? 26.391 2.765 -36.397 1.00 69.56 335 SER A O 1
ATOM 2589 N N . ARG A 1 336 ? 26.033 4.585 -35.135 1.00 71.38 336 ARG A N 1
ATOM 2590 C CA . ARG A 1 336 ? 26.901 5.465 -35.924 1.00 71.38 336 ARG A CA 1
ATOM 2591 C C . ARG A 1 336 ? 28.374 5.115 -35.730 1.00 71.38 336 ARG A C 1
ATOM 2593 O O . ARG A 1 336 ? 29.114 5.097 -36.708 1.00 71.38 336 ARG A O 1
ATOM 2600 N N . GLU A 1 337 ? 28.785 4.796 -34.506 1.00 72.25 337 GLU A N 1
ATOM 2601 C CA . GLU A 1 337 ? 30.146 4.342 -34.197 1.00 72.25 337 GLU A CA 1
ATOM 2602 C C . GLU A 1 337 ? 30.439 2.968 -34.808 1.00 72.25 337 GLU A C 1
ATOM 2604 O O . GLU A 1 337 ? 31.468 2.796 -35.458 1.00 72.25 337 GLU A O 1
ATOM 2609 N N . ASN A 1 338 ? 29.502 2.023 -34.711 1.00 66.88 338 ASN A N 1
ATOM 2610 C CA . ASN A 1 338 ? 29.630 0.699 -35.320 1.00 66.88 338 ASN A CA 1
ATOM 2611 C C . ASN A 1 338 ? 29.608 0.758 -36.851 1.00 66.88 338 ASN A C 1
ATOM 2613 O O . ASN A 1 338 ? 30.381 0.055 -37.497 1.00 66.88 338 ASN A O 1
ATOM 2617 N N . ALA A 1 339 ? 28.772 1.610 -37.452 1.00 64.75 339 ALA A N 1
ATOM 2618 C CA . ALA A 1 339 ? 28.782 1.836 -38.895 1.00 64.75 339 ALA A CA 1
ATOM 2619 C C . ALA A 1 339 ? 30.111 2.453 -39.354 1.00 64.75 339 ALA A C 1
ATOM 2621 O O . ALA A 1 339 ? 30.636 2.064 -40.393 1.00 64.75 339 ALA A O 1
ATOM 2622 N N . LEU A 1 340 ? 30.689 3.366 -38.566 1.00 65.94 340 LEU A N 1
ATOM 2623 C CA . LEU A 1 340 ? 31.989 3.969 -38.852 1.00 65.94 340 LEU A CA 1
ATOM 2624 C C . LEU A 1 340 ? 33.135 2.961 -38.679 1.00 65.94 340 LEU A C 1
ATOM 2626 O O . LEU A 1 340 ? 34.046 2.928 -39.502 1.00 65.94 340 LEU A O 1
ATOM 2630 N N . PHE A 1 341 ? 33.057 2.085 -37.675 1.00 67.69 341 PHE A N 1
ATOM 2631 C CA . PHE A 1 341 ? 33.993 0.979 -37.475 1.00 67.69 341 PHE A CA 1
ATOM 2632 C C . PHE A 1 341 ? 33.912 -0.058 -38.602 1.00 67.69 341 PHE A C 1
ATOM 2634 O O . PHE A 1 341 ? 34.938 -0.447 -39.152 1.00 67.69 341 PHE A O 1
ATOM 2641 N N . LEU A 1 342 ? 32.705 -0.456 -39.015 1.00 65.56 342 LEU A N 1
ATOM 2642 C CA . LEU A 1 342 ? 32.497 -1.342 -40.163 1.00 65.56 342 LEU A CA 1
ATOM 2643 C C . LEU A 1 342 ? 32.948 -0.688 -41.472 1.00 65.56 342 LEU A C 1
ATOM 2645 O O . LEU A 1 342 ? 33.539 -1.369 -42.303 1.00 65.56 342 LEU A O 1
ATOM 2649 N N . ALA A 1 343 ? 32.733 0.617 -41.650 1.00 59.84 343 ALA A N 1
ATOM 2650 C CA . ALA A 1 343 ? 33.245 1.360 -42.798 1.00 59.84 343 ALA A CA 1
ATOM 2651 C C . ALA A 1 343 ? 34.782 1.433 -42.798 1.00 59.84 343 ALA A C 1
ATOM 2653 O O . ALA A 1 343 ? 35.386 1.301 -43.857 1.00 59.84 343 ALA A O 1
ATOM 2654 N N . LEU A 1 344 ? 35.421 1.585 -41.631 1.00 65.75 344 LEU A N 1
ATOM 2655 C CA . LEU A 1 344 ? 36.881 1.536 -41.471 1.00 65.75 344 LEU A CA 1
ATOM 2656 C C . LEU A 1 344 ? 37.451 0.138 -41.743 1.00 65.75 344 LEU A C 1
ATOM 2658 O O . LEU A 1 344 ? 38.451 0.019 -42.449 1.00 65.75 344 LEU A O 1
ATOM 2662 N N . LEU A 1 345 ? 36.811 -0.914 -41.225 1.00 66.06 345 LEU A N 1
ATOM 2663 C CA . LEU A 1 345 ? 37.182 -2.303 -41.506 1.00 66.06 345 LEU A CA 1
ATOM 2664 C C . LEU A 1 345 ? 37.012 -2.625 -42.989 1.00 66.06 345 LEU A C 1
ATOM 2666 O O . LEU A 1 345 ? 37.936 -3.154 -43.602 1.00 66.06 345 LEU A O 1
ATOM 2670 N N . ALA A 1 346 ? 35.875 -2.244 -43.579 1.00 60.81 346 ALA A N 1
ATOM 2671 C CA . ALA A 1 346 ? 35.644 -2.364 -45.009 1.00 60.81 346 ALA A CA 1
ATOM 2672 C C . ALA A 1 346 ? 36.760 -1.640 -45.764 1.00 60.81 346 ALA A C 1
ATOM 2674 O O . ALA A 1 346 ? 37.472 -2.287 -46.514 1.00 60.81 346 ALA A O 1
ATOM 2675 N N . TYR A 1 347 ? 37.020 -0.363 -45.468 1.00 56.00 347 TYR A N 1
ATOM 2676 C CA . TYR A 1 347 ? 38.081 0.423 -46.101 1.00 56.00 347 TYR A CA 1
ATOM 2677 C C . TYR A 1 347 ? 39.469 -0.235 -46.014 1.00 56.00 347 TYR A C 1
ATOM 2679 O O . TYR A 1 347 ? 40.185 -0.262 -47.016 1.00 56.00 347 TYR A O 1
ATOM 2687 N N . GLN A 1 348 ? 39.845 -0.822 -44.870 1.00 61.41 348 GLN A N 1
ATOM 2688 C CA . GLN A 1 348 ? 41.100 -1.577 -44.751 1.00 61.41 348 GLN A CA 1
ATOM 2689 C C . GLN A 1 348 ? 41.102 -2.854 -45.600 1.00 61.41 348 GLN A C 1
ATOM 2691 O O . GLN A 1 348 ? 42.106 -3.150 -46.246 1.00 61.41 348 GLN A O 1
ATOM 2696 N N . THR A 1 349 ? 39.989 -3.589 -45.646 1.00 52.81 349 THR A N 1
ATOM 2697 C CA . THR A 1 349 ? 39.872 -4.808 -46.466 1.00 52.81 349 THR A CA 1
ATOM 2698 C C . THR A 1 349 ? 39.739 -4.528 -47.966 1.00 52.81 349 THR A C 1
ATOM 2700 O O . THR A 1 349 ? 40.129 -5.366 -48.775 1.00 52.81 349 THR A O 1
ATOM 2703 N N . THR A 1 350 ? 39.249 -3.350 -48.367 1.00 50.59 350 THR A N 1
ATOM 2704 C CA . THR A 1 350 ? 39.172 -2.940 -49.776 1.00 50.59 350 THR A CA 1
ATOM 2705 C C . THR A 1 350 ? 40.476 -2.318 -50.272 1.00 50.59 350 THR A C 1
ATOM 2707 O O . THR A 1 350 ? 40.692 -2.265 -51.479 1.00 50.59 350 THR A O 1
ATOM 2710 N N . PHE A 1 351 ? 41.396 -1.895 -49.395 1.00 47.91 351 PHE A N 1
ATOM 2711 C CA . PHE A 1 351 ? 42.709 -1.389 -49.823 1.00 47.91 351 PHE A CA 1
ATOM 2712 C C . PHE A 1 351 ? 43.616 -2.491 -50.408 1.00 47.91 351 PHE A C 1
ATOM 2714 O O . PHE A 1 351 ? 44.531 -2.197 -51.174 1.00 47.91 351 PHE A O 1
ATOM 2721 N N . THR A 1 352 ? 43.319 -3.765 -50.138 1.00 49.72 352 THR A N 1
ATOM 2722 C CA . THR A 1 352 ? 43.899 -4.923 -50.843 1.00 49.72 352 THR A CA 1
ATOM 2723 C C . THR A 1 352 ? 43.158 -5.288 -52.139 1.00 49.72 352 THR A C 1
ATOM 2725 O O . THR A 1 352 ? 43.692 -6.047 -52.944 1.00 49.72 352 THR A O 1
ATOM 2728 N N . PHE A 1 353 ? 41.990 -4.691 -52.409 1.00 41.31 353 PHE A N 1
ATOM 2729 C CA . PHE A 1 353 ? 41.194 -4.852 -53.634 1.00 41.31 353 PHE A CA 1
ATOM 2730 C C . PHE A 1 353 ? 41.008 -3.511 -54.379 1.00 41.31 353 PHE A C 1
ATOM 2732 O O . PHE A 1 353 ? 39.922 -2.956 -54.487 1.00 41.31 353 PHE A O 1
ATOM 2739 N N . ASN A 1 354 ? 42.113 -3.017 -54.936 1.00 41.38 354 ASN A N 1
ATOM 2740 C CA . ASN A 1 354 ? 42.205 -2.500 -56.307 1.00 41.38 354 ASN A CA 1
ATOM 2741 C C . ASN A 1 354 ? 41.126 -1.494 -56.804 1.00 41.38 354 ASN A C 1
ATOM 2743 O O . ASN A 1 354 ? 40.055 -1.883 -57.254 1.00 41.38 354 ASN A O 1
ATOM 2747 N N . SER A 1 355 ? 41.489 -0.203 -56.813 1.00 45.88 355 SER A N 1
ATOM 2748 C CA . SER A 1 355 ? 41.227 0.859 -57.822 1.00 45.88 355 SER A CA 1
ATOM 2749 C C . SER A 1 355 ? 39.840 1.107 -58.471 1.00 45.88 355 SER A C 1
ATOM 2751 O O . SER A 1 355 ? 39.694 2.131 -59.138 1.00 45.88 355 SER A O 1
ATOM 2753 N N . ALA A 1 356 ? 38.796 0.303 -58.258 1.00 47.06 356 ALA A N 1
ATOM 2754 C CA . ALA A 1 356 ? 37.517 0.428 -58.978 1.00 47.06 356 ALA A CA 1
ATOM 2755 C C . ALA A 1 356 ? 36.413 1.218 -58.236 1.00 47.06 356 ALA A C 1
ATOM 2757 O O . ALA A 1 356 ? 35.381 1.537 -58.820 1.00 47.06 356 ALA A O 1
ATOM 2758 N N . TYR A 1 357 ? 36.604 1.579 -56.962 1.00 46.00 357 TYR A N 1
ATOM 2759 C CA . TYR A 1 357 ? 35.513 2.049 -56.085 1.00 46.00 357 TYR A CA 1
ATOM 2760 C C . TYR A 1 357 ? 35.317 3.572 -55.968 1.00 46.00 357 TYR A C 1
ATOM 2762 O O . TYR A 1 357 ? 34.537 4.028 -55.133 1.00 46.00 357 TYR A O 1
ATOM 2770 N N . ARG A 1 358 ? 35.953 4.392 -56.818 1.00 47.47 358 ARG A N 1
ATOM 2771 C CA . ARG A 1 358 ? 35.820 5.868 -56.765 1.00 47.47 358 ARG A CA 1
ATOM 2772 C C . ARG A 1 358 ? 34.422 6.426 -57.098 1.00 47.47 358 ARG A C 1
ATOM 2774 O O . ARG A 1 358 ? 34.246 7.636 -57.025 1.00 47.47 358 ARG A O 1
ATOM 2781 N N . TYR A 1 359 ? 33.439 5.582 -57.415 1.00 47.47 359 TYR A N 1
ATOM 2782 C CA . TYR A 1 359 ? 32.087 6.007 -57.800 1.00 47.47 359 TYR A CA 1
ATOM 2783 C C . TYR A 1 359 ? 30.962 5.593 -56.843 1.00 47.47 359 TYR A C 1
ATOM 2785 O O . TYR A 1 359 ? 29.808 5.919 -57.110 1.00 47.47 359 TYR A O 1
ATOM 2793 N N . PHE A 1 360 ? 31.248 4.942 -55.709 1.00 47.00 360 PHE A N 1
ATOM 2794 C CA . PHE A 1 360 ? 30.215 4.757 -54.681 1.00 47.00 360 PHE A CA 1
ATOM 2795 C C . PHE A 1 360 ? 30.044 6.055 -53.884 1.00 47.00 360 PHE A C 1
ATOM 2797 O O . PHE A 1 360 ? 30.673 6.282 -52.854 1.00 47.00 360 PHE A O 1
ATOM 2804 N N . SER A 1 361 ? 29.215 6.940 -54.435 1.00 48.03 361 SER A N 1
ATOM 2805 C CA . SER A 1 361 ? 28.796 8.205 -53.841 1.00 48.03 361 SER A CA 1
ATOM 2806 C C . SER A 1 361 ? 28.183 7.997 -52.456 1.00 48.03 361 SER A C 1
ATOM 2808 O O . SER A 1 361 ? 27.348 7.112 -52.256 1.00 48.03 361 SER A O 1
ATOM 2810 N N . THR A 1 362 ? 28.540 8.886 -51.533 1.00 53.00 362 THR A N 1
ATOM 2811 C CA . THR A 1 362 ? 28.010 9.048 -50.168 1.00 53.00 362 THR A CA 1
ATOM 2812 C C . THR A 1 362 ? 26.480 8.999 -50.052 1.00 53.00 362 THR A C 1
ATOM 2814 O O . THR A 1 362 ? 25.966 8.642 -48.993 1.00 53.00 362 THR A O 1
ATOM 2817 N N . ASP A 1 363 ? 25.747 9.274 -51.132 1.00 48.78 363 ASP A N 1
ATOM 2818 C CA . ASP A 1 363 ? 24.281 9.224 -51.165 1.00 48.78 363 ASP A CA 1
ATOM 2819 C C . ASP A 1 363 ? 23.694 7.809 -51.065 1.00 48.78 363 ASP A C 1
ATOM 2821 O O . ASP A 1 363 ? 22.607 7.640 -50.508 1.00 48.78 363 ASP A O 1
ATOM 2825 N N . LEU A 1 364 ? 24.405 6.768 -51.522 1.00 49.56 364 LEU A N 1
ATOM 2826 C CA . LEU A 1 364 ? 23.889 5.399 -51.412 1.00 49.56 364 LEU A CA 1
ATOM 2827 C C . LEU A 1 364 ? 23.941 4.896 -49.960 1.00 49.56 364 LEU A C 1
ATOM 2829 O O . L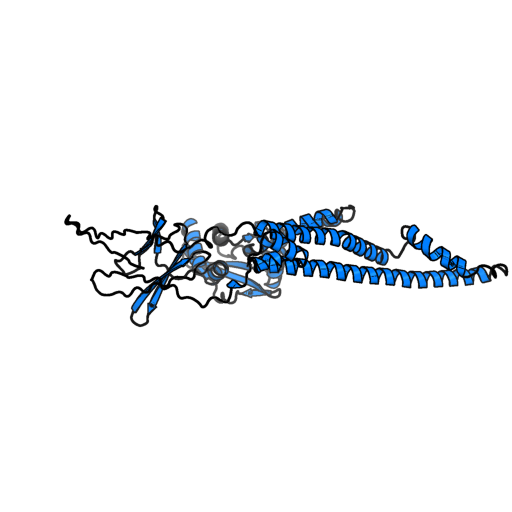EU A 1 364 ? 23.061 4.156 -49.530 1.00 49.56 364 LEU A O 1
ATOM 2833 N N . LEU A 1 365 ? 24.929 5.349 -49.178 1.00 52.47 365 LEU A N 1
ATOM 2834 C CA . LEU A 1 365 ? 25.018 5.040 -47.748 1.00 52.47 365 LEU A CA 1
ATOM 2835 C C . LEU A 1 365 ? 23.894 5.711 -46.943 1.00 52.47 365 LEU A C 1
ATOM 2837 O O . LEU A 1 365 ? 23.376 5.107 -46.008 1.00 52.47 365 LEU A O 1
ATOM 2841 N N . LEU A 1 366 ? 23.473 6.917 -47.334 1.00 49.81 366 LEU A N 1
ATOM 2842 C CA . LEU A 1 366 ? 22.359 7.629 -46.697 1.00 49.81 366 LEU A CA 1
ATOM 2843 C C . LEU A 1 366 ? 20.985 7.044 -47.068 1.00 49.81 366 LEU A C 1
ATOM 2845 O O . LEU A 1 366 ? 20.078 7.052 -46.239 1.00 49.81 366 LEU A O 1
ATOM 2849 N N . GLN A 1 367 ? 20.815 6.487 -48.273 1.00 48.88 367 GLN A N 1
ATOM 2850 C CA . GLN A 1 367 ? 19.562 5.813 -48.652 1.00 48.88 367 GLN A CA 1
ATOM 2851 C C . GLN A 1 367 ? 19.382 4.430 -48.008 1.00 48.88 367 GLN A C 1
ATOM 2853 O O . GLN A 1 367 ? 18.244 4.018 -47.773 1.00 48.88 367 GLN A O 1
ATOM 2858 N N . PHE A 1 368 ? 20.468 3.740 -47.646 1.00 51.38 368 PHE A N 1
ATOM 2859 C CA . PHE A 1 368 ? 20.378 2.529 -46.824 1.00 51.38 368 PHE A CA 1
ATOM 2860 C C . PHE A 1 368 ? 19.940 2.824 -45.375 1.00 51.38 368 PHE A C 1
ATOM 2862 O O . PHE A 1 368 ? 19.380 1.946 -44.729 1.00 51.38 368 PHE A O 1
ATOM 2869 N N . ASP A 1 369 ? 20.100 4.050 -44.871 1.00 51.97 369 ASP A N 1
ATOM 2870 C CA . ASP A 1 369 ? 19.913 4.377 -43.448 1.00 51.97 369 ASP A CA 1
ATOM 2871 C C . ASP A 1 369 ? 18.437 4.419 -43.000 1.00 51.97 369 ASP A C 1
ATOM 2873 O O . ASP A 1 369 ? 18.111 4.081 -41.868 1.00 51.97 369 ASP A O 1
ATOM 2877 N N . LYS A 1 370 ? 17.487 4.764 -43.883 1.00 46.94 370 LYS A N 1
ATOM 2878 C CA . LYS A 1 370 ? 16.083 4.941 -43.456 1.00 46.94 370 LYS A CA 1
ATOM 2879 C C . LYS A 1 370 ? 15.237 3.667 -43.553 1.00 46.94 370 LYS A C 1
ATOM 2881 O O . LYS A 1 370 ? 14.572 3.293 -42.594 1.00 46.94 370 LYS A O 1
ATOM 2886 N N . ASN A 1 371 ? 15.315 2.956 -44.681 1.00 48.03 371 ASN A N 1
ATOM 2887 C CA . ASN A 1 371 ? 14.511 1.747 -44.912 1.00 48.03 371 ASN A CA 1
ATOM 2888 C C . ASN A 1 371 ? 15.127 0.479 -44.291 1.00 48.03 371 ASN A C 1
ATOM 2890 O O . ASN A 1 371 ? 14.410 -0.483 -44.020 1.00 48.03 371 ASN A O 1
ATOM 2894 N N . TYR A 1 372 ? 16.443 0.453 -44.051 1.00 46.84 372 TYR A N 1
ATOM 2895 C CA . TYR A 1 372 ? 17.113 -0.707 -43.453 1.00 46.84 372 TYR A CA 1
ATOM 2896 C C . TYR A 1 372 ? 17.042 -0.693 -41.921 1.00 46.84 372 TYR A C 1
ATOM 2898 O O . TYR A 1 372 ? 16.903 -1.750 -41.307 1.00 46.84 372 TYR A O 1
ATOM 2906 N N . VAL A 1 373 ? 17.059 0.490 -41.297 1.00 50.47 373 VAL A N 1
ATOM 2907 C CA . VAL A 1 373 ? 16.933 0.621 -39.838 1.00 50.47 373 VAL A CA 1
ATOM 2908 C C . VAL A 1 373 ? 15.513 0.277 -39.383 1.00 50.47 373 VAL A C 1
ATOM 2910 O O . VAL A 1 373 ? 15.357 -0.519 -38.461 1.00 50.47 373 VAL A O 1
ATOM 2913 N N . GLU A 1 374 ? 14.470 0.767 -40.063 1.00 50.69 374 GLU A N 1
ATOM 2914 C CA . GLU A 1 374 ? 13.080 0.498 -39.653 1.00 50.69 374 GLU A CA 1
ATOM 2915 C C . GLU A 1 374 ? 12.624 -0.948 -39.940 1.00 50.69 374 GLU A C 1
ATOM 2917 O O . GLU A 1 374 ? 11.810 -1.485 -39.193 1.00 50.69 374 GLU A O 1
ATOM 2922 N N . GLY A 1 375 ? 13.178 -1.614 -40.966 1.00 47.22 375 GLY A N 1
ATOM 2923 C CA . GLY A 1 375 ? 12.782 -2.974 -41.368 1.00 47.22 375 GLY A CA 1
ATOM 2924 C C . GLY A 1 375 ? 13.651 -4.129 -40.842 1.00 47.22 375 GLY A C 1
ATOM 2925 O O . GLY A 1 375 ? 13.228 -5.284 -40.914 1.00 47.22 375 GLY A O 1
ATOM 2926 N N . LYS A 1 376 ? 14.867 -3.868 -40.334 1.00 44.06 376 LYS A N 1
ATOM 2927 C CA . LYS A 1 376 ? 15.807 -4.916 -39.872 1.00 44.06 376 LYS A CA 1
ATOM 2928 C C . LYS A 1 376 ? 16.368 -4.733 -38.459 1.00 44.06 376 LYS A C 1
ATOM 2930 O O . LYS A 1 376 ? 17.217 -5.530 -38.056 1.00 44.06 376 LYS A O 1
ATOM 2935 N N . LEU A 1 377 ? 15.842 -3.799 -37.666 1.00 47.22 377 LEU A N 1
ATOM 2936 C CA . LEU A 1 377 ? 16.075 -3.775 -36.212 1.00 47.22 377 LEU A CA 1
ATOM 2937 C C . LEU A 1 377 ? 15.671 -5.091 -35.510 1.00 47.22 377 LEU A C 1
ATOM 2939 O O . LEU A 1 377 ? 16.189 -5.380 -34.439 1.00 47.22 377 LEU A O 1
ATOM 2943 N N . ASP A 1 378 ? 14.831 -5.926 -36.133 1.00 47.31 378 ASP A N 1
ATOM 2944 C CA . ASP A 1 378 ? 14.515 -7.279 -35.647 1.00 47.31 378 ASP A CA 1
ATOM 2945 C C . ASP A 1 378 ? 15.611 -8.331 -35.926 1.00 47.31 378 ASP A C 1
ATOM 2947 O O . ASP A 1 378 ? 15.508 -9.452 -35.432 1.00 47.31 378 ASP A O 1
ATOM 2951 N N . ARG A 1 379 ? 16.636 -8.029 -36.742 1.00 44.69 379 ARG A N 1
ATOM 2952 C CA . ARG A 1 379 ? 17.604 -9.035 -37.231 1.00 44.69 379 ARG A CA 1
ATOM 2953 C C . ARG A 1 379 ? 19.085 -8.712 -37.067 1.00 44.69 379 ARG A C 1
ATOM 2955 O O . ARG A 1 379 ? 19.897 -9.600 -37.309 1.00 44.69 379 ARG A O 1
ATOM 2962 N N . PHE A 1 380 ? 19.455 -7.494 -36.690 1.00 46.44 380 PHE A N 1
ATOM 2963 C CA . PHE A 1 380 ? 20.805 -7.262 -36.183 1.00 46.44 380 PHE A CA 1
ATOM 2964 C C . PHE A 1 380 ? 20.793 -7.537 -34.690 1.00 46.44 380 PHE A C 1
ATOM 2966 O O . PHE A 1 380 ? 19.955 -6.974 -33.987 1.00 46.44 380 PHE A O 1
ATOM 2973 N N . ASP A 1 381 ? 21.715 -8.388 -34.237 1.00 47.00 381 ASP A N 1
ATOM 2974 C CA . ASP A 1 381 ? 22.032 -8.650 -32.831 1.00 47.00 381 ASP A CA 1
ATOM 2975 C C . ASP A 1 381 ? 22.555 -7.366 -32.173 1.00 47.00 381 ASP A C 1
ATOM 2977 O O . ASP A 1 381 ? 23.722 -7.204 -31.829 1.00 47.00 381 ASP A O 1
ATOM 2981 N N . CYS A 1 382 ? 21.668 -6.392 -32.045 1.00 54.44 382 CYS A N 1
ATOM 2982 C CA . CYS A 1 382 ? 21.792 -5.287 -31.134 1.00 54.44 382 CYS A CA 1
ATOM 2983 C C . CYS A 1 382 ? 22.128 -5.901 -29.775 1.00 54.44 382 CYS A C 1
ATOM 2985 O O . CYS A 1 382 ? 21.390 -6.782 -29.321 1.00 54.44 382 CYS A O 1
ATOM 2987 N N . TYR A 1 383 ? 23.254 -5.493 -29.173 1.00 58.41 383 TYR A N 1
ATOM 2988 C CA . TYR A 1 383 ? 23.721 -6.012 -27.885 1.00 58.41 383 TYR A CA 1
ATOM 2989 C C . TYR A 1 383 ? 22.517 -6.217 -26.961 1.00 58.41 383 TYR A C 1
ATOM 2991 O O . TYR A 1 383 ? 21.771 -5.271 -26.687 1.00 58.41 383 TYR A O 1
ATOM 2999 N N . ALA A 1 384 ? 22.282 -7.472 -26.558 1.00 62.12 384 ALA A N 1
ATOM 3000 C CA . ALA A 1 384 ? 21.005 -7.928 -26.000 1.00 62.12 384 ALA A CA 1
ATOM 3001 C C . ALA A 1 384 ? 20.497 -7.067 -24.823 1.00 62.12 384 ALA A C 1
ATOM 3003 O O . ALA A 1 384 ? 19.292 -6.977 -24.578 1.00 62.12 384 ALA A O 1
ATOM 3004 N N . SER A 1 385 ? 21.406 -6.385 -24.121 1.00 73.00 385 SER A N 1
ATOM 3005 C CA . SER A 1 385 ? 21.114 -5.435 -23.047 1.00 73.00 385 SER A CA 1
ATOM 3006 C C . SER A 1 385 ? 20.453 -4.131 -23.528 1.00 73.00 385 SER A C 1
ATOM 3008 O O . SER A 1 385 ? 19.415 -3.747 -22.979 1.00 73.00 385 SER A O 1
ATOM 3010 N N . SER A 1 386 ? 21.000 -3.456 -24.545 1.00 72.88 386 SER A N 1
ATOM 3011 C CA . SER A 1 386 ? 20.522 -2.142 -25.015 1.00 72.88 386 SER A CA 1
ATOM 3012 C C . SER A 1 386 ? 19.161 -2.248 -25.706 1.00 72.88 386 SER A C 1
ATOM 3014 O O . SER A 1 386 ? 18.230 -1.502 -25.380 1.00 72.88 386 SER A O 1
ATOM 3016 N N . CYS A 1 387 ? 18.988 -3.243 -26.582 1.00 78.19 387 CYS A N 1
ATOM 3017 C CA . CYS A 1 387 ? 17.698 -3.486 -27.228 1.00 78.19 387 CYS A CA 1
ATOM 3018 C C . CYS A 1 387 ? 16.646 -4.052 -26.263 1.00 78.19 387 CYS A C 1
ATOM 3020 O O . CYS A 1 387 ? 15.472 -3.676 -26.341 1.00 78.19 387 CYS A O 1
ATOM 3022 N N . GLY A 1 388 ? 17.055 -4.867 -25.283 1.00 81.00 388 GLY A N 1
ATOM 3023 C CA . GLY A 1 388 ? 16.171 -5.325 -24.211 1.00 81.00 388 GLY A CA 1
ATOM 3024 C C . GLY A 1 388 ? 15.589 -4.165 -23.396 1.00 81.00 388 GLY A C 1
ATOM 3025 O O . GLY A 1 388 ? 14.384 -4.141 -23.131 1.00 81.00 388 GLY A O 1
ATOM 3026 N N . ARG A 1 389 ? 16.410 -3.161 -23.050 1.00 83.12 389 ARG A N 1
ATOM 3027 C CA . ARG A 1 389 ? 15.951 -1.960 -22.331 1.00 83.12 389 ARG A CA 1
ATOM 3028 C C . ARG A 1 389 ? 14.988 -1.120 -23.170 1.00 83.12 389 ARG A C 1
ATOM 3030 O O . ARG A 1 389 ? 13.927 -0.752 -22.672 1.00 83.12 389 ARG A O 1
ATOM 3037 N N . ALA A 1 390 ? 15.321 -0.852 -24.434 1.00 80.81 390 ALA A N 1
ATOM 3038 C CA . ALA A 1 390 ? 14.467 -0.064 -25.324 1.00 80.81 390 ALA A CA 1
ATOM 3039 C C . ALA A 1 390 ? 13.100 -0.731 -25.561 1.00 80.81 390 ALA A C 1
ATOM 3041 O O . ALA A 1 390 ? 12.076 -0.050 -25.552 1.00 80.81 390 ALA A O 1
ATOM 3042 N N . ARG A 1 391 ? 13.064 -2.064 -25.702 1.00 83.50 391 ARG A N 1
ATOM 3043 C CA . ARG A 1 391 ? 11.817 -2.826 -25.867 1.00 83.50 391 ARG A CA 1
ATOM 3044 C C . ARG A 1 391 ? 10.946 -2.806 -24.610 1.00 83.50 391 ARG A C 1
ATOM 3046 O O . ARG A 1 391 ? 9.736 -2.646 -24.727 1.00 83.50 391 ARG A O 1
ATOM 3053 N N . ARG A 1 392 ? 11.542 -2.915 -23.414 1.00 85.38 392 ARG A N 1
ATOM 3054 C CA . ARG A 1 392 ? 10.805 -2.779 -22.141 1.00 85.38 392 ARG A CA 1
ATOM 3055 C C . ARG A 1 392 ? 10.183 -1.390 -22.003 1.00 85.38 392 ARG A C 1
ATOM 3057 O O . ARG A 1 392 ? 8.979 -1.297 -21.805 1.00 85.38 392 ARG A O 1
ATOM 3064 N N . LEU A 1 393 ? 10.978 -0.338 -22.213 1.00 84.94 393 LEU A N 1
ATOM 3065 C CA . LEU A 1 393 ? 10.503 1.049 -22.156 1.00 84.94 393 LEU A CA 1
ATOM 3066 C C . LEU A 1 393 ? 9.413 1.333 -23.195 1.00 84.94 393 LEU A C 1
ATOM 3068 O O . LEU A 1 393 ? 8.458 2.042 -22.898 1.00 84.94 393 LEU A O 1
ATOM 3072 N N . ARG A 1 394 ? 9.519 0.753 -24.397 1.00 86.50 394 ARG A N 1
ATOM 3073 C CA . ARG A 1 394 ? 8.470 0.837 -25.418 1.00 86.50 394 ARG A CA 1
ATOM 3074 C C . ARG A 1 394 ? 7.169 0.189 -24.947 1.00 86.50 394 ARG A C 1
ATOM 3076 O O . ARG A 1 394 ? 6.127 0.819 -25.058 1.00 86.50 394 ARG A O 1
ATOM 3083 N N . ASN A 1 395 ? 7.227 -1.026 -24.402 1.00 85.00 395 ASN A N 1
ATOM 3084 C CA . ASN A 1 395 ? 6.036 -1.711 -23.893 1.00 85.00 395 ASN A CA 1
ATOM 3085 C C . ASN A 1 395 ? 5.386 -0.936 -22.734 1.00 85.00 395 ASN A C 1
ATOM 3087 O O . ASN A 1 395 ? 4.163 -0.834 -22.678 1.00 85.00 395 ASN A O 1
ATOM 3091 N N . ASP A 1 396 ? 6.186 -0.367 -21.827 1.00 84.06 396 ASP A N 1
ATOM 3092 C CA . ASP A 1 396 ? 5.675 0.459 -20.727 1.00 84.06 396 ASP A CA 1
ATOM 3093 C C . ASP A 1 396 ? 5.007 1.743 -21.260 1.00 84.06 396 ASP A C 1
ATOM 3095 O O . ASP A 1 396 ? 3.926 2.123 -20.805 1.00 84.06 396 ASP A O 1
ATOM 3099 N N . LEU A 1 397 ? 5.594 2.366 -22.287 1.00 87.25 397 LEU A N 1
ATOM 3100 C CA . LEU A 1 397 ? 5.052 3.557 -22.942 1.00 87.25 397 LEU A CA 1
ATOM 3101 C C . LEU A 1 397 ? 3.787 3.272 -23.765 1.00 87.25 397 LEU A C 1
ATOM 3103 O O . LEU A 1 397 ? 2.896 4.114 -23.805 1.00 87.25 397 LEU A O 1
ATOM 3107 N N . GLU A 1 398 ? 3.684 2.094 -24.386 1.00 88.00 398 GLU A N 1
ATOM 3108 C CA . GLU A 1 398 ? 2.479 1.638 -25.090 1.00 88.00 398 GLU A CA 1
ATOM 3109 C C . GLU A 1 398 ? 1.332 1.327 -24.111 1.00 88.00 398 GLU A C 1
ATOM 3111 O O . GLU A 1 398 ? 0.174 1.567 -24.440 1.00 88.00 398 GLU A O 1
ATOM 3116 N N . GLN A 1 399 ? 1.626 0.851 -22.894 1.00 86.00 399 GLN A N 1
ATOM 3117 C CA . GLN A 1 399 ? 0.611 0.552 -21.870 1.00 86.00 399 GLN A CA 1
ATOM 3118 C C . GLN A 1 399 ? 0.118 1.791 -21.108 1.00 86.00 399 GLN A C 1
ATOM 3120 O O . GLN A 1 399 ? -1.055 1.868 -20.736 1.00 86.00 399 GLN A O 1
ATOM 3125 N N . ALA A 1 400 ? 0.993 2.769 -20.882 1.00 84.06 400 ALA A N 1
ATOM 3126 C CA . ALA A 1 400 ? 0.684 3.985 -20.138 1.00 84.06 400 ALA A CA 1
ATOM 3127 C C . ALA A 1 400 ? -0.561 4.772 -20.622 1.00 84.06 400 ALA A C 1
ATOM 3129 O O . ALA A 1 400 ? -1.358 5.155 -19.760 1.00 84.06 400 ALA A O 1
ATOM 3130 N N . PRO A 1 401 ? -0.815 4.995 -21.934 1.00 86.44 401 PRO A N 1
ATOM 3131 C CA . PRO A 1 401 ? -2.012 5.709 -22.383 1.00 86.44 401 PRO A CA 1
ATOM 3132 C C . PRO A 1 401 ? -3.310 4.962 -22.059 1.00 86.44 401 PRO A C 1
ATOM 3134 O O . PRO A 1 401 ? -4.318 5.609 -21.782 1.00 86.44 401 PRO A O 1
ATOM 3137 N N . TYR A 1 402 ? -3.302 3.624 -22.027 1.00 87.12 402 TYR A N 1
ATOM 3138 C CA . TYR A 1 402 ? -4.482 2.850 -21.627 1.00 87.12 402 TYR A CA 1
ATOM 3139 C C . TYR A 1 402 ? -4.804 3.061 -20.151 1.00 87.12 402 TYR A C 1
ATOM 3141 O O . TYR A 1 402 ? -5.955 3.304 -19.800 1.00 87.12 402 TYR A O 1
ATOM 3149 N N . PHE A 1 403 ? -3.787 3.014 -19.288 1.00 84.00 403 PHE A N 1
ATOM 3150 C CA . PHE A 1 403 ? -3.981 3.239 -17.859 1.00 84.00 403 PHE A CA 1
ATOM 3151 C C . PHE A 1 403 ? -4.453 4.669 -17.572 1.00 84.00 403 PHE A C 1
ATOM 3153 O O . PHE A 1 403 ? -5.428 4.872 -16.852 1.00 84.00 403 PHE A O 1
ATOM 3160 N N . PHE A 1 404 ? -3.819 5.653 -18.210 1.00 87.25 404 PHE A N 1
ATOM 3161 C CA . PHE A 1 404 ? -4.231 7.050 -18.135 1.00 87.25 404 PHE A CA 1
ATOM 3162 C C . PHE A 1 404 ? -5.671 7.251 -18.626 1.00 87.25 404 PHE A C 1
ATOM 3164 O O . PHE A 1 404 ? -6.457 7.923 -17.963 1.00 87.25 404 PHE A O 1
ATOM 3171 N N . GLY A 1 405 ? -6.041 6.612 -19.739 1.00 89.56 405 GLY A N 1
ATOM 3172 C CA . GLY A 1 405 ? -7.401 6.625 -20.269 1.00 89.56 405 GLY A CA 1
ATOM 3173 C C . GLY A 1 405 ? -8.422 6.042 -19.292 1.00 89.56 405 GLY A C 1
ATOM 3174 O O . GLY A 1 405 ? -9.473 6.644 -19.090 1.00 89.56 405 GLY A O 1
ATOM 3175 N N . ILE A 1 406 ? -8.105 4.924 -18.629 1.00 90.12 406 ILE A N 1
ATOM 3176 C CA . ILE A 1 406 ? -8.978 4.310 -17.615 1.00 90.12 406 ILE A CA 1
ATOM 3177 C C . ILE A 1 406 ? -9.185 5.255 -16.428 1.00 90.12 406 ILE A C 1
ATOM 3179 O O . ILE A 1 406 ? -10.327 5.504 -16.047 1.00 90.12 406 ILE A O 1
ATOM 3183 N N . VAL A 1 407 ? -8.107 5.814 -15.865 1.00 89.12 407 VAL A N 1
ATOM 3184 C CA . VAL A 1 407 ? -8.192 6.758 -14.734 1.00 89.12 407 VAL A CA 1
ATOM 3185 C C . VAL A 1 407 ? -8.991 8.002 -15.123 1.00 89.12 407 VAL A C 1
ATOM 3187 O O . VAL A 1 407 ? -9.832 8.466 -14.354 1.00 89.12 407 VAL A O 1
ATOM 3190 N N . TYR A 1 408 ? -8.775 8.515 -16.335 1.00 93.69 408 TYR A N 1
ATOM 3191 C CA . TYR A 1 408 ? -9.481 9.681 -16.852 1.00 93.69 408 TYR A CA 1
ATOM 3192 C C . TYR A 1 408 ? -10.983 9.417 -17.033 1.00 93.69 408 TYR A C 1
ATOM 3194 O O . TYR A 1 408 ? -11.803 10.196 -16.548 1.00 93.69 408 TYR A O 1
ATOM 3202 N N . VAL A 1 409 ? -11.361 8.299 -17.662 1.00 94.94 409 VAL A N 1
ATOM 3203 C CA . VAL A 1 409 ? -12.771 7.905 -17.821 1.00 94.94 409 VAL A CA 1
ATOM 3204 C C . VAL A 1 409 ? -13.427 7.663 -16.462 1.00 94.94 409 VAL A C 1
ATOM 3206 O O . VAL A 1 409 ? -14.544 8.125 -16.239 1.00 94.94 409 VAL A O 1
ATOM 3209 N N . TRP A 1 410 ? -12.735 7.009 -15.525 1.00 95.19 410 TRP A N 1
ATOM 3210 C CA . TRP A 1 410 ? -13.252 6.784 -14.173 1.00 95.19 410 TRP A CA 1
ATOM 3211 C C . TRP A 1 410 ? -13.503 8.100 -13.424 1.00 95.19 410 TRP A C 1
ATOM 3213 O O . TRP A 1 410 ? -14.559 8.271 -12.822 1.00 95.19 410 TRP A O 1
ATOM 3223 N N . ASN A 1 411 ? -12.588 9.066 -13.536 1.00 95.94 411 ASN A N 1
ATOM 3224 C CA . ASN A 1 411 ? -12.764 10.419 -13.005 1.00 95.94 411 ASN A CA 1
ATOM 3225 C C . ASN A 1 411 ? -14.005 11.125 -13.584 1.00 95.94 411 ASN A C 1
ATOM 3227 O O . ASN A 1 411 ? -14.726 11.787 -12.838 1.00 95.94 411 ASN A O 1
ATOM 3231 N N . LEU A 1 412 ? -14.275 10.983 -14.888 1.00 96.06 412 LEU A N 1
ATOM 3232 C CA . LEU A 1 412 ? -15.467 11.562 -15.523 1.00 96.06 412 LEU A CA 1
ATOM 3233 C C . LEU A 1 412 ? -16.760 10.913 -15.027 1.00 96.06 412 LEU A C 1
ATOM 3235 O O . LEU A 1 412 ? -17.738 11.615 -14.767 1.00 96.06 412 LEU A O 1
ATOM 3239 N N . LEU A 1 413 ? -16.765 9.585 -14.891 1.00 95.31 413 LEU A N 1
ATOM 3240 C CA . LEU A 1 413 ? -17.915 8.842 -14.380 1.00 95.31 413 LEU A CA 1
ATOM 3241 C C . LEU A 1 413 ? -18.205 9.223 -12.929 1.00 95.31 413 LEU A C 1
ATOM 3243 O O . LEU A 1 413 ? -19.344 9.556 -12.608 1.00 95.31 413 LEU A O 1
ATOM 3247 N N . ASP A 1 414 ? -17.182 9.248 -12.075 1.00 93.62 414 ASP A N 1
ATOM 3248 C CA . ASP A 1 414 ? -17.328 9.678 -10.686 1.00 93.62 414 ASP A CA 1
ATOM 3249 C C . ASP A 1 414 ? -17.840 11.124 -10.609 1.00 93.62 414 ASP A C 1
ATOM 3251 O O . ASP A 1 414 ? -18.825 11.397 -9.924 1.00 93.62 414 ASP A O 1
ATOM 3255 N N . ALA A 1 415 ? -17.282 12.035 -11.415 1.00 93.25 415 ALA A N 1
ATOM 3256 C CA . ALA A 1 415 ? -17.739 13.419 -11.480 1.00 93.25 415 ALA A CA 1
ATOM 3257 C C . ALA A 1 415 ? -19.196 13.539 -11.944 1.00 93.25 415 ALA A C 1
ATOM 3259 O O . ALA A 1 415 ? -19.904 14.432 -11.482 1.00 93.25 415 ALA A O 1
ATOM 3260 N N . TYR A 1 416 ? -19.675 12.662 -12.827 1.00 93.94 416 TYR A N 1
ATOM 3261 C CA . TYR A 1 416 ? -21.070 12.646 -13.265 1.00 93.94 416 TYR A CA 1
ATOM 3262 C C . TYR A 1 416 ? -22.009 12.118 -12.172 1.00 93.94 416 TYR A C 1
ATOM 3264 O O . TYR A 1 416 ? -22.963 12.805 -11.790 1.00 93.94 416 TYR A O 1
ATOM 3272 N N . PHE A 1 417 ? -21.719 10.932 -11.625 1.00 89.56 417 PHE A N 1
ATOM 3273 C CA . PHE A 1 417 ? -22.579 10.255 -10.648 1.00 89.56 417 PHE A CA 1
ATOM 3274 C C . PHE A 1 417 ? -22.591 10.941 -9.284 1.00 89.56 417 PHE A C 1
ATOM 3276 O O . PHE A 1 417 ? -23.648 11.041 -8.662 1.00 89.56 417 PHE A O 1
ATOM 3283 N N . ALA A 1 418 ? -21.471 11.533 -8.865 1.00 80.81 418 ALA A N 1
ATOM 3284 C CA . ALA A 1 418 ? -21.412 12.342 -7.653 1.00 80.81 418 ALA A CA 1
ATOM 3285 C C . ALA A 1 418 ? -22.358 13.557 -7.695 1.00 80.81 418 ALA A C 1
ATOM 3287 O O . ALA A 1 418 ? -22.614 14.168 -6.669 1.00 80.81 418 ALA A O 1
ATOM 3288 N N . GLY A 1 419 ? -22.883 13.947 -8.868 1.00 62.16 419 GLY A N 1
ATOM 3289 C CA . GLY A 1 419 ? -23.789 15.099 -9.004 1.00 62.16 419 GLY A CA 1
ATOM 3290 C C . GLY A 1 419 ? -25.265 14.767 -8.874 1.00 62.16 419 GLY A C 1
ATOM 3291 O O . GLY A 1 419 ? -26.101 15.601 -9.212 1.00 62.16 419 GLY A O 1
ATOM 3292 N N . GLY A 1 420 ? -25.602 13.537 -8.490 1.00 61.22 420 GLY A N 1
ATOM 3293 C CA . GLY A 1 420 ? -26.989 13.134 -8.304 1.00 61.22 420 GLY A CA 1
ATOM 3294 C C . GLY A 1 420 ? -27.513 13.198 -6.884 1.00 61.22 420 GLY A C 1
ATOM 3295 O O . GLY A 1 420 ? -28.726 13.251 -6.726 1.00 61.22 420 GLY A O 1
ATOM 3296 N N . ALA A 1 421 ? -26.627 13.238 -5.895 1.00 55.31 421 ALA A N 1
ATOM 3297 C CA . ALA A 1 421 ? -26.991 13.275 -4.491 1.00 55.31 421 ALA A CA 1
ATOM 3298 C C . ALA A 1 421 ? -26.849 14.703 -3.952 1.00 55.31 421 ALA A C 1
ATOM 3300 O O . ALA A 1 421 ? -25.990 14.980 -3.124 1.00 55.31 421 ALA A O 1
ATOM 3301 N N . VAL A 1 422 ? -27.674 15.629 -4.446 1.00 54.59 422 VAL A N 1
ATOM 3302 C CA . VAL A 1 422 ? -28.046 16.762 -3.594 1.00 54.59 422 VAL A CA 1
ATOM 3303 C C . VAL A 1 422 ? -29.020 16.153 -2.597 1.00 54.59 422 VAL A C 1
ATOM 3305 O O . VAL A 1 422 ? -30.073 15.664 -3.006 1.00 54.59 422 VAL A O 1
ATOM 3308 N N . ALA A 1 423 ? -28.629 16.057 -1.327 1.00 48.28 423 ALA A N 1
ATOM 3309 C CA . ALA A 1 423 ? -29.551 15.625 -0.286 1.00 48.28 423 ALA A CA 1
ATOM 3310 C C . ALA A 1 423 ? -30.801 16.525 -0.381 1.00 48.28 423 ALA A C 1
ATOM 3312 O O . ALA A 1 423 ? -30.6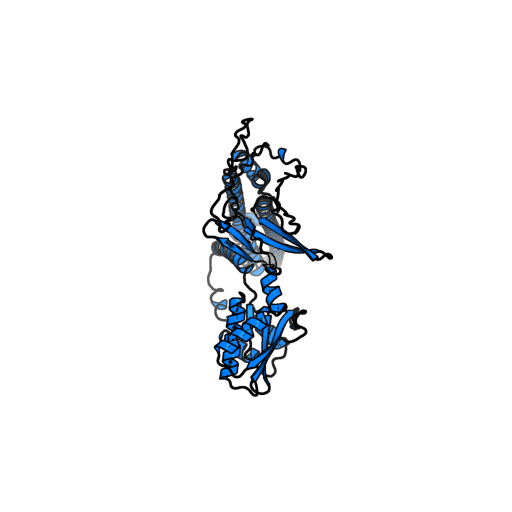47 17.747 -0.326 1.00 48.28 423 ALA A O 1
ATOM 3313 N N . PRO A 1 424 ? -32.015 15.977 -0.571 1.00 45.28 424 PRO A N 1
ATOM 3314 C CA . PRO A 1 424 ? -33.226 16.759 -0.845 1.00 45.28 424 PRO A CA 1
ATOM 3315 C C . PRO A 1 424 ? -33.750 17.550 0.374 1.00 45.28 424 PRO A C 1
ATOM 3317 O O . PRO A 1 424 ? -34.949 17.739 0.515 1.00 45.28 424 PRO A O 1
ATOM 3320 N N . GLY A 1 425 ? -32.873 18.006 1.272 1.00 45.75 425 GLY A N 1
ATOM 3321 C CA . GLY A 1 425 ? -33.238 18.676 2.523 1.00 45.75 425 GLY A CA 1
ATOM 3322 C C . GLY A 1 425 ? -32.700 20.097 2.700 1.00 45.75 425 GLY A C 1
ATOM 3323 O O . GLY A 1 425 ? -32.969 20.689 3.736 1.00 45.75 425 GLY A O 1
ATOM 3324 N N . ALA A 1 426 ? -31.942 20.652 1.747 1.00 47.38 426 ALA A N 1
ATOM 3325 C CA . ALA A 1 426 ? -31.271 21.949 1.935 1.00 47.38 426 ALA A CA 1
ATOM 3326 C C . ALA A 1 426 ? -31.900 23.133 1.174 1.00 47.38 426 ALA A C 1
ATOM 3328 O O . ALA A 1 426 ? -31.432 24.258 1.310 1.00 47.38 426 ALA A O 1
ATOM 3329 N N . GLY A 1 427 ? -32.956 22.918 0.388 1.00 44.41 427 GLY A N 1
ATOM 3330 C CA . GLY A 1 427 ? -33.562 23.982 -0.412 1.00 44.41 427 GLY A CA 1
ATOM 3331 C C . GLY A 1 427 ? -35.058 23.786 -0.546 1.00 44.41 427 GLY A C 1
ATOM 3332 O O . GLY A 1 427 ? -35.477 23.122 -1.480 1.00 44.41 427 GLY A O 1
ATOM 3333 N N . ASP A 1 428 ? -35.805 24.274 0.448 1.00 40.34 428 ASP A N 1
ATOM 3334 C CA . ASP A 1 428 ? -37.145 24.882 0.312 1.00 40.34 428 ASP A CA 1
ATOM 3335 C C . ASP A 1 428 ? -37.725 25.255 1.698 1.00 40.34 428 ASP A C 1
ATOM 3337 O O . ASP A 1 428 ? -38.901 25.054 1.991 1.00 40.34 428 ASP A O 1
ATOM 3341 N N . ALA A 1 429 ? -36.918 25.870 2.575 1.00 43.00 429 ALA A N 1
ATOM 3342 C CA . ALA A 1 429 ? -37.444 26.608 3.730 1.00 43.00 429 ALA A CA 1
ATOM 3343 C C . ALA A 1 429 ? -37.934 27.994 3.273 1.00 43.00 429 ALA A C 1
ATOM 3345 O O . ALA A 1 429 ? -37.423 29.041 3.669 1.00 43.00 429 ALA A O 1
ATOM 3346 N N . ALA A 1 430 ? -38.926 27.991 2.386 1.00 41.72 430 ALA A N 1
ATOM 3347 C CA . ALA A 1 430 ? -39.720 29.160 2.061 1.00 41.72 430 ALA A CA 1
ATOM 3348 C C . ALA A 1 430 ? -40.745 29.380 3.185 1.00 41.72 430 ALA A C 1
ATOM 3350 O O . ALA A 1 430 ? -41.787 28.740 3.202 1.00 41.72 430 ALA A O 1
ATOM 3351 N N . THR A 1 431 ? -40.431 30.275 4.128 1.00 43.75 431 THR A N 1
ATOM 3352 C CA . THR A 1 431 ? -41.380 31.149 4.864 1.00 43.75 431 THR A CA 1
ATOM 3353 C C . THR A 1 431 ? -42.729 30.557 5.325 1.00 43.75 431 THR A C 1
ATOM 3355 O O . THR A 1 431 ? -43.738 31.262 5.334 1.00 43.75 431 THR A O 1
ATOM 3358 N N . GLY A 1 432 ? -42.773 29.290 5.733 1.00 36.91 432 GLY A N 1
ATOM 3359 C CA . GLY A 1 432 ? -43.957 28.636 6.287 1.00 36.91 432 GLY A CA 1
ATOM 3360 C C . GLY A 1 432 ? -43.705 28.239 7.732 1.00 36.91 432 GLY A C 1
ATOM 3361 O O . GLY A 1 432 ? -42.948 27.312 8.001 1.00 36.91 432 GLY A O 1
ATOM 3362 N N . THR A 1 433 ? -44.312 28.965 8.665 1.00 37.50 433 THR A N 1
ATOM 3363 C CA . THR A 1 433 ? -44.379 28.622 10.088 1.00 37.50 433 THR A CA 1
ATOM 3364 C C . THR A 1 433 ? -45.210 27.353 10.283 1.00 37.50 433 THR A C 1
ATOM 3366 O O . THR A 1 433 ? -46.394 27.450 10.597 1.00 37.50 433 THR A O 1
ATOM 3369 N N . ASP A 1 434 ? -44.607 26.180 10.109 1.00 32.88 434 ASP A N 1
ATOM 3370 C CA . ASP A 1 434 ? -45.183 24.923 10.586 1.00 32.88 434 ASP A CA 1
ATOM 3371 C C . ASP A 1 434 ? -44.464 24.503 11.869 1.00 32.88 434 ASP A C 1
ATOM 3373 O O . ASP A 1 434 ? -43.316 24.059 11.884 1.00 32.88 434 ASP A O 1
ATOM 3377 N N . SER A 1 435 ? -45.163 24.711 12.983 1.00 33.53 435 SER A N 1
ATOM 3378 C CA . SER A 1 435 ? -44.752 24.322 14.324 1.00 33.53 435 SER A CA 1
ATOM 3379 C C . SER A 1 435 ? -44.966 22.820 14.527 1.00 33.53 435 SER A C 1
ATOM 3381 O O . SER A 1 435 ? -46.082 22.344 14.737 1.00 33.53 435 SER A O 1
ATOM 3383 N N . ALA A 1 436 ? -43.882 22.047 14.525 1.00 31.41 436 ALA A N 1
ATOM 3384 C CA . ALA A 1 436 ? -43.919 20.686 15.048 1.00 31.41 436 ALA A CA 1
ATOM 3385 C C . ALA A 1 436 ? -44.032 20.742 16.584 1.00 31.41 436 ALA A C 1
ATOM 3387 O O . ALA A 1 436 ? -43.161 21.282 17.266 1.00 31.41 436 ALA A O 1
ATOM 3388 N N . THR A 1 437 ? -45.133 20.219 17.128 1.00 29.86 437 THR A N 1
ATOM 3389 C CA . THR A 1 437 ? -45.381 20.149 18.576 1.00 29.86 437 THR A CA 1
ATOM 3390 C C . THR A 1 437 ? -44.919 18.786 19.087 1.00 29.86 437 THR A C 1
ATOM 3392 O O . THR A 1 437 ? -45.396 17.765 18.598 1.00 29.86 437 THR A O 1
ATOM 3395 N N . TYR A 1 438 ? -44.015 18.760 20.067 1.00 35.91 438 TYR A N 1
ATOM 3396 C CA . TYR A 1 438 ? -43.566 17.531 20.724 1.00 35.91 438 TYR A CA 1
ATOM 3397 C C . TYR A 1 438 ? -43.987 17.557 22.196 1.00 35.91 438 TYR A C 1
ATOM 3399 O O . TYR A 1 438 ? -43.548 18.425 22.950 1.00 35.91 438 TYR A O 1
ATOM 3407 N N . ASP A 1 439 ? -44.834 16.608 22.597 1.00 27.22 439 ASP A N 1
ATOM 3408 C CA . ASP A 1 439 ? -45.244 16.413 23.990 1.00 27.22 439 ASP A CA 1
ATOM 3409 C C . ASP A 1 439 ? -44.289 15.439 24.691 1.00 27.22 439 ASP A C 1
ATOM 3411 O O . ASP A 1 439 ? -44.102 14.302 24.255 1.00 27.22 439 ASP A O 1
ATOM 3415 N N . PHE A 1 440 ? -43.732 15.861 25.826 1.00 35.03 440 PHE A N 1
ATOM 3416 C CA . PHE A 1 440 ? -42.977 14.997 26.730 1.00 35.03 440 PHE A CA 1
ATOM 3417 C C . PHE A 1 440 ? -43.682 14.935 28.085 1.00 35.03 440 PHE A C 1
ATOM 3419 O O . PHE A 1 440 ? -43.998 15.961 28.683 1.00 35.03 440 PHE A O 1
ATOM 3426 N N . SER A 1 441 ? -43.907 13.720 28.588 1.00 29.06 441 SER A N 1
ATOM 3427 C CA . SER A 1 441 ? -44.409 13.475 29.940 1.00 29.06 441 SER A CA 1
ATOM 3428 C C . SER A 1 441 ? -43.296 12.854 30.775 1.00 29.06 441 SER A C 1
ATOM 3430 O O . SER A 1 441 ? -42.827 11.755 30.482 1.00 29.06 441 SER A O 1
ATOM 3432 N N . LEU A 1 442 ? -42.874 13.562 31.819 1.00 36.44 442 LEU A N 1
ATOM 3433 C CA . LEU A 1 442 ? -42.111 12.987 32.919 1.00 36.44 442 LEU A CA 1
ATOM 3434 C C . LEU A 1 442 ? -43.109 12.687 34.035 1.00 36.44 442 LEU A C 1
ATOM 3436 O O . LEU A 1 442 ? -43.808 13.583 34.501 1.00 36.44 442 LEU A O 1
ATOM 3440 N N . ALA A 1 443 ? -43.208 11.423 34.437 1.00 33.66 443 ALA A N 1
ATOM 3441 C CA . ALA A 1 443 ? -44.010 11.021 35.583 1.00 33.66 443 ALA A CA 1
ATOM 3442 C C . ALA A 1 443 ? -43.101 10.310 36.590 1.00 33.66 443 ALA A C 1
ATOM 3444 O O . ALA A 1 443 ? -42.591 9.232 36.275 1.00 33.66 443 ALA A O 1
ATOM 3445 N N . PRO A 1 444 ? -42.900 10.856 37.798 1.00 39.78 444 PRO A N 1
ATOM 3446 C CA . PRO A 1 444 ? -42.425 10.048 38.904 1.00 39.78 444 PRO A CA 1
ATOM 3447 C C . PRO A 1 444 ? -43.585 9.172 39.393 1.00 39.78 444 PRO A C 1
ATOM 3449 O O . PRO A 1 444 ? -44.621 9.663 39.847 1.00 39.78 444 PRO A O 1
ATOM 3452 N N . GLU A 1 445 ? -43.424 7.853 39.301 1.00 34.53 445 GLU A N 1
ATOM 3453 C CA . GLU A 1 445 ? -44.303 6.909 39.990 1.00 34.53 445 GLU A CA 1
ATOM 3454 C C . GLU A 1 445 ? -44.046 7.030 41.498 1.00 34.53 445 GLU A C 1
ATOM 3456 O O . GLU A 1 445 ? -43.065 6.515 42.031 1.00 34.53 445 GLU A O 1
ATOM 3461 N N . THR A 1 446 ? -44.918 7.746 42.205 1.00 44.59 446 THR A N 1
ATOM 3462 C CA . THR A 1 446 ? -45.007 7.630 43.663 1.00 44.59 446 THR A CA 1
ATOM 3463 C C . THR A 1 446 ? -46.079 6.605 44.014 1.00 44.59 446 THR A C 1
ATOM 3465 O O . THR A 1 446 ? -47.104 6.495 43.339 1.00 44.59 446 THR A O 1
ATOM 3468 N N . ALA A 1 447 ? -45.851 5.846 45.088 1.00 40.25 447 ALA A N 1
ATOM 3469 C CA . ALA A 1 447 ? -46.670 4.716 45.543 1.00 40.25 447 ALA A CA 1
ATOM 3470 C C . ALA A 1 447 ? -48.095 5.084 46.040 1.00 40.25 447 ALA A C 1
ATOM 3472 O O . ALA A 1 447 ? -48.676 4.369 46.850 1.00 40.25 447 ALA A O 1
ATOM 3473 N N . GLY A 1 448 ? -48.670 6.197 45.574 1.00 49.62 448 GLY A N 1
ATOM 3474 C CA . GLY A 1 448 ? -49.909 6.787 46.082 1.00 49.62 448 GLY A CA 1
ATOM 3475 C C . GLY A 1 448 ? -50.864 7.337 45.018 1.00 49.62 448 GLY A C 1
ATOM 3476 O O . GLY A 1 448 ? -51.629 8.241 45.323 1.00 49.62 448 GLY A O 1
ATOM 3477 N N . GLY A 1 449 ? -50.841 6.829 43.781 1.00 40.50 449 GLY A N 1
ATOM 3478 C CA . GLY A 1 449 ? -52.019 6.820 42.897 1.00 40.50 449 GLY A CA 1
ATOM 3479 C C . GLY A 1 449 ? -52.687 8.153 42.509 1.00 40.50 449 GLY A C 1
ATOM 3480 O O . GLY A 1 449 ? -53.856 8.124 42.126 1.00 40.50 449 GLY A O 1
ATOM 3481 N N . GLN A 1 450 ? -52.005 9.301 42.544 1.00 36.25 450 GLN A N 1
ATOM 3482 C CA . GLN A 1 450 ? -52.516 10.535 41.929 1.00 36.25 450 GLN A CA 1
ATOM 3483 C C . GLN A 1 450 ? -51.533 11.107 40.907 1.00 36.25 450 GLN A C 1
ATOM 3485 O O . GLN A 1 450 ? -50.379 11.386 41.214 1.00 36.25 450 GLN A O 1
ATOM 3490 N N . ARG A 1 451 ? -52.020 11.282 39.670 1.00 33.78 451 ARG A N 1
ATOM 3491 C CA . ARG A 1 451 ? -51.297 11.916 38.562 1.00 33.78 451 ARG A CA 1
ATOM 3492 C C . ARG A 1 451 ? -51.589 13.415 38.562 1.00 33.78 451 ARG A C 1
ATOM 3494 O O . ARG A 1 451 ? -52.704 13.813 38.236 1.00 33.78 451 ARG A O 1
ATOM 3501 N N . ALA A 1 452 ? -50.592 14.233 38.879 1.00 33.94 452 ALA A N 1
ATOM 3502 C CA . ALA A 1 452 ? -50.586 15.639 38.491 1.00 33.94 452 ALA A CA 1
ATOM 3503 C C . ALA A 1 452 ? -49.853 15.742 37.147 1.00 33.94 452 ALA A C 1
ATOM 3505 O O . ALA A 1 452 ? -48.685 15.378 37.054 1.00 33.94 452 ALA A O 1
ATOM 3506 N N . GLY A 1 453 ? -50.556 16.163 36.097 1.00 32.22 453 GLY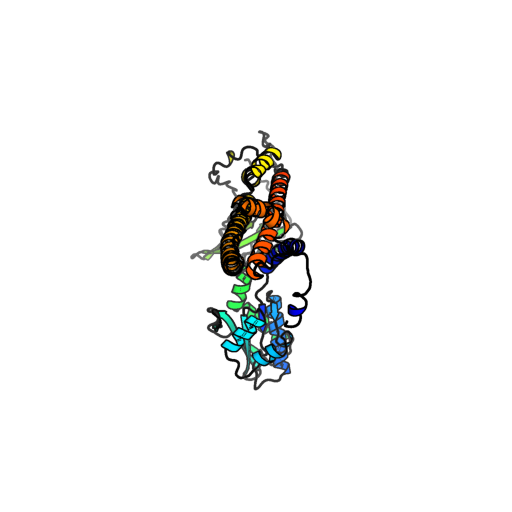 A N 1
ATOM 3507 C CA . GLY A 1 453 ? -49.953 16.467 34.801 1.00 32.22 453 GLY A CA 1
ATOM 3508 C C . GLY A 1 453 ? -49.711 17.966 34.675 1.00 32.22 453 GLY A C 1
ATOM 3509 O O . GLY A 1 453 ? -50.572 18.759 35.053 1.00 32.22 453 GLY A O 1
ATOM 3510 N N . PHE A 1 454 ? -48.569 18.351 34.117 1.00 31.39 454 PHE A N 1
ATOM 3511 C CA . PHE A 1 454 ? -48.308 19.709 33.647 1.00 31.39 454 PHE A CA 1
ATOM 3512 C C . PHE A 1 454 ? -47.901 19.674 32.171 1.00 31.39 454 PHE A C 1
ATOM 3514 O O . PHE A 1 454 ? -47.282 18.717 31.712 1.00 31.39 454 PHE A O 1
ATOM 3521 N N . SER A 1 455 ? -48.290 20.715 31.431 1.00 28.39 455 SER A N 1
ATOM 3522 C CA . SER A 1 455 ? -47.958 20.917 30.018 1.00 28.39 455 SER A CA 1
ATOM 3523 C C . SER A 1 455 ? -46.933 22.039 29.878 1.00 28.39 455 SER A C 1
ATOM 3525 O O . SER A 1 455 ? -47.142 23.121 30.433 1.00 28.39 455 SER A O 1
ATOM 3527 N N . VAL A 1 456 ? -45.881 21.816 29.094 1.00 30.61 456 VAL A N 1
ATOM 3528 C CA . VAL A 1 456 ? -44.894 22.843 28.733 1.00 30.61 456 VAL A CA 1
ATOM 3529 C C . VAL A 1 456 ? -45.153 23.276 27.292 1.00 30.61 456 VAL A C 1
ATOM 3531 O O . VAL A 1 456 ? -45.269 22.437 26.404 1.00 30.61 456 VAL A O 1
ATOM 3534 N N . ARG A 1 457 ? -45.269 24.587 27.057 1.00 26.45 457 ARG A N 1
ATOM 3535 C CA . ARG A 1 457 ? -45.430 25.178 25.722 1.00 26.45 457 ARG A CA 1
ATOM 3536 C C . ARG A 1 457 ? -44.134 25.884 25.342 1.00 26.45 457 ARG A C 1
ATOM 3538 O O . ARG A 1 457 ? -43.714 26.792 26.051 1.00 26.45 457 ARG A O 1
ATOM 3545 N N . TRP A 1 458 ? -43.560 25.497 24.209 1.00 30.83 458 TRP A N 1
ATOM 3546 C CA . TRP A 1 458 ? -42.417 26.171 23.600 1.00 30.83 458 TRP A CA 1
ATOM 3547 C C . TRP A 1 458 ? -42.899 27.153 22.528 1.00 30.83 458 TRP A C 1
ATOM 3549 O O . TRP A 1 458 ? -43.862 26.881 21.810 1.00 30.83 458 TRP A O 1
ATOM 3559 N N . THR A 1 459 ? -42.219 28.287 22.423 1.00 25.98 459 THR A N 1
ATOM 3560 C CA . THR A 1 459 ? -42.356 29.266 21.338 1.00 25.98 459 THR A CA 1
ATOM 3561 C C . THR A 1 459 ? -40.947 29.549 20.848 1.00 25.98 459 THR A C 1
ATOM 3563 O O . THR A 1 459 ? -40.091 29.854 21.677 1.00 25.98 459 THR A O 1
ATOM 3566 N N . PHE A 1 460 ? -40.721 29.392 19.545 1.00 27.45 460 PHE A N 1
ATOM 3567 C CA . PHE A 1 460 ? -39.465 29.731 18.878 1.00 27.45 460 PHE A CA 1
ATOM 3568 C C . PHE A 1 460 ? -39.503 31.174 18.387 1.00 27.45 460 PHE A C 1
ATOM 3570 O O . PHE A 1 460 ? -40.580 31.581 17.885 1.00 27.45 460 PHE A O 1
#

Foldseek 3Di:
DVVVVVVVVPDPDDPQVCVVVVVVCCVVVVVVVVVQQAEEEEEQAAEPPDDPVVSVLLSVLLCVLCVVLVYRYDYLVNDPPVLSCQCPPPPNPQLSVLVSCVVVVGQKYWHWYWDDDPQWIWTWIFIWGCDPSGTDGDPLPPDTQIFTGHPDDSVSSSVRSSVSLVPRPVSCVSSCVPPDDDDDQDFDQDPVLWTWTDDPPDPDTDIDQDVVSPWDWDWDWDADPVRWIFIFIFGDDPDDDTDGDGDGDDPDDDDDDDDDPPPPCPPPPPPVPLPQCALVNLLVLCLVAQLRLCVSVVNNVNSVVLRVVLVVLVVLLVVLVVVLVVLVVVVVVVVVVVVVVVVVVVVVVCVVPDDDPPPPDPVVVVVCPPPVCVPCPVPPPPPCVSVVVSVVSVVSNVSSVVVSVVSSVVSSVCSNVVNPDPPPPDDDPPDDPDDDDDWDDDDDDDPDDDDDDDTDDDDD